Protein AF-A0A9N8HDQ5-F1 (afdb_monomer_lite)

pLDDT: mean 79.87, std 15.85, range [22.69, 98.75]

InterPro domains:
  IPR000668 Peptidase C1A, papain C-terminal [PF00112] (144-290)
  IPR000668 Peptidase C1A, papain C-terminal [SM00645] (55-298)
  IPR002477 Peptidoglycan binding-like [PF01471] (487-541)
  IPR013128 Peptidase C1A [PTHR12411] (39-290)
  IPR029024 TerB-like [G3DSA:1.10.3680.10] (338-472)
  IPR029024 TerB-like [SSF158682] (343-469)
  IPR036365 PGBD-like superfamily [SSF47090] (478-542)
  IPR036366 PGBD superfamily [G3DSA:1.10.101.10] (478-546)
  IPR038765 Papain-like cysteine peptidase superfamily [SSF54001] (49-300)

Organism: NCBI:txid568900

Secondary structure (DSSP, 8-state):
---TT--PPPPP-EEEETTT--EEE---B---S-HHHHHHH-EEP---S--GGGS-SEEE-GGGS-PPPB-TTSS-HHHHHHHHHHHHHHHHTT----B-HHHHHHHHHHHHHHHHHHHHTTT--PPP--TT---S--B-HHHHHHHHHHH---BTTTS---B-TTSSSBTTTTSPPPHHHHHHHHHHHTSGGGPBPPPEEPPSSHHHHHHHHHTT--EEEEEE--GGGGGHHHHSS-BPPPP--SS-SSTTTT-EEEEEEEEEETTTTEEEEE-SB-TTSTBTTEEEEEHHHHT-TTTEEEEEEE--B--SSTTS---TTTTTB-SS-PPPPHHHHS--PPPTTEEEE-HHHHHHHHHHHHHTSS---HHHHHHHHHHHHHTT--TTHHHHHHHHHHTT-HHHHHHHHHHHHHHTT-HHHHHHHHHHHTTTTSEE-HHHHHHHHHHHHHTT--HHHHHHHHHHHHHH-TTT-EE---S-B-TT-BSHHHHHHHHHHHHTT-----SSB--HHHHHHHHHHHHHTT---SS-B-HHHHHHHHTT---

Structure (mmCIF, N/CA/C/O backbone):
data_AF-A0A9N8HDQ5-F1
#
_entry.id   AF-A0A9N8HDQ5-F1
#
loop_
_atom_site.group_PDB
_atom_site.id
_atom_site.type_symbol
_atom_site.label_atom_id
_atom_site.label_alt_id
_atom_site.label_comp_id
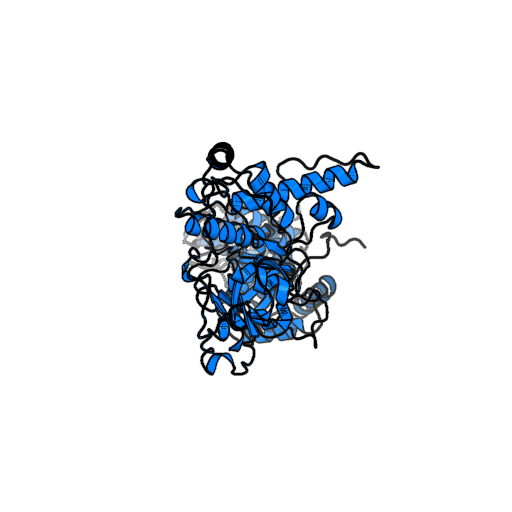_atom_site.label_asym_id
_atom_site.label_entity_id
_atom_site.label_seq_id
_atom_site.pdbx_PDB_ins_code
_atom_site.Cartn_x
_atom_site.Cartn_y
_atom_site.Cartn_z
_atom_site.occupancy
_atom_site.B_iso_or_equiv
_atom_site.auth_seq_id
_atom_site.auth_comp_id
_atom_site.auth_asym_id
_atom_site.auth_atom_id
_atom_site.pdbx_PDB_model_num
ATOM 1 N N . MET A 1 1 ? 31.671 -18.197 -5.363 1.00 22.69 1 MET A N 1
ATOM 2 C CA . MET A 1 1 ? 32.382 -16.901 -5.400 1.00 22.69 1 MET A CA 1
ATOM 3 C C . MET A 1 1 ? 31.360 -15.835 -5.054 1.00 22.69 1 MET A C 1
ATOM 5 O O . MET A 1 1 ? 30.214 -16.040 -5.436 1.00 22.69 1 MET A O 1
ATOM 9 N N . PRO A 1 2 ? 31.702 -14.770 -4.315 1.00 27.22 2 PRO A N 1
ATOM 10 C CA . PRO A 1 2 ? 30.775 -13.657 -4.158 1.00 27.22 2 PRO A CA 1
ATOM 11 C C . PRO A 1 2 ? 30.464 -13.105 -5.558 1.00 27.22 2 PRO A C 1
ATOM 13 O O . PRO A 1 2 ? 31.376 -12.812 -6.328 1.00 27.22 2 PRO A O 1
ATOM 16 N N . ASN A 1 3 ? 29.178 -13.103 -5.903 1.00 40.38 3 ASN A N 1
ATOM 17 C CA . ASN A 1 3 ? 28.618 -12.610 -7.158 1.00 40.38 3 ASN A CA 1
ATOM 18 C C . ASN A 1 3 ? 29.082 -11.158 -7.409 1.00 40.38 3 ASN A C 1
ATOM 20 O O . ASN A 1 3 ? 29.083 -10.350 -6.478 1.00 40.38 3 ASN A O 1
ATOM 24 N N . LYS A 1 4 ? 29.450 -10.826 -8.657 1.00 39.44 4 LYS A N 1
ATOM 25 C CA . LYS A 1 4 ? 29.876 -9.487 -9.118 1.00 39.44 4 LYS A CA 1
ATOM 26 C C . LYS A 1 4 ? 28.857 -8.376 -8.784 1.00 39.44 4 LYS A C 1
ATOM 28 O O . LYS A 1 4 ? 29.228 -7.207 -8.796 1.00 39.44 4 LYS A O 1
ATOM 33 N N . TYR A 1 5 ? 27.614 -8.734 -8.445 1.00 47.44 5 TYR A N 1
ATOM 34 C CA . TYR A 1 5 ? 26.500 -7.818 -8.190 1.00 47.44 5 TYR A CA 1
ATOM 35 C C . TYR A 1 5 ? 25.908 -7.868 -6.767 1.00 47.44 5 TYR A C 1
ATOM 37 O O . TYR A 1 5 ? 24.840 -7.298 -6.571 1.00 47.44 5 TYR A O 1
ATOM 45 N N . GLY A 1 6 ? 26.572 -8.531 -5.800 1.00 38.97 6 GLY A N 1
ATOM 46 C CA . GLY A 1 6 ? 26.314 -8.460 -4.344 1.00 38.97 6 GLY A CA 1
ATOM 47 C C . GLY A 1 6 ? 24.844 -8.518 -3.884 1.00 38.97 6 GLY A C 1
ATOM 48 O O . GLY A 1 6 ? 24.134 -7.521 -3.954 1.00 38.97 6 GLY A O 1
ATOM 49 N N . GLN A 1 7 ? 24.375 -9.643 -3.332 1.00 46.78 7 GLN A N 1
ATOM 50 C CA . GLN A 1 7 ? 22.971 -9.766 -2.903 1.00 46.78 7 GLN A CA 1
ATOM 51 C C . GLN A 1 7 ? 22.771 -9.903 -1.387 1.00 46.78 7 GLN A C 1
ATOM 53 O O . GLN A 1 7 ? 23.343 -10.787 -0.748 1.00 46.78 7 GLN A O 1
ATOM 58 N N . LYS A 1 8 ? 21.862 -9.070 -0.853 1.00 38.03 8 LYS A N 1
ATOM 59 C CA . LYS A 1 8 ? 20.964 -9.402 0.267 1.00 38.03 8 LYS A CA 1
ATOM 60 C C . LYS A 1 8 ? 19.737 -10.130 -0.306 1.00 38.03 8 LYS A C 1
ATOM 62 O O . LYS A 1 8 ? 19.271 -9.792 -1.390 1.00 38.03 8 LYS A O 1
ATOM 67 N N . GLN A 1 9 ? 19.217 -11.113 0.422 1.00 37.16 9 GLN A N 1
ATOM 68 C CA . GLN A 1 9 ? 17.992 -11.849 0.090 1.00 37.16 9 GLN A CA 1
ATOM 69 C C . GLN A 1 9 ? 16.802 -10.864 -0.000 1.00 37.16 9 GLN A C 1
ATOM 71 O O . GLN A 1 9 ? 16.550 -10.143 0.963 1.00 37.16 9 GLN A O 1
ATOM 76 N N . GLN A 1 10 ? 16.120 -10.767 -1.150 1.00 49.94 10 GLN A N 1
ATOM 77 C CA . GLN A 1 10 ? 15.112 -9.718 -1.400 1.00 49.94 10 GLN A CA 1
ATOM 78 C C . GLN A 1 10 ? 13.670 -10.166 -1.120 1.00 49.94 10 GLN A C 1
ATOM 80 O O . GLN A 1 10 ? 13.273 -11.281 -1.455 1.00 49.94 10 GLN A O 1
ATOM 85 N N . LYS A 1 11 ? 12.896 -9.253 -0.515 1.00 52.50 11 LYS A N 1
ATOM 86 C CA . LYS A 1 11 ? 11.462 -9.378 -0.214 1.00 52.50 11 LYS A CA 1
ATOM 87 C C . LYS A 1 11 ? 10.616 -9.156 -1.479 1.00 52.50 11 LYS A C 1
ATOM 89 O O . LYS A 1 11 ? 10.920 -8.282 -2.288 1.00 52.50 11 LYS A O 1
ATOM 94 N N . ILE A 1 12 ? 9.567 -9.963 -1.640 1.00 52.72 12 ILE A N 1
ATOM 95 C CA . ILE A 1 12 ? 8.559 -9.848 -2.706 1.00 52.72 12 ILE A CA 1
ATOM 96 C C . ILE A 1 12 ? 7.609 -8.710 -2.327 1.00 52.72 12 ILE A C 1
ATOM 98 O O . ILE A 1 12 ? 6.963 -8.799 -1.285 1.00 52.72 12 ILE A O 1
ATOM 102 N N . ASN A 1 13 ? 7.528 -7.664 -3.156 1.00 64.69 13 ASN A N 1
ATOM 103 C CA . ASN A 1 13 ? 6.870 -6.414 -2.763 1.00 64.69 13 ASN A CA 1
ATOM 104 C C . ASN A 1 13 ? 5.842 -5.875 -3.770 1.00 64.69 13 ASN A C 1
ATOM 106 O O . ASN A 1 13 ? 5.260 -4.839 -3.476 1.00 64.69 13 ASN A O 1
ATOM 110 N N . TYR A 1 14 ? 5.574 -6.512 -4.923 1.00 73.25 14 TYR A N 1
ATOM 111 C CA . TYR A 1 14 ? 4.639 -5.937 -5.904 1.00 73.25 14 TYR A CA 1
ATOM 112 C C . TYR A 1 14 ? 3.611 -6.917 -6.461 1.00 73.25 14 TYR A C 1
ATOM 114 O O . TYR A 1 14 ? 3.929 -8.041 -6.840 1.00 73.25 14 TYR A O 1
ATOM 122 N N . LEU A 1 15 ? 2.372 -6.443 -6.570 1.00 72.56 15 LEU A N 1
ATOM 123 C CA . LEU A 1 15 ? 1.280 -7.108 -7.281 1.00 72.56 15 LEU A CA 1
ATOM 124 C C . LEU A 1 15 ? 1.064 -6.413 -8.610 1.00 72.56 15 LEU A C 1
ATOM 126 O O . LEU A 1 15 ? 0.881 -5.203 -8.594 1.00 72.56 15 LEU A O 1
ATOM 130 N N . VAL A 1 16 ? 1.031 -7.148 -9.720 1.00 72.50 16 VAL A N 1
ATOM 131 C CA . VAL A 1 16 ? 0.839 -6.598 -11.068 1.00 72.50 16 VAL A CA 1
ATOM 132 C C . VAL A 1 16 ? -0.370 -7.254 -11.728 1.00 72.50 16 VAL A C 1
ATOM 134 O O . VAL A 1 16 ? -0.415 -8.473 -11.899 1.00 72.50 16 VAL A O 1
ATOM 137 N N . ASN A 1 17 ? -1.339 -6.444 -12.155 1.00 71.00 17 ASN A N 1
ATOM 138 C CA . ASN A 1 17 ? -2.330 -6.866 -13.137 1.00 71.00 17 ASN A CA 1
ATOM 139 C C . ASN A 1 17 ? -1.679 -6.808 -14.525 1.00 71.00 17 ASN A C 1
ATOM 141 O O . ASN A 1 17 ? -1.323 -5.742 -15.022 1.00 71.00 17 ASN A O 1
ATOM 145 N N . VAL A 1 18 ? -1.529 -7.964 -15.160 1.00 64.75 18 VAL A N 1
ATOM 146 C CA . VAL A 1 18 ? -0.756 -8.133 -16.398 1.00 64.75 18 VAL A CA 1
ATOM 147 C C . VAL A 1 18 ? -1.501 -7.650 -17.637 1.00 64.75 18 VAL A C 1
ATOM 149 O O . VAL A 1 18 ? -0.902 -7.499 -18.695 1.00 64.75 18 VAL A O 1
ATOM 152 N N . VAL A 1 19 ? -2.807 -7.408 -17.519 1.00 63.78 19 VAL A N 1
ATOM 153 C CA . VAL A 1 19 ? -3.647 -6.872 -18.595 1.00 63.78 19 VAL A CA 1
ATOM 154 C C . VAL A 1 19 ? -3.648 -5.346 -18.557 1.00 63.78 19 VAL A C 1
ATOM 156 O O . VAL A 1 19 ? -3.575 -4.702 -19.601 1.00 63.78 19 VAL A O 1
ATOM 159 N N . THR A 1 20 ? -3.731 -4.750 -17.367 1.00 65.44 20 THR A N 1
ATOM 160 C CA . THR A 1 20 ? -3.832 -3.293 -17.196 1.00 65.44 20 THR A CA 1
ATOM 161 C C . THR A 1 20 ? -2.489 -2.620 -16.929 1.00 65.44 20 THR A C 1
ATOM 163 O O . THR A 1 20 ? -2.387 -1.406 -17.089 1.00 65.44 20 THR A O 1
ATOM 166 N N . GLY A 1 21 ? -1.473 -3.376 -16.504 1.00 65.69 21 GLY A N 1
ATOM 167 C CA . GLY A 1 21 ? -0.177 -2.863 -16.049 1.00 65.69 21 GLY A CA 1
ATOM 168 C C . GLY A 1 21 ? -0.247 -2.180 -14.683 1.00 65.69 21 GLY A C 1
ATOM 169 O O . GLY A 1 21 ? 0.756 -1.658 -14.207 1.00 65.69 21 GLY A O 1
ATOM 170 N N . GLN A 1 22 ? -1.423 -2.161 -14.044 1.00 68.44 22 GLN A N 1
ATOM 171 C CA . GLN A 1 22 ? -1.579 -1.590 -12.713 1.00 68.44 22 GLN A CA 1
ATOM 172 C C . GLN A 1 22 ? -0.835 -2.445 -11.703 1.00 68.44 22 GLN A C 1
ATOM 174 O O . GLN A 1 22 ? -1.001 -3.667 -11.685 1.00 68.44 22 GLN A O 1
ATOM 179 N N . PHE A 1 23 ? -0.076 -1.796 -10.826 1.00 72.56 23 PHE A N 1
ATOM 180 C CA . PHE A 1 23 ? 0.644 -2.491 -9.779 1.00 72.56 23 PHE A CA 1
ATOM 181 C C . PHE A 1 23 ? 0.585 -1.778 -8.431 1.00 72.56 23 PHE A C 1
ATOM 183 O O . PHE A 1 23 ? 0.224 -0.602 -8.349 1.00 72.56 23 PHE A O 1
ATOM 190 N N . ARG A 1 24 ? 0.851 -2.522 -7.356 1.00 74.69 24 ARG A N 1
ATOM 191 C CA . ARG A 1 24 ? 0.705 -2.064 -5.964 1.00 74.69 24 ARG A CA 1
ATOM 192 C C . ARG A 1 24 ? 1.847 -2.592 -5.110 1.00 74.69 24 ARG A C 1
ATOM 194 O O . ARG A 1 24 ? 2.244 -3.738 -5.306 1.00 74.69 24 ARG A O 1
ATOM 201 N N . SER A 1 25 ? 2.319 -1.783 -4.159 1.00 74.44 25 SER A N 1
ATOM 202 C CA . SER A 1 25 ? 3.316 -2.225 -3.179 1.00 74.44 25 SER A CA 1
ATOM 203 C C . SER A 1 25 ? 2.679 -3.012 -2.028 1.00 74.44 25 SER A C 1
ATOM 205 O O . SER A 1 25 ? 1.647 -2.607 -1.481 1.00 74.44 25 SER A O 1
ATOM 207 N N . ILE A 1 26 ? 3.316 -4.114 -1.644 1.00 72.56 26 ILE A N 1
ATOM 208 C CA . ILE A 1 26 ? 3.011 -4.983 -0.500 1.00 72.56 26 ILE A CA 1
ATOM 209 C C . ILE A 1 26 ? 4.270 -5.147 0.365 1.00 72.56 26 ILE A C 1
ATOM 211 O O . ILE A 1 26 ? 5.377 -4.854 -0.077 1.00 72.56 26 ILE A O 1
ATOM 215 N N . GLY A 1 27 ? 4.112 -5.595 1.614 1.00 69.69 27 GLY A N 1
ATOM 216 C CA . GLY A 1 27 ? 5.254 -5.874 2.498 1.00 69.69 27 GLY A CA 1
ATOM 217 C C . GLY A 1 27 ? 5.742 -4.695 3.348 1.00 69.69 27 GLY A C 1
ATOM 218 O O . GLY A 1 27 ? 6.802 -4.787 3.964 1.00 69.69 27 GLY A O 1
ATOM 219 N N . GLY A 1 28 ? 4.984 -3.596 3.408 1.00 72.88 28 GLY A N 1
ATOM 220 C CA . GLY A 1 28 ? 5.377 -2.385 4.134 1.00 72.88 28 GLY A CA 1
ATOM 221 C C . GLY A 1 28 ? 5.178 -2.407 5.655 1.00 72.88 28 GLY A C 1
ATOM 222 O O . GLY A 1 28 ? 5.512 -1.430 6.327 1.00 72.88 28 GLY A O 1
ATOM 223 N N . ALA A 1 29 ? 4.612 -3.477 6.214 1.00 78.81 29 ALA A N 1
ATOM 224 C CA . ALA A 1 29 ? 4.533 -3.656 7.659 1.00 78.81 29 ALA A CA 1
ATOM 225 C C . ALA A 1 29 ? 5.703 -4.524 8.117 1.00 78.81 29 ALA A C 1
ATOM 227 O O . ALA A 1 29 ? 5.931 -5.605 7.579 1.00 78.81 29 ALA A O 1
ATOM 228 N N . ILE A 1 30 ? 6.447 -4.064 9.117 1.00 79.50 30 ILE A N 1
ATOM 229 C CA . ILE A 1 30 ? 7.584 -4.804 9.665 1.00 79.50 30 ILE A CA 1
ATOM 230 C C . ILE A 1 30 ? 7.275 -5.141 11.121 1.00 79.50 30 ILE A C 1
ATOM 232 O O . ILE A 1 30 ? 6.911 -4.261 11.900 1.00 79.50 30 ILE A O 1
ATOM 236 N N . ALA A 1 31 ? 7.432 -6.410 11.502 1.00 70.88 31 ALA A N 1
ATOM 237 C CA . ALA A 1 31 ? 7.341 -6.810 12.904 1.00 70.88 31 ALA A CA 1
ATOM 238 C C . ALA A 1 31 ? 8.427 -6.101 13.723 1.00 70.88 31 ALA A C 1
ATOM 240 O O . ALA A 1 31 ? 9.553 -5.950 13.249 1.00 70.88 31 ALA A O 1
ATOM 241 N N . HIS A 1 32 ? 8.104 -5.653 14.934 1.00 66.00 32 HIS A N 1
ATOM 242 C CA . HIS A 1 32 ? 9.067 -4.958 15.788 1.00 66.00 32 HIS A CA 1
ATOM 243 C C . HIS A 1 32 ? 10.325 -5.803 16.043 1.00 66.00 32 HIS A C 1
ATOM 245 O O . HIS A 1 32 ? 10.196 -6.988 16.367 1.00 66.00 32 HIS A O 1
ATOM 251 N N . PRO A 1 33 ? 11.538 -5.222 15.963 1.00 58.16 33 PRO A N 1
ATOM 252 C CA . PRO A 1 33 ? 12.783 -5.960 16.192 1.00 58.16 33 PRO A CA 1
ATOM 253 C C . PRO A 1 33 ? 12.883 -6.503 17.625 1.00 58.16 33 PRO A C 1
ATOM 255 O O . PRO A 1 33 ? 13.553 -7.504 17.876 1.00 58.16 33 PRO A O 1
ATOM 258 N N . ASN A 1 34 ? 12.184 -5.872 18.573 1.00 64.19 34 ASN A N 1
ATOM 259 C CA . ASN A 1 34 ? 12.097 -6.310 19.964 1.00 64.19 34 ASN A CA 1
ATOM 260 C C . ASN A 1 34 ? 10.647 -6.243 20.492 1.00 64.19 34 ASN A C 1
ATOM 262 O O . ASN A 1 34 ? 10.232 -5.190 20.980 1.00 64.19 34 ASN A O 1
ATOM 266 N N . PRO A 1 35 ? 9.874 -7.341 20.429 1.00 62.72 35 PRO A N 1
ATOM 267 C CA . PRO A 1 35 ? 8.482 -7.372 20.890 1.00 62.72 35 PRO A CA 1
ATOM 268 C C . PRO A 1 35 ? 8.308 -7.088 22.391 1.00 62.72 35 PRO A C 1
ATOM 270 O O . PRO A 1 35 ? 7.232 -6.690 22.828 1.00 62.72 35 PRO A O 1
ATOM 273 N N . GLU A 1 36 ? 9.350 -7.283 23.208 1.00 62.94 36 GLU A N 1
ATOM 274 C CA . GLU A 1 36 ? 9.298 -6.966 24.642 1.00 62.94 36 GLU A CA 1
ATOM 275 C C . GLU A 1 36 ? 9.389 -5.453 24.888 1.00 62.94 36 GLU A C 1
ATOM 277 O O . GLU A 1 36 ? 8.674 -4.948 25.750 1.00 62.94 36 GLU A O 1
ATOM 282 N N . LYS A 1 37 ? 10.168 -4.707 24.086 1.00 63.28 37 LYS A N 1
ATOM 283 C CA . LYS A 1 37 ? 10.188 -3.230 24.139 1.00 63.28 37 LYS A CA 1
ATOM 284 C C . LYS A 1 37 ? 8.837 -2.623 23.768 1.00 63.28 37 LYS A C 1
ATOM 286 O O . LYS A 1 37 ? 8.408 -1.658 24.395 1.00 63.28 37 LYS A O 1
ATOM 291 N N . GLU A 1 38 ? 8.096 -3.231 22.841 1.00 61.59 38 GLU A N 1
ATOM 292 C CA . GLU A 1 38 ? 6.719 -2.794 22.571 1.00 61.59 38 GLU A CA 1
ATOM 293 C C . GLU A 1 38 ? 5.826 -2.903 23.812 1.00 61.59 38 GLU A C 1
ATOM 295 O O . GLU A 1 38 ? 4.870 -2.139 23.955 1.00 61.59 38 GLU A O 1
ATOM 300 N N . LYS A 1 39 ? 6.118 -3.834 24.741 1.00 59.19 39 LYS A N 1
ATOM 301 C CA . LYS A 1 39 ? 5.375 -3.966 26.011 1.00 59.19 39 LYS A CA 1
ATOM 302 C C . LYS A 1 39 ? 5.676 -2.865 27.009 1.00 59.19 39 LYS A C 1
ATOM 304 O O . LYS A 1 39 ? 4.887 -2.682 27.930 1.00 59.19 39 LYS A O 1
ATOM 309 N N . GLU A 1 40 ? 6.756 -2.123 26.815 1.00 62.53 40 GLU A N 1
ATOM 310 C CA . GLU A 1 40 ? 7.060 -0.935 27.609 1.00 62.53 40 GLU A CA 1
ATOM 311 C C . GLU A 1 40 ? 6.292 0.292 27.098 1.00 62.53 40 GLU A C 1
ATOM 313 O O . GLU A 1 40 ? 5.947 1.175 27.884 1.00 62.53 40 GLU A O 1
ATOM 318 N N . PHE A 1 41 ? 5.982 0.326 25.797 1.00 66.62 41 PHE A N 1
ATOM 319 C CA . PHE A 1 41 ? 5.296 1.437 25.136 1.00 66.62 41 PHE A CA 1
ATOM 320 C C . PHE A 1 41 ? 3.773 1.433 25.335 1.00 66.62 41 PHE A C 1
ATOM 322 O O . PHE A 1 41 ? 3.162 2.481 25.561 1.00 66.62 41 PHE A O 1
ATOM 329 N N . GLY A 1 42 ? 3.154 0.255 25.251 1.00 69.00 42 GLY A N 1
ATOM 330 C CA . GLY A 1 42 ? 1.707 0.082 25.316 1.00 69.00 42 GLY A CA 1
ATOM 331 C C . GLY A 1 42 ? 1.277 -0.857 26.427 1.00 69.00 42 GLY A C 1
ATOM 332 O O . GLY A 1 42 ? 1.899 -1.894 26.652 1.00 69.00 42 GLY A O 1
ATOM 333 N N . LYS A 1 43 ? 0.160 -0.537 27.083 1.00 84.88 43 LYS A N 1
ATOM 334 C CA . LYS A 1 43 ? -0.529 -1.506 27.946 1.00 84.88 43 LYS A CA 1
ATOM 335 C C . LYS A 1 43 ? -1.462 -2.386 27.113 1.00 84.88 43 LYS A C 1
ATOM 337 O O . LYS A 1 43 ? -1.953 -1.967 26.063 1.00 84.88 43 LYS A O 1
ATOM 342 N N . ASP A 1 44 ? -1.757 -3.573 27.616 1.00 90.12 44 ASP A N 1
ATOM 343 C CA . ASP A 1 44 ? -2.721 -4.457 26.971 1.00 90.12 44 ASP A CA 1
ATOM 344 C C . ASP A 1 44 ? -4.154 -3.941 27.187 1.00 90.12 44 ASP A C 1
ATOM 346 O O . ASP A 1 44 ? -4.499 -3.378 28.233 1.00 90.12 44 ASP A O 1
ATOM 350 N N . TYR A 1 45 ? -4.977 -4.085 26.153 1.00 92.94 45 TYR A N 1
ATOM 351 C CA . TYR A 1 45 ? -6.398 -3.786 26.186 1.00 92.94 45 TYR A CA 1
ATOM 352 C C . TYR A 1 45 ? -7.145 -4.862 26.969 1.00 92.94 45 TYR A C 1
ATOM 354 O O . TYR A 1 45 ? -7.020 -6.053 26.689 1.00 92.94 45 TYR A O 1
ATOM 362 N N . GLU A 1 46 ? -7.990 -4.423 27.898 1.00 94.56 46 GLU A N 1
ATOM 363 C CA . GLU A 1 46 ? -8.790 -5.304 28.745 1.00 94.56 46 GLU A CA 1
ATOM 364 C C . GLU A 1 46 ? -10.286 -5.172 28.398 1.00 94.56 46 GLU A C 1
ATOM 366 O O . GLU A 1 46 ? -10.891 -4.126 28.684 1.00 94.56 46 GLU A O 1
ATOM 371 N N . PRO A 1 47 ? -10.918 -6.210 27.811 1.00 94.75 47 PRO A N 1
ATOM 372 C CA . PRO A 1 47 ? -12.307 -6.167 27.355 1.00 94.75 47 PRO A CA 1
ATOM 373 C C . PRO A 1 47 ? -13.286 -6.278 28.535 1.00 94.75 47 PRO A C 1
ATOM 375 O O . PRO A 1 47 ? -13.785 -7.353 28.864 1.00 94.75 47 PRO A O 1
ATOM 378 N N . THR A 1 48 ? -13.521 -5.158 29.221 1.00 95.56 48 THR A N 1
ATOM 379 C CA . THR A 1 48 ? -14.260 -5.119 30.500 1.00 95.56 48 THR A CA 1
ATOM 380 C C . THR A 1 48 ? -15.630 -4.444 30.440 1.00 95.56 48 THR A C 1
ATOM 382 O O . THR A 1 48 ? -16.395 -4.561 31.399 1.00 95.56 48 THR A O 1
ATOM 385 N N . ARG A 1 49 ? -15.956 -3.726 29.358 1.00 94.19 49 ARG A N 1
ATOM 386 C CA . ARG A 1 49 ? -17.192 -2.932 29.242 1.00 94.19 49 ARG A CA 1
ATOM 387 C C . ARG A 1 49 ? -18.422 -3.785 28.937 1.00 94.19 49 ARG A C 1
ATOM 389 O O . ARG A 1 49 ? -19.497 -3.439 29.419 1.00 94.19 49 ARG A O 1
ATOM 396 N N . TYR A 1 50 ? -18.259 -4.858 28.168 1.00 95.56 50 TYR A N 1
ATOM 397 C CA . TYR A 1 50 ? -19.341 -5.721 27.702 1.00 95.56 50 TYR A CA 1
ATOM 398 C C . TYR A 1 50 ? -19.041 -7.193 27.985 1.00 95.56 50 TYR A C 1
ATOM 400 O O . TYR A 1 50 ? -17.917 -7.666 27.813 1.00 95.56 50 TYR A O 1
ATOM 408 N N . GLN A 1 51 ? -20.068 -7.938 28.374 1.00 95.19 51 GLN A N 1
ATOM 409 C CA . GLN A 1 51 ? -20.054 -9.396 28.366 1.00 95.19 51 GLN A CA 1
ATOM 410 C C . GLN A 1 51 ? -20.231 -9.936 26.933 1.00 95.19 51 GLN A C 1
ATOM 412 O O . GLN A 1 51 ? -20.731 -9.223 26.061 1.00 95.19 51 GLN A O 1
ATOM 417 N N . PRO A 1 52 ? -19.845 -11.197 26.650 1.00 92.50 52 PRO A N 1
ATOM 418 C CA . PRO A 1 52 ? -19.981 -11.786 25.314 1.00 92.50 52 PRO A CA 1
ATOM 419 C C . PRO A 1 52 ? -21.388 -11.719 24.706 1.00 92.50 52 PRO A C 1
ATOM 421 O O . PRO A 1 52 ? -21.511 -11.555 23.497 1.00 92.50 52 PRO A O 1
ATOM 424 N N . ASP A 1 53 ? -22.434 -11.838 25.522 1.00 93.75 53 ASP A N 1
ATOM 425 C CA . ASP A 1 53 ? -23.842 -11.765 25.116 1.00 93.75 53 ASP A CA 1
ATOM 426 C C . ASP A 1 53 ? -24.384 -10.330 24.987 1.00 93.75 53 ASP A C 1
ATOM 428 O O . ASP A 1 53 ? -25.497 -10.142 24.501 1.00 93.75 53 ASP A O 1
ATOM 432 N N . GLU A 1 54 ? -23.599 -9.325 25.384 1.00 96.12 54 GLU A N 1
ATOM 433 C CA . GLU A 1 54 ? -23.928 -7.899 25.250 1.00 96.12 54 GLU A CA 1
ATOM 434 C C . GLU A 1 54 ? -23.347 -7.269 23.975 1.00 96.12 54 GLU A C 1
ATOM 436 O O . GLU A 1 54 ? -23.670 -6.124 23.655 1.00 96.12 54 GLU A O 1
ATOM 441 N N . LEU A 1 55 ? -22.485 -7.986 23.245 1.00 97.50 55 LEU A N 1
ATOM 442 C CA . LEU A 1 55 ? -21.933 -7.495 21.985 1.00 97.50 55 LEU A CA 1
ATOM 443 C C . LEU A 1 55 ? -23.022 -7.467 20.896 1.00 97.50 55 LEU A C 1
ATOM 445 O O . LEU A 1 55 ? -23.757 -8.448 20.755 1.00 97.50 55 LEU A O 1
ATOM 449 N N . PRO A 1 56 ? -23.120 -6.385 20.098 1.00 97.81 56 PRO A N 1
ATOM 450 C CA . PRO A 1 56 ? -24.046 -6.345 18.971 1.00 97.81 56 PRO A CA 1
ATOM 451 C C . PRO A 1 56 ? -23.653 -7.397 17.917 1.00 97.81 56 PRO A C 1
ATOM 453 O O . PRO A 1 56 ? -22.482 -7.772 17.825 1.00 97.81 56 PRO A O 1
ATOM 456 N N . PRO A 1 57 ? -24.595 -7.865 17.084 1.00 97.75 57 PRO A N 1
ATOM 457 C CA . PRO A 1 57 ? -24.288 -8.828 16.024 1.00 97.75 57 PRO A CA 1
ATOM 458 C C . PRO A 1 57 ? -23.445 -8.214 14.891 1.00 97.75 57 PRO A C 1
ATOM 460 O O . PRO A 1 57 ? -22.712 -8.924 14.200 1.00 97.75 57 PRO A O 1
ATOM 463 N N . ALA A 1 58 ? -23.490 -6.890 14.716 1.00 98.50 58 ALA A N 1
ATOM 464 C CA . ALA A 1 58 ? -22.638 -6.180 13.773 1.00 98.50 58 ALA A CA 1
ATOM 465 C C . ALA A 1 58 ? -22.226 -4.788 14.272 1.00 98.50 58 ALA A C 1
ATOM 467 O O . ALA A 1 58 ? -22.947 -4.108 15.008 1.00 98.50 58 ALA A O 1
ATOM 468 N N . VAL A 1 59 ? -21.047 -4.362 13.822 1.00 98.69 59 VAL A N 1
ATOM 469 C CA . VAL A 1 59 ? -20.499 -3.016 14.005 1.00 98.69 59 VAL A CA 1
ATOM 470 C C . VAL A 1 59 ? -20.020 -2.494 12.657 1.00 98.69 59 VAL A C 1
ATOM 472 O O . VAL A 1 59 ? -19.251 -3.174 11.982 1.00 98.69 59 VAL A O 1
ATOM 475 N N . ASP A 1 60 ? -20.401 -1.269 12.299 1.00 98.38 60 ASP A N 1
ATOM 476 C CA . ASP A 1 60 ? -19.961 -0.588 11.082 1.00 98.38 60 ASP A CA 1
ATOM 477 C C . ASP A 1 60 ? -19.529 0.858 11.373 1.00 98.38 60 ASP A C 1
ATOM 479 O O . ASP A 1 60 ? -20.346 1.751 11.610 1.00 98.38 60 ASP A O 1
ATOM 483 N N . MET A 1 61 ? -18.217 1.108 11.343 1.00 98.06 61 MET A N 1
ATOM 484 C CA . MET A 1 61 ? -17.655 2.448 11.538 1.00 98.06 61 MET A CA 1
ATOM 485 C C . MET A 1 61 ? -17.483 3.234 10.230 1.00 98.06 61 MET A C 1
ATOM 487 O O . MET A 1 61 ? -17.135 4.418 10.286 1.00 98.06 61 MET A O 1
ATOM 491 N N . ARG A 1 62 ? -17.729 2.632 9.055 1.00 97.38 62 ARG A N 1
ATOM 492 C CA . ARG A 1 62 ? -17.498 3.264 7.739 1.00 97.38 62 ARG A CA 1
ATOM 493 C C . ARG A 1 62 ? -18.183 4.623 7.567 1.00 97.38 62 ARG A C 1
ATOM 495 O O . ARG A 1 62 ? -17.519 5.519 7.047 1.00 97.38 62 ARG A O 1
ATOM 502 N N . PRO A 1 63 ? -19.421 4.868 8.054 1.00 96.19 63 PRO A N 1
ATOM 503 C CA . PRO A 1 63 ? -20.056 6.188 7.941 1.00 96.19 63 PRO A CA 1
ATOM 504 C C . PRO A 1 63 ? -19.243 7.340 8.558 1.00 96.19 63 PRO A C 1
ATOM 506 O O . PRO A 1 63 ? -19.408 8.505 8.188 1.00 96.19 63 PRO A O 1
ATOM 509 N N . PHE A 1 64 ? -18.351 7.027 9.499 1.00 95.44 64 PHE A N 1
ATOM 510 C CA . PHE A 1 64 ? -17.523 7.997 10.208 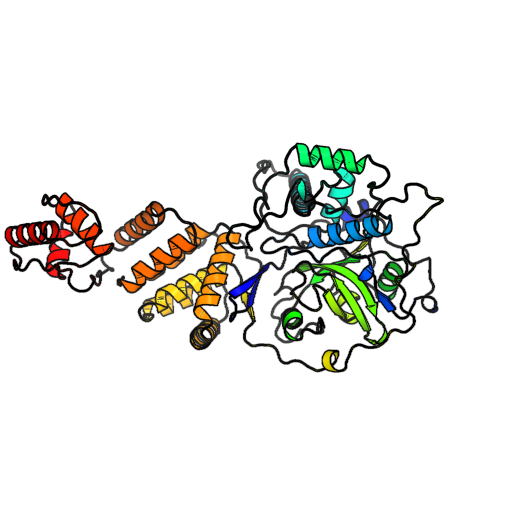1.00 95.44 64 PHE A CA 1
ATOM 511 C C . PHE A 1 64 ? -16.061 8.003 9.754 1.00 95.44 64 PHE A C 1
ATOM 513 O O . PHE A 1 64 ? -15.302 8.844 10.225 1.00 95.44 64 PHE A O 1
ATOM 520 N N . MET A 1 65 ? -15.662 7.125 8.836 1.00 96.44 65 MET A N 1
ATOM 521 C CA . MET A 1 65 ? -14.305 7.096 8.284 1.00 96.44 65 MET A CA 1
ATOM 522 C C . MET A 1 65 ? -14.077 8.256 7.303 1.00 96.44 65 MET A C 1
ATOM 524 O O . MET A 1 65 ? -15.031 8.839 6.774 1.00 96.44 65 MET A O 1
ATOM 528 N N . THR A 1 66 ? -12.820 8.649 7.098 1.00 95.06 66 THR A N 1
ATOM 529 C CA . THR A 1 66 ? -12.408 9.556 6.011 1.00 95.06 66 THR A CA 1
ATOM 530 C C . THR A 1 66 ? -12.384 8.812 4.673 1.00 95.06 66 THR A C 1
ATOM 532 O O . THR A 1 66 ? -12.634 7.607 4.629 1.00 95.06 66 THR A O 1
ATOM 535 N N . THR A 1 67 ? -12.125 9.507 3.567 1.00 94.19 67 THR A N 1
ATOM 536 C CA . THR A 1 67 ? -11.897 8.881 2.250 1.00 94.19 67 THR A CA 1
ATOM 537 C C . THR A 1 67 ? -10.790 7.833 2.346 1.00 94.19 67 THR A C 1
ATOM 539 O O . THR A 1 67 ? -9.865 8.011 3.133 1.00 94.19 67 THR A O 1
ATOM 542 N N . VAL A 1 68 ? -10.891 6.717 1.616 1.00 96.25 68 VAL A N 1
ATOM 543 C CA . VAL A 1 68 ? -9.836 5.690 1.632 1.00 96.25 68 VAL A CA 1
ATOM 544 C C . VAL A 1 68 ? -8.601 6.192 0.891 1.00 96.25 68 VAL A C 1
ATOM 546 O O . VAL A 1 68 ? -8.648 6.480 -0.304 1.00 96.25 68 VAL A O 1
ATOM 549 N N . GLU A 1 69 ? -7.492 6.252 1.619 1.00 93.94 69 GLU A N 1
ATOM 550 C CA . GLU A 1 69 ? -6.200 6.696 1.111 1.00 93.94 69 GLU A CA 1
ATOM 551 C C . GLU A 1 69 ? -5.581 5.713 0.111 1.00 93.94 69 GLU A C 1
ATOM 553 O O . GLU A 1 69 ? -5.880 4.516 0.116 1.00 93.94 69 GLU A O 1
ATOM 558 N N . ASN A 1 70 ? -4.680 6.218 -0.733 1.00 91.62 70 ASN A N 1
ATOM 559 C CA . ASN A 1 70 ? -3.872 5.408 -1.641 1.00 91.62 70 ASN A CA 1
ATOM 560 C C . ASN A 1 70 ? -2.385 5.569 -1.303 1.00 91.62 70 ASN A C 1
ATOM 562 O O . ASN A 1 70 ? -1.859 6.679 -1.358 1.00 91.62 70 ASN A O 1
ATOM 566 N N . GLN A 1 71 ? -1.719 4.468 -0.946 1.00 89.88 71 GLN A N 1
ATOM 567 C CA . GLN A 1 71 ? -0.280 4.434 -0.675 1.00 89.88 71 GLN A CA 1
ATOM 568 C C . GLN A 1 71 ? 0.576 4.344 -1.950 1.00 89.88 71 GLN A C 1
ATOM 570 O O . GLN A 1 71 ? 1.798 4.440 -1.884 1.00 89.88 71 GLN A O 1
ATOM 575 N N . ALA A 1 72 ? -0.055 4.111 -3.105 1.00 85.94 72 ALA A N 1
ATOM 576 C CA . ALA A 1 72 ? 0.612 3.965 -4.392 1.00 85.94 72 ALA A CA 1
ATOM 577 C C . ALA A 1 72 ? 1.837 3.029 -4.300 1.00 85.94 72 ALA A C 1
ATOM 579 O O . ALA A 1 72 ? 1.693 1.865 -3.910 1.00 85.94 72 ALA A O 1
ATOM 580 N N . GLY A 1 73 ? 3.024 3.530 -4.642 1.00 77.75 73 GLY A N 1
ATOM 581 C CA . GLY A 1 73 ? 4.261 2.764 -4.611 1.00 77.75 73 GLY A CA 1
ATOM 582 C C . GLY A 1 73 ? 5.031 2.720 -3.308 1.00 77.75 73 GLY A C 1
ATOM 583 O O . GLY A 1 73 ? 6.025 2.005 -3.268 1.00 77.75 73 GLY A O 1
ATOM 584 N N . ALA A 1 74 ? 4.613 3.443 -2.266 1.00 84.38 74 ALA A N 1
ATOM 585 C CA . ALA A 1 74 ? 5.356 3.417 -1.015 1.00 84.38 74 ALA A CA 1
ATOM 586 C C . ALA A 1 74 ? 4.993 2.208 -0.151 1.00 84.38 74 ALA A C 1
ATOM 588 O O . ALA A 1 74 ? 3.835 1.777 -0.082 1.00 84.38 74 ALA A O 1
ATOM 589 N N . ASN A 1 75 ? 5.956 1.756 0.647 1.00 86.50 75 ASN A N 1
ATOM 590 C CA . ASN A 1 75 ? 5.765 0.723 1.665 1.00 86.50 75 ASN A CA 1
ATOM 591 C C . ASN A 1 75 ? 5.116 1.267 2.956 1.00 86.50 75 ASN A C 1
ATOM 593 O O . ASN A 1 75 ? 5.333 0.773 4.057 1.00 86.50 75 ASN A O 1
ATOM 597 N N . SER A 1 76 ? 4.250 2.277 2.846 1.00 92.50 76 SER A N 1
ATOM 598 C CA . SER A 1 76 ? 3.766 3.068 3.983 1.00 92.50 76 SER A CA 1
ATOM 599 C C . SER A 1 76 ? 2.444 2.577 4.600 1.00 92.50 76 SER A C 1
ATOM 601 O O . SER A 1 76 ? 1.713 3.373 5.197 1.00 92.50 76 SER A O 1
ATOM 603 N N . CYS A 1 77 ? 2.077 1.301 4.442 1.00 93.69 77 CYS A N 1
ATOM 604 C CA . CYS A 1 77 ? 0.775 0.767 4.882 1.00 93.69 77 CYS A CA 1
ATOM 605 C C . CYS A 1 77 ? 0.485 0.997 6.379 1.00 93.69 77 CYS A C 1
ATOM 607 O O . CYS A 1 77 ? -0.608 1.444 6.727 1.00 93.69 77 CYS A O 1
ATOM 609 N N . ALA A 1 78 ? 1.479 0.812 7.257 1.00 94.94 78 ALA A N 1
ATOM 610 C CA . ALA A 1 78 ? 1.322 1.034 8.697 1.00 94.94 78 ALA A CA 1
ATOM 611 C C . ALA A 1 78 ? 0.948 2.489 9.010 1.00 94.94 78 ALA A C 1
ATOM 613 O O . ALA A 1 78 ? -0.014 2.740 9.735 1.00 94.94 78 ALA A O 1
ATOM 614 N N . ALA A 1 79 ? 1.635 3.456 8.393 1.00 96.50 79 ALA A N 1
ATOM 615 C CA . ALA A 1 79 ? 1.315 4.871 8.553 1.00 96.50 79 ALA A CA 1
ATOM 616 C C . ALA A 1 79 ? -0.091 5.216 8.031 1.00 96.50 79 ALA A C 1
ATOM 618 O O . ALA A 1 79 ? -0.800 5.980 8.680 1.00 96.50 79 ALA A O 1
ATOM 619 N N . ASN A 1 80 ? -0.530 4.624 6.911 1.00 97.44 80 ASN A N 1
ATOM 620 C CA . ASN A 1 80 ? -1.890 4.827 6.394 1.00 97.44 80 ASN A CA 1
ATOM 621 C C . ASN A 1 80 ? -2.956 4.297 7.369 1.00 97.44 80 ASN A C 1
ATOM 623 O O . ASN A 1 80 ? -3.942 4.986 7.628 1.00 97.44 80 ASN A O 1
ATOM 627 N N . ALA A 1 81 ? -2.764 3.097 7.926 1.00 97.06 81 ALA A N 1
ATOM 628 C CA . ALA A 1 81 ? -3.701 2.509 8.882 1.00 97.06 81 ALA A CA 1
ATOM 629 C C . ALA A 1 81 ? -3.769 3.326 10.185 1.00 97.06 81 ALA A C 1
ATOM 631 O O . ALA A 1 81 ? -4.860 3.638 10.665 1.00 97.06 81 ALA A O 1
ATOM 632 N N . ILE A 1 82 ? -2.612 3.738 10.714 1.00 96.44 82 ILE A N 1
ATOM 633 C CA . ILE A 1 82 ? -2.505 4.579 11.912 1.00 96.44 82 ILE A CA 1
ATOM 634 C C . ILE A 1 82 ? -3.200 5.930 11.702 1.00 96.44 82 ILE A C 1
ATOM 636 O O . ILE A 1 82 ? -4.048 6.317 12.509 1.00 96.44 82 ILE A O 1
ATOM 640 N N . VAL A 1 83 ? -2.869 6.636 10.615 1.00 96.75 83 VAL A N 1
ATOM 641 C CA . VAL A 1 83 ? -3.457 7.946 10.301 1.00 96.75 83 VAL A CA 1
ATOM 642 C C . VAL A 1 83 ? -4.961 7.822 10.076 1.00 96.75 83 VAL A C 1
ATOM 644 O O . VAL A 1 83 ? -5.714 8.557 10.707 1.00 96.75 83 VAL A O 1
ATOM 647 N N . GLY A 1 84 ? -5.421 6.844 9.291 1.00 96.88 84 GLY A N 1
ATOM 648 C CA . GLY A 1 84 ? -6.852 6.628 9.061 1.00 96.88 84 GLY A CA 1
ATOM 649 C C . GLY A 1 84 ? -7.629 6.331 10.349 1.00 96.88 84 GLY A C 1
ATOM 650 O O . GLY A 1 84 ? -8.735 6.840 10.544 1.00 96.88 84 GLY A O 1
ATOM 651 N N . GLY A 1 85 ? -7.038 5.564 11.272 1.00 95.81 85 GLY A N 1
ATOM 652 C CA . GLY A 1 85 ? -7.611 5.341 12.600 1.00 95.81 85 GLY A CA 1
ATOM 653 C C . GLY A 1 85 ? -7.687 6.626 13.426 1.00 95.81 85 GLY A C 1
ATOM 654 O O . GLY A 1 85 ? -8.692 6.876 14.094 1.00 95.81 85 GLY A O 1
ATOM 655 N N . TYR A 1 86 ? -6.662 7.476 13.354 1.00 94.50 86 TYR A N 1
ATOM 656 C CA . TYR A 1 86 ? -6.627 8.722 14.115 1.00 94.50 86 TYR A CA 1
ATOM 657 C C . TYR A 1 86 ? -7.589 9.776 13.563 1.00 94.50 86 TYR A C 1
ATOM 659 O O . TYR A 1 86 ? -8.305 10.427 14.326 1.00 94.50 86 TYR A O 1
ATOM 667 N N . GLU A 1 87 ? -7.677 9.901 12.243 1.00 95.56 87 GLU A N 1
ATOM 668 C CA . GLU A 1 87 ? -8.651 10.755 11.567 1.00 95.56 87 GLU A CA 1
ATOM 669 C C . GLU A 1 87 ? -10.085 10.361 11.897 1.00 95.56 87 GLU A C 1
ATOM 671 O O . GLU A 1 87 ? -10.919 11.235 12.141 1.00 95.56 87 GLU A O 1
ATOM 676 N N . TYR A 1 88 ? -10.372 9.058 11.977 1.00 95.31 88 TYR A N 1
ATOM 677 C CA . TYR A 1 88 ? -11.658 8.583 12.472 1.00 95.31 88 TYR A CA 1
ATOM 678 C C . TYR A 1 88 ? -11.933 9.106 13.886 1.00 95.31 88 TYR A C 1
ATOM 680 O O . TYR A 1 88 ? -12.995 9.684 14.117 1.00 95.31 88 TYR A O 1
ATOM 688 N N . ILE A 1 89 ? -10.984 8.986 14.822 1.00 92.50 89 ILE A N 1
ATOM 689 C CA . ILE A 1 89 ? -11.173 9.495 16.190 1.00 92.50 89 ILE A CA 1
ATOM 690 C C . ILE A 1 89 ? -11.396 11.014 16.195 1.00 92.50 89 ILE A C 1
ATOM 692 O O . ILE A 1 89 ? -12.307 11.504 16.867 1.00 92.50 89 ILE A O 1
ATOM 696 N N . MET A 1 90 ? -10.631 11.771 15.407 1.00 91.25 90 MET A N 1
ATOM 697 C CA . MET A 1 90 ? -10.828 13.216 15.263 1.00 91.25 90 MET A CA 1
ATOM 698 C C . MET A 1 90 ? -12.215 13.550 14.713 1.00 91.25 90 MET A C 1
ATOM 700 O O . MET A 1 90 ? -12.918 14.390 15.280 1.00 91.25 90 MET A O 1
ATOM 704 N N . LYS A 1 91 ? -12.664 12.839 13.675 1.00 92.12 91 LYS A N 1
ATOM 705 C CA . LYS A 1 91 ? -13.988 13.025 13.076 1.00 92.12 91 LYS A CA 1
ATOM 706 C C . LYS A 1 91 ? -15.102 12.679 14.061 1.00 92.12 91 LYS A C 1
ATOM 708 O O . LYS A 1 91 ? -16.083 13.420 14.144 1.00 92.12 91 LYS A O 1
ATOM 713 N N . ARG A 1 92 ? -14.930 11.634 14.878 1.00 91.19 92 ARG A N 1
ATOM 714 C CA . ARG A 1 92 ? -15.842 11.305 15.989 1.00 91.19 92 ARG A CA 1
ATOM 715 C C . ARG A 1 92 ? -15.886 12.392 17.065 1.00 91.19 92 ARG A C 1
ATOM 717 O O . ARG A 1 92 ? -16.936 12.589 17.667 1.00 91.19 92 ARG A O 1
ATOM 724 N N . ASN A 1 93 ? -14.801 13.140 17.240 1.00 88.19 93 ASN A N 1
ATOM 725 C CA . ASN A 1 93 ? -14.723 14.318 18.107 1.00 88.19 93 ASN A CA 1
ATOM 726 C C . ASN A 1 93 ? -15.147 15.629 17.415 1.00 88.19 93 ASN A C 1
ATOM 728 O O . ASN A 1 93 ? -14.933 16.716 17.955 1.00 88.19 93 ASN A O 1
ATOM 732 N N . GLY A 1 94 ? -15.759 15.552 16.229 1.00 88.69 94 GLY A N 1
ATOM 733 C CA . GLY A 1 94 ? -16.265 16.712 15.494 1.00 88.69 94 GLY A CA 1
ATOM 734 C C . GLY A 1 94 ? -15.199 17.492 14.720 1.00 88.69 94 GLY A C 1
ATOM 735 O O . GLY A 1 94 ? -15.456 18.623 14.308 1.00 88.69 94 GLY A O 1
ATOM 736 N N . VAL A 1 95 ? -14.015 16.910 14.509 1.00 89.12 95 VAL A N 1
ATOM 737 C CA . VAL A 1 95 ? -12.899 17.525 13.782 1.00 89.12 95 VAL A CA 1
ATOM 738 C C . VAL A 1 95 ? -12.631 16.772 12.495 1.00 89.12 95 VAL A C 1
ATOM 740 O O . VAL A 1 95 ? -12.160 15.642 12.511 1.00 89.12 95 VAL A O 1
ATOM 743 N N . SER A 1 96 ? -12.871 17.424 11.362 1.00 91.31 96 SER A N 1
ATOM 744 C CA . SER A 1 96 ? -12.406 16.918 10.072 1.00 91.31 96 SER A CA 1
ATOM 745 C C . SER A 1 96 ? -11.023 17.489 9.789 1.00 91.31 96 SER A C 1
ATOM 747 O O . SER A 1 96 ? -10.866 18.704 9.656 1.00 91.31 96 SER A O 1
ATOM 749 N N . ILE A 1 97 ? -10.028 16.619 9.706 1.00 93.12 97 ILE A N 1
ATOM 750 C CA . ILE A 1 97 ? -8.639 16.967 9.424 1.00 93.12 97 ILE A CA 1
ATOM 751 C C . ILE A 1 97 ? -7.997 15.812 8.657 1.00 93.12 97 ILE A C 1
ATOM 753 O O . ILE A 1 97 ? -8.403 14.669 8.834 1.00 93.12 97 ILE A O 1
ATOM 757 N N . ASP A 1 98 ? -7.045 16.164 7.806 1.00 96.50 98 ASP A N 1
ATOM 758 C CA . ASP A 1 98 ? -6.280 15.263 6.950 1.00 96.50 98 ASP A CA 1
ATOM 759 C C . ASP A 1 98 ? -4.806 15.367 7.371 1.00 96.50 98 ASP A C 1
ATOM 761 O O . ASP A 1 98 ? -4.229 16.471 7.370 1.00 96.50 98 ASP A O 1
ATOM 765 N N . PHE A 1 99 ? -4.241 14.263 7.859 1.00 97.25 99 PHE A N 1
ATOM 766 C CA . PHE A 1 99 ? -2.923 14.223 8.497 1.00 97.25 99 PHE A CA 1
ATOM 767 C C . PHE A 1 99 ? -1.861 13.607 7.596 1.00 97.25 99 PHE A C 1
ATOM 769 O O . PHE A 1 99 ? -2.112 12.646 6.887 1.00 97.25 99 PHE A O 1
ATOM 776 N N . SER A 1 100 ? -0.630 14.115 7.692 1.00 97.94 100 SER A N 1
ATOM 777 C CA . SER A 1 100 ? 0.465 13.642 6.849 1.00 97.94 100 SER A CA 1
ATOM 778 C C . SER A 1 100 ? 0.868 12.209 7.180 1.00 97.94 100 SER A C 1
ATOM 780 O O . SER A 1 100 ? 1.497 11.936 8.211 1.00 97.94 100 SER A O 1
ATOM 782 N N . ARG A 1 101 ? 0.595 11.299 6.246 1.00 97.19 101 ARG A N 1
ATOM 783 C CA . ARG A 1 101 ? 1.062 9.908 6.319 1.00 97.19 101 ARG A CA 1
ATOM 784 C C . ARG A 1 101 ? 2.573 9.803 6.183 1.00 97.19 101 ARG A C 1
ATOM 786 O O . ARG A 1 101 ? 3.192 9.015 6.896 1.00 97.19 101 ARG A O 1
ATOM 793 N N . LEU A 1 102 ? 3.181 10.614 5.313 1.00 96.12 102 LEU A N 1
ATOM 794 C CA . LEU A 1 102 ? 4.636 10.624 5.132 1.00 96.12 102 LEU A CA 1
ATOM 795 C C . LEU A 1 102 ? 5.370 11.114 6.382 1.00 96.12 102 LEU A C 1
ATOM 797 O O . LEU A 1 102 ? 6.448 10.605 6.677 1.00 96.12 102 LEU A O 1
ATOM 801 N N . PHE A 1 103 ? 4.785 12.037 7.152 1.00 97.75 103 PHE A N 1
ATOM 802 C CA . PHE A 1 103 ? 5.367 12.470 8.421 1.00 97.75 103 PHE A CA 1
ATOM 803 C C . PHE A 1 103 ? 5.442 11.310 9.423 1.00 97.75 103 PHE A C 1
ATOM 805 O O . PHE A 1 103 ? 6.501 11.064 9.999 1.00 97.75 103 PHE A O 1
ATOM 812 N N . VAL A 1 104 ? 4.347 10.562 9.601 1.00 97.19 104 VAL A N 1
ATOM 813 C CA . VAL A 1 104 ? 4.323 9.382 10.486 1.00 97.19 104 VAL A CA 1
ATOM 814 C C . VAL A 1 104 ? 5.278 8.305 9.968 1.00 97.19 104 VAL A C 1
ATOM 816 O O . VAL A 1 104 ? 6.075 7.766 10.730 1.00 97.19 104 VAL A O 1
ATOM 819 N N . TYR A 1 105 ? 5.256 8.036 8.661 1.00 96.25 105 TYR A N 1
ATOM 820 C CA . TYR A 1 105 ? 6.084 7.005 8.037 1.00 96.25 105 TYR A CA 1
ATOM 821 C C . TYR A 1 105 ? 7.590 7.287 8.130 1.00 96.25 105 TYR A C 1
ATOM 823 O O . TYR A 1 105 ? 8.379 6.388 8.420 1.00 96.25 105 TYR A O 1
ATOM 831 N N . TYR A 1 106 ? 8.012 8.531 7.889 1.00 95.31 106 TYR A N 1
ATOM 832 C CA . TYR A 1 106 ? 9.411 8.940 8.020 1.00 95.31 106 TYR A CA 1
ATOM 833 C C . TYR A 1 106 ? 9.892 8.800 9.467 1.00 95.31 106 TYR A C 1
ATOM 835 O O . TYR A 1 106 ? 10.888 8.131 9.729 1.00 95.31 106 TYR A O 1
ATOM 843 N N . ASN A 1 107 ? 9.155 9.370 10.424 1.00 96.00 107 ASN A N 1
ATOM 844 C CA . ASN A 1 107 ? 9.584 9.370 11.823 1.00 96.00 107 ASN A CA 1
ATOM 845 C C . ASN A 1 107 ? 9.531 7.972 12.465 1.00 96.00 107 ASN A C 1
ATOM 847 O O . ASN A 1 107 ? 10.327 7.694 13.358 1.00 96.00 107 ASN A O 1
ATOM 851 N N . ALA A 1 108 ? 8.653 7.076 12.003 1.00 93.75 108 ALA A N 1
ATOM 852 C CA . ALA A 1 108 ? 8.667 5.673 12.421 1.00 93.75 108 ALA A CA 1
ATOM 853 C C . ALA A 1 108 ? 9.976 4.963 12.026 1.00 93.75 108 ALA A C 1
ATOM 855 O O . ALA A 1 108 ? 10.533 4.221 12.830 1.00 93.75 108 ALA A O 1
ATOM 856 N N . ARG A 1 109 ? 10.490 5.220 10.814 1.00 92.25 109 ARG A N 1
ATOM 857 C CA . ARG A 1 109 ? 11.757 4.644 10.326 1.00 92.25 109 ARG A CA 1
ATOM 858 C C . ARG A 1 109 ? 12.985 5.259 10.993 1.00 92.25 109 ARG A C 1
ATOM 860 O O . ARG A 1 109 ? 13.903 4.525 11.331 1.00 92.25 109 ARG A O 1
ATOM 867 N N . VAL A 1 110 ? 12.973 6.568 11.273 1.00 92.06 110 VAL A N 1
ATOM 868 C CA . VAL A 1 110 ? 14.019 7.202 12.105 1.00 92.06 110 VAL A CA 1
ATOM 869 C C . VAL A 1 110 ? 14.113 6.505 13.462 1.00 92.06 110 VAL A C 1
ATOM 871 O O . VAL A 1 110 ? 15.198 6.130 13.885 1.00 92.06 110 VAL A O 1
ATOM 874 N N . LYS A 1 111 ? 12.973 6.273 14.124 1.00 89.50 111 LYS A N 1
ATOM 875 C CA . LYS A 1 111 ? 12.944 5.577 15.418 1.00 89.50 111 LYS A CA 1
ATOM 876 C C . LYS A 1 111 ? 13.487 4.154 15.340 1.00 89.50 111 LYS A C 1
ATOM 878 O O . LYS A 1 111 ? 14.202 3.747 16.246 1.00 89.50 111 LYS A O 1
ATOM 883 N N . ALA A 1 112 ? 13.157 3.418 14.278 1.00 87.25 112 ALA A N 1
ATOM 884 C CA . ALA A 1 112 ? 13.682 2.072 14.069 1.00 87.25 112 ALA A CA 1
ATOM 885 C C . ALA A 1 112 ? 15.214 2.095 13.949 1.00 87.25 112 ALA A C 1
ATOM 887 O O . ALA A 1 112 ? 15.892 1.366 14.666 1.00 87.25 112 ALA A O 1
ATOM 888 N N . MET A 1 113 ? 15.749 3.011 13.137 1.00 85.50 113 MET A N 1
ATOM 889 C CA . MET A 1 113 ? 17.191 3.214 12.973 1.00 85.50 113 MET A CA 1
ATOM 890 C C . MET A 1 113 ? 17.880 3.572 14.302 1.00 85.50 113 MET A C 1
ATOM 892 O O . MET A 1 113 ? 18.875 2.953 14.660 1.00 85.50 113 MET A O 1
ATOM 896 N N . GLU A 1 114 ? 17.316 4.504 15.079 1.00 84.62 114 GLU A N 1
ATOM 897 C CA . GLU A 1 114 ? 17.846 4.878 16.401 1.00 84.62 114 GLU A CA 1
ATOM 898 C C . GLU A 1 114 ? 17.811 3.722 17.420 1.00 84.62 114 GLU A C 1
ATOM 900 O O . GLU A 1 114 ? 18.598 3.705 18.369 1.00 84.62 114 GLU A O 1
ATOM 905 N N . GLU A 1 115 ? 16.855 2.793 17.307 1.00 81.19 115 GLU A N 1
ATOM 906 C CA . GLU A 1 115 ? 16.793 1.601 18.159 1.00 81.19 115 GLU A CA 1
ATOM 907 C C . GLU A 1 115 ? 17.805 0.529 17.754 1.00 81.19 115 GLU A C 1
ATOM 909 O O . GLU A 1 115 ? 18.324 -0.150 18.643 1.00 81.19 115 GLU A O 1
ATOM 914 N N . GLU A 1 116 ? 18.081 0.391 16.454 1.00 76.12 116 GLU A N 1
ATOM 915 C CA . GLU A 1 116 ? 19.123 -0.489 15.916 1.00 76.12 116 GLU A CA 1
ATOM 916 C C . GLU A 1 116 ? 20.520 -0.012 16.326 1.00 76.12 116 GLU A C 1
ATOM 918 O O . GLU A 1 116 ? 21.283 -0.800 16.876 1.00 76.12 116 GLU A O 1
ATOM 923 N N . GLU A 1 117 ? 20.825 1.282 16.170 1.00 72.88 117 GLU A N 1
ATOM 924 C CA . GLU A 1 117 ? 22.120 1.859 16.573 1.00 72.88 117 GLU A CA 1
ATOM 925 C C . GLU A 1 117 ? 22.397 1.639 18.069 1.00 72.88 117 GLU A C 1
ATOM 927 O O . GLU A 1 117 ? 23.451 1.139 18.456 1.00 72.88 117 GLU A O 1
ATOM 932 N N . LYS A 1 118 ? 21.398 1.889 18.928 1.00 66.38 118 LYS A N 1
ATOM 933 C CA . LYS A 1 118 ? 21.511 1.644 20.378 1.00 66.38 118 LYS A CA 1
ATOM 934 C C . LYS A 1 118 ? 21.686 0.169 20.747 1.00 66.38 118 LYS A C 1
ATOM 936 O O . LYS A 1 118 ? 22.037 -0.112 21.890 1.00 66.38 118 LYS A O 1
ATOM 941 N N . ALA A 1 119 ? 21.346 -0.762 19.857 1.00 62.97 119 ALA A N 1
ATOM 942 C CA . ALA A 1 119 ? 21.532 -2.193 20.079 1.00 62.97 119 ALA A CA 1
ATOM 943 C C . ALA A 1 119 ? 22.921 -2.684 19.629 1.00 62.97 119 ALA A C 1
ATOM 945 O O . ALA A 1 119 ? 23.368 -3.721 20.116 1.00 62.97 119 ALA A O 1
ATOM 946 N N . GLU A 1 120 ? 23.593 -1.959 18.728 1.00 57.72 120 GLU A N 1
ATOM 947 C CA . GLU A 1 120 ? 24.941 -2.277 18.227 1.00 57.72 120 GLU A CA 1
ATOM 948 C C . GLU A 1 120 ? 26.063 -1.704 19.122 1.00 57.72 120 GLU A C 1
ATOM 950 O O . GLU A 1 120 ? 27.144 -2.289 19.199 1.00 57.72 120 GLU A O 1
ATOM 955 N N . ASP A 1 121 ? 25.777 -0.649 19.896 1.00 51.84 121 ASP A N 1
ATOM 956 C CA . ASP A 1 121 ? 26.700 0.017 20.839 1.00 51.84 121 ASP A CA 1
ATOM 957 C C . ASP A 1 121 ? 27.176 -0.839 22.041 1.00 51.84 121 ASP A C 1
ATOM 959 O O . ASP A 1 121 ? 27.960 -0.363 22.869 1.00 51.84 121 ASP A O 1
ATOM 963 N N . ASP A 1 122 ? 26.734 -2.097 22.167 1.00 52.38 122 ASP A N 1
ATOM 964 C CA . ASP A 1 122 ? 27.165 -2.987 23.254 1.00 52.38 122 ASP A CA 1
ATOM 965 C C . ASP A 1 122 ? 28.474 -3.755 22.960 1.00 52.38 122 ASP A C 1
ATOM 967 O O . ASP A 1 122 ? 29.023 -4.306 23.912 1.00 52.38 122 ASP A O 1
ATOM 971 N N . ASP A 1 123 ? 29.029 -3.780 21.729 1.00 49.62 123 ASP A N 1
ATOM 972 C CA . ASP A 1 123 ? 30.315 -4.481 21.474 1.00 49.62 123 ASP A CA 1
ATOM 973 C C . ASP A 1 123 ? 31.157 -4.083 20.223 1.00 49.62 123 ASP A C 1
ATOM 975 O O . ASP A 1 123 ? 32.221 -4.681 20.037 1.00 49.62 123 ASP A O 1
ATOM 979 N N . ASP A 1 124 ? 30.803 -3.103 19.375 1.00 50.78 124 ASP A N 1
ATOM 980 C CA . ASP A 1 124 ? 31.691 -2.715 18.250 1.00 50.78 124 ASP A CA 1
ATOM 981 C C . ASP A 1 124 ? 31.584 -1.228 17.860 1.00 50.78 124 ASP A C 1
ATOM 983 O O . ASP A 1 124 ? 30.508 -0.641 17.905 1.00 50.78 124 ASP A O 1
ATOM 987 N N . GLU A 1 125 ? 32.710 -0.610 17.476 1.00 46.25 125 GLU A N 1
ATOM 988 C CA . GLU A 1 125 ? 32.790 0.784 16.994 1.00 46.25 125 GLU A CA 1
ATOM 989 C C . GLU A 1 125 ? 32.155 0.900 15.588 1.00 46.25 125 GLU A C 1
ATOM 991 O O . GLU A 1 125 ? 32.853 1.037 14.581 1.00 46.25 125 GLU A O 1
ATOM 996 N N . GLY A 1 126 ? 30.825 0.785 15.508 1.00 44.81 126 GLY A N 1
ATOM 997 C CA . GLY A 1 126 ? 30.046 0.904 14.274 1.00 44.81 126 GLY A CA 1
ATOM 998 C C . GLY A 1 126 ? 30.018 2.334 13.719 1.00 44.81 126 GLY A C 1
ATOM 999 O O . GLY A 1 126 ? 29.975 3.314 14.460 1.00 44.81 126 GLY A O 1
ATOM 1000 N N . GLU A 1 127 ? 30.063 2.468 12.391 1.00 45.16 127 GLU A N 1
ATOM 1001 C CA . GLU A 1 127 ? 29.936 3.754 11.692 1.00 45.16 127 GLU A CA 1
ATOM 1002 C C . GLU A 1 127 ? 28.509 4.327 11.855 1.00 45.16 127 GLU A C 1
ATOM 1004 O O . GLU A 1 127 ? 27.541 3.661 11.493 1.00 45.16 127 GLU A O 1
ATOM 1009 N N . GLU A 1 128 ? 28.374 5.568 12.352 1.00 44.97 128 GLU A N 1
ATOM 1010 C CA . GLU A 1 128 ? 27.091 6.299 12.457 1.00 44.97 128 GLU A CA 1
ATOM 1011 C C . GLU A 1 128 ? 26.333 6.296 11.108 1.00 44.97 128 GLU A C 1
ATOM 1013 O O . GLU A 1 128 ? 26.815 6.865 10.117 1.00 44.97 128 GLU A O 1
ATOM 1018 N N . LYS A 1 129 ? 25.113 5.732 11.053 1.00 46.47 129 LYS A N 1
ATOM 1019 C CA . LYS A 1 129 ? 24.231 5.888 9.886 1.00 46.47 129 LYS A CA 1
ATOM 1020 C C . LYS A 1 129 ? 23.623 7.294 9.936 1.00 46.47 129 LYS A C 1
ATOM 1022 O O . LYS A 1 129 ? 22.655 7.564 10.636 1.00 46.47 129 LYS A O 1
ATOM 1027 N N . GLN A 1 130 ? 24.202 8.236 9.191 1.00 47.28 130 GLN A N 1
ATOM 1028 C CA . GLN A 1 130 ? 23.718 9.625 9.170 1.00 47.28 130 GLN A CA 1
ATOM 1029 C C . GLN A 1 130 ? 22.236 9.753 8.759 1.00 47.28 130 GLN A C 1
ATOM 1031 O O . GLN A 1 130 ? 21.779 9.079 7.831 1.00 47.28 130 GLN A O 1
ATOM 1036 N N . GLU A 1 131 ? 21.529 10.718 9.379 1.00 46.50 131 GLU A N 1
ATOM 1037 C CA . GLU A 1 131 ? 20.236 11.265 8.926 1.00 46.50 131 GLU A CA 1
ATOM 1038 C C . GLU A 1 131 ? 20.300 11.579 7.414 1.00 46.50 131 GLU A C 1
ATOM 1040 O O . GLU A 1 131 ? 20.800 12.626 7.000 1.00 46.50 131 GLU A O 1
ATOM 1045 N N . GLY A 1 132 ? 19.832 10.654 6.572 1.00 46.50 132 GLY A N 1
ATOM 1046 C CA . GLY A 1 132 ? 19.954 10.758 5.112 1.00 46.50 132 GLY A CA 1
ATOM 1047 C C . GLY A 1 132 ? 19.991 9.432 4.344 1.00 46.50 132 GLY A C 1
ATOM 1048 O O . GLY A 1 132 ? 19.957 9.461 3.116 1.00 46.50 132 GLY A O 1
ATOM 1049 N N . GLN A 1 133 ? 20.034 8.284 5.032 1.00 61.94 133 GLN A N 1
ATOM 1050 C CA . GLN A 1 133 ? 20.066 6.946 4.417 1.00 61.94 133 GLN A CA 1
ATOM 1051 C C . GLN A 1 133 ? 18.763 6.140 4.566 1.00 61.94 133 GLN A C 1
ATOM 1053 O O . GLN A 1 133 ? 18.769 4.934 4.346 1.00 61.94 133 GLN A O 1
ATOM 1058 N N . LEU A 1 134 ? 17.639 6.766 4.940 1.00 78.00 134 LEU A N 1
ATOM 1059 C CA . LEU A 1 134 ? 16.380 6.025 5.056 1.00 78.00 134 LEU A CA 1
ATOM 1060 C C . LEU A 1 134 ? 15.910 5.519 3.687 1.00 78.00 134 LEU A C 1
ATOM 1062 O O . LEU A 1 134 ? 15.795 6.280 2.719 1.00 78.00 134 LEU A O 1
ATOM 1066 N N . GLU A 1 135 ? 15.597 4.230 3.631 1.00 81.06 135 GLU A N 1
ATOM 1067 C CA . GLU A 1 135 ? 15.042 3.566 2.458 1.00 81.06 135 GLU A CA 1
ATOM 1068 C C . GLU A 1 135 ? 13.543 3.296 2.646 1.00 81.06 135 GLU A C 1
ATOM 1070 O O . GLU A 1 135 ? 12.996 3.340 3.753 1.00 81.06 135 GLU A O 1
ATOM 1075 N N . ASP A 1 136 ? 12.839 3.086 1.536 1.00 81.31 136 ASP A N 1
ATOM 1076 C CA . ASP A 1 136 ? 11.408 2.782 1.553 1.00 81.31 136 ASP A CA 1
ATOM 1077 C C . ASP A 1 136 ? 11.197 1.279 1.775 1.00 81.31 136 ASP A C 1
ATOM 1079 O O . ASP A 1 136 ? 10.874 0.530 0.858 1.00 81.31 136 ASP A O 1
ATOM 1083 N N . GLU A 1 137 ? 11.442 0.819 2.999 1.00 78.69 137 GLU A N 1
ATOM 1084 C CA . GLU A 1 137 ? 11.468 -0.612 3.342 1.00 78.69 137 GLU A CA 1
ATOM 1085 C C . GLU A 1 137 ? 10.279 -1.087 4.188 1.00 78.69 137 GLU A C 1
ATOM 1087 O O . GLU A 1 137 ? 10.181 -2.270 4.518 1.00 78.69 137 GLU A O 1
ATOM 1092 N N . GLY A 1 138 ? 9.362 -0.176 4.516 1.00 87.38 138 GLY A N 1
ATOM 1093 C CA . GLY A 1 138 ? 8.275 -0.401 5.457 1.00 87.38 138 GLY A CA 1
ATOM 1094 C C . GLY A 1 138 ? 8.529 0.233 6.821 1.00 87.38 138 GLY A C 1
ATOM 1095 O O . GLY A 1 138 ? 9.516 0.928 7.047 1.00 87.38 138 GLY A O 1
ATOM 1096 N N . SER A 1 139 ? 7.586 0.047 7.741 1.00 90.00 139 SER A N 1
ATOM 1097 C CA . SER A 1 139 ? 7.699 0.556 9.112 1.00 90.00 139 SER A CA 1
ATOM 1098 C C . SER A 1 139 ? 6.933 -0.311 10.110 1.00 90.00 139 SER A C 1
ATOM 1100 O O . SER A 1 139 ? 6.078 -1.112 9.728 1.00 90.00 139 SER A O 1
ATOM 1102 N N . HIS A 1 140 ? 7.215 -0.105 11.393 1.00 89.94 140 HIS A N 1
ATOM 1103 C CA . HIS A 1 140 ? 6.568 -0.791 12.510 1.00 89.94 140 HIS A CA 1
ATOM 1104 C C . HIS A 1 140 ? 5.322 -0.032 12.983 1.00 89.94 140 HIS A C 1
ATOM 1106 O O . HIS A 1 140 ? 5.355 1.198 13.103 1.00 89.94 140 HIS A O 1
ATOM 1112 N N . ILE A 1 141 ? 4.239 -0.750 13.302 1.00 92.56 141 ILE A N 1
ATOM 1113 C CA . ILE A 1 141 ? 2.990 -0.130 13.775 1.00 92.56 141 ILE A CA 1
ATOM 1114 C C . ILE A 1 141 ? 3.229 0.572 15.119 1.00 92.56 141 ILE A C 1
ATOM 1116 O O . ILE A 1 141 ? 2.908 1.757 15.260 1.00 92.56 141 ILE A O 1
ATOM 1120 N N . GLY A 1 142 ? 3.864 -0.120 16.074 1.00 89.94 142 GLY A N 1
ATOM 1121 C CA . GLY A 1 142 ? 4.207 0.428 17.388 1.00 89.94 142 GLY A CA 1
ATOM 1122 C C . GLY A 1 142 ? 5.039 1.714 17.310 1.00 89.94 142 GLY A C 1
ATOM 1123 O O . GLY A 1 142 ? 4.677 2.722 17.919 1.00 89.94 142 GLY A O 1
ATOM 1124 N N . LEU A 1 143 ? 6.099 1.740 16.491 1.00 90.62 143 LEU A N 1
ATOM 1125 C CA . LEU A 1 143 ? 6.946 2.933 16.334 1.00 90.62 143 LEU A CA 1
ATOM 1126 C C . LEU A 1 143 ? 6.233 4.085 15.618 1.00 90.62 143 LEU A C 1
ATOM 1128 O O . LEU A 1 143 ? 6.466 5.251 15.949 1.00 90.62 143 LEU A O 1
ATOM 1132 N N . GLY A 1 144 ? 5.325 3.785 14.685 1.00 93.44 144 GLY A N 1
ATOM 1133 C CA . GLY A 1 144 ? 4.444 4.787 14.089 1.00 93.44 144 GLY A CA 1
ATOM 1134 C C . GLY A 1 144 ? 3.557 5.462 15.136 1.00 93.44 144 GLY A C 1
ATOM 1135 O O . GLY A 1 144 ? 3.502 6.691 15.198 1.00 93.44 144 GLY A O 1
ATOM 1136 N N . LEU A 1 145 ? 2.939 4.683 16.025 1.00 92.38 145 LEU A N 1
ATOM 1137 C CA . LEU A 1 145 ? 2.145 5.206 17.140 1.00 92.38 145 LEU A CA 1
ATOM 1138 C C . LEU A 1 145 ? 3.005 5.983 18.151 1.00 92.38 145 LEU A C 1
ATOM 1140 O O . LEU A 1 145 ? 2.596 7.045 18.623 1.00 92.38 145 LEU A O 1
ATOM 1144 N N . GLN A 1 146 ? 4.215 5.508 18.452 1.00 89.38 146 GLN A N 1
ATOM 1145 C CA . GLN A 1 146 ? 5.162 6.211 19.325 1.00 89.38 146 GLN A CA 1
ATOM 1146 C C . GLN A 1 146 ? 5.588 7.554 18.723 1.00 89.38 146 GLN A C 1
ATOM 1148 O O . GLN A 1 146 ? 5.708 8.544 19.448 1.00 89.38 146 GLN A O 1
ATOM 1153 N N . SER A 1 147 ? 5.767 7.628 17.399 1.00 91.44 147 SER A N 1
ATOM 1154 C CA . SER A 1 147 ? 6.084 8.885 16.713 1.00 91.44 147 SER A CA 1
ATOM 1155 C C . SER A 1 147 ? 4.984 9.935 16.900 1.00 91.44 147 SER A C 1
ATOM 1157 O O . SER A 1 147 ? 5.293 11.094 17.172 1.00 91.44 147 SER A O 1
ATOM 1159 N N . LEU A 1 148 ? 3.710 9.526 16.876 1.00 90.25 148 LEU A N 1
ATOM 1160 C CA . LEU A 1 148 ? 2.575 10.417 17.128 1.00 90.25 148 LEU A CA 1
ATOM 1161 C C . LEU A 1 148 ? 2.575 10.961 18.557 1.00 90.25 148 LEU A C 1
ATOM 1163 O O . LEU A 1 148 ? 2.317 12.147 18.768 1.00 90.25 148 LEU A O 1
ATOM 1167 N N . ILE A 1 149 ? 2.903 10.119 19.540 1.00 89.38 149 ILE A N 1
ATOM 1168 C CA . ILE A 1 149 ? 3.011 10.546 20.939 1.00 89.38 149 ILE A CA 1
ATOM 1169 C C . ILE A 1 149 ? 4.163 11.533 21.115 1.00 89.38 149 ILE A C 1
ATOM 1171 O O . ILE A 1 149 ? 3.994 12.560 21.776 1.00 89.38 149 ILE A O 1
ATOM 1175 N N . ASP A 1 150 ? 5.324 11.262 20.525 1.00 91.06 150 ASP A N 1
ATOM 1176 C CA . ASP A 1 150 ? 6.537 12.047 20.762 1.00 91.06 150 ASP A CA 1
ATOM 1177 C C . ASP A 1 150 ? 6.555 13.359 19.984 1.00 91.06 150 ASP A C 1
ATOM 1179 O O . ASP A 1 150 ? 6.944 14.395 20.529 1.00 91.06 150 ASP A O 1
ATOM 1183 N N . LEU A 1 151 ? 6.070 13.345 18.747 1.00 94.00 151 LEU A N 1
ATOM 1184 C CA . LEU A 1 151 ? 6.237 14.447 17.800 1.00 94.00 151 LEU A CA 1
ATOM 1185 C C . LEU A 1 151 ? 4.910 15.112 17.422 1.00 94.00 151 LEU A C 1
ATOM 1187 O O . LEU A 1 151 ? 4.905 16.262 16.989 1.00 94.00 151 LEU A O 1
ATOM 1191 N N . GLY A 1 152 ? 3.783 14.426 17.612 1.00 94.12 152 GLY A N 1
ATOM 1192 C CA . GLY A 1 152 ? 2.518 14.809 16.995 1.00 94.12 152 GLY A CA 1
ATOM 1193 C C . GLY A 1 152 ? 2.488 14.442 15.514 1.00 94.12 152 GLY A C 1
ATOM 1194 O O . GLY A 1 152 ? 3.229 13.578 15.051 1.00 94.12 152 GLY A O 1
ATOM 1195 N N . VAL A 1 153 ? 1.623 15.113 14.758 1.00 96.44 153 VAL A N 1
ATOM 1196 C CA . VAL A 1 153 ? 1.523 14.947 13.304 1.00 96.44 153 VAL A CA 1
ATOM 1197 C C . VAL A 1 153 ? 1.070 16.250 12.660 1.00 96.44 153 VAL A C 1
ATOM 1199 O O . VAL A 1 153 ? 0.192 16.937 13.188 1.00 96.44 153 VAL A O 1
ATOM 1202 N N . CYS A 1 154 ? 1.694 16.620 11.544 1.00 97.81 154 CYS A N 1
ATOM 1203 C CA . CYS A 1 154 ? 1.289 17.776 10.750 1.00 97.81 154 CYS A CA 1
ATOM 1204 C C . CYS A 1 154 ? 0.152 17.411 9.787 1.00 97.81 154 CYS A C 1
ATOM 1206 O O . CYS A 1 154 ? -0.212 16.247 9.619 1.00 97.81 154 CYS A O 1
ATOM 1208 N N . ARG A 1 155 ? -0.436 18.411 9.135 1.00 98.00 155 ARG A N 1
ATOM 1209 C CA . ARG A 1 155 ? -1.467 18.154 8.122 1.00 98.00 155 ARG A CA 1
ATOM 1210 C C . ARG A 1 155 ? -0.841 17.623 6.836 1.00 98.00 155 ARG A C 1
ATOM 1212 O O . ARG A 1 155 ? 0.254 18.051 6.474 1.00 98.00 155 ARG A O 1
ATOM 1219 N N . GLU A 1 156 ? -1.576 16.796 6.097 1.00 97.25 156 GLU A N 1
ATOM 1220 C CA . GLU A 1 156 ? -1.145 16.277 4.786 1.00 97.25 156 GLU A CA 1
ATOM 1221 C C . GLU A 1 156 ? -0.821 17.445 3.833 1.00 97.25 156 GLU A C 1
ATOM 1223 O O . GLU A 1 156 ? 0.210 17.462 3.181 1.00 97.25 156 GLU A O 1
ATOM 1228 N N . LYS A 1 157 ? -1.577 18.551 3.876 1.00 96.50 157 LYS A N 1
ATOM 1229 C CA . LYS A 1 157 ? -1.254 19.768 3.095 1.00 96.50 157 LYS A CA 1
ATOM 1230 C C . LYS A 1 157 ? 0.119 20.404 3.397 1.00 96.50 157 LYS A C 1
ATOM 1232 O O . LYS A 1 157 ? 0.594 21.212 2.604 1.00 96.50 157 LYS A O 1
ATOM 1237 N N . THR A 1 158 ? 0.679 20.162 4.582 1.00 97.50 158 THR A N 1
ATOM 1238 C CA . THR A 1 158 ? 1.954 20.744 5.037 1.00 97.50 158 THR A CA 1
ATOM 1239 C C . THR A 1 158 ? 3.118 19.845 4.638 1.00 97.50 158 THR A C 1
ATOM 1241 O O . THR A 1 158 ? 4.164 20.344 4.224 1.00 97.50 158 THR A O 1
ATOM 1244 N N . TRP A 1 159 ? 2.912 18.528 4.709 1.00 97.19 159 TRP A N 1
ATOM 1245 C CA . TRP A 1 159 ? 3.839 17.522 4.207 1.00 97.19 159 TRP A CA 1
ATOM 1246 C C . TRP A 1 159 ? 3.073 16.469 3.408 1.00 97.19 159 TRP A C 1
ATOM 1248 O O . TRP A 1 159 ? 2.589 15.491 3.970 1.00 97.19 159 TRP A O 1
ATOM 1258 N N . GLY A 1 160 ? 2.914 16.726 2.110 1.00 94.38 160 GLY A N 1
ATOM 1259 C CA . GLY A 1 160 ? 1.964 15.999 1.273 1.00 94.38 160 GLY A CA 1
ATOM 1260 C C . GLY A 1 160 ? 2.499 14.708 0.686 1.00 94.38 160 GLY A C 1
ATOM 1261 O O . GLY A 1 160 ? 3.669 14.633 0.289 1.00 94.38 160 GLY A O 1
ATOM 1262 N N . TYR A 1 161 ? 1.587 13.746 0.577 1.00 93.50 161 TYR A N 1
ATOM 1263 C CA . TYR A 1 161 ? 1.668 12.527 -0.218 1.00 93.50 161 TYR A CA 1
ATOM 1264 C C . TYR A 1 161 ? 1.630 12.826 -1.725 1.00 93.50 161 TYR A C 1
ATOM 1266 O O . TYR A 1 161 ? 0.691 12.481 -2.442 1.00 93.50 161 TYR A O 1
ATOM 1274 N N . ASP A 1 162 ? 2.646 13.537 -2.203 1.00 88.56 162 ASP A N 1
ATOM 1275 C CA . ASP A 1 162 ? 2.732 13.938 -3.602 1.00 88.56 162 ASP A CA 1
ATOM 1276 C C . ASP A 1 162 ? 3.136 12.737 -4.465 1.00 88.56 162 ASP A C 1
ATOM 1278 O O . ASP A 1 162 ? 4.094 12.029 -4.153 1.00 88.56 162 ASP A O 1
ATOM 1282 N N . LEU A 1 163 ? 2.421 12.523 -5.570 1.00 85.50 163 LEU A N 1
ATOM 1283 C CA . LEU A 1 163 ? 2.769 11.520 -6.574 1.00 85.50 163 LEU A CA 1
ATOM 1284 C C . LEU A 1 163 ? 3.612 12.152 -7.688 1.00 85.50 163 LEU A C 1
ATOM 1286 O O . LEU A 1 163 ? 3.456 13.328 -8.025 1.00 85.50 163 LEU A O 1
ATOM 1290 N N . GLY A 1 164 ? 4.533 11.368 -8.246 1.00 77.44 164 GLY A N 1
ATOM 1291 C CA . GLY A 1 164 ? 5.299 11.734 -9.432 1.00 77.44 164 GLY A CA 1
ATOM 1292 C C . GLY A 1 164 ? 4.432 11.749 -10.693 1.00 77.44 164 GLY A C 1
ATOM 1293 O O . GLY A 1 164 ? 3.264 11.381 -10.668 1.00 77.44 164 GLY A O 1
ATOM 1294 N N . GLU A 1 165 ? 5.022 12.124 -11.833 1.00 73.44 165 GLU A N 1
ATOM 1295 C CA . GLU A 1 165 ? 4.324 12.155 -13.138 1.00 73.44 165 GLU A CA 1
ATOM 1296 C C . GLU A 1 165 ? 3.747 10.796 -13.580 1.00 73.44 165 GLU A C 1
ATOM 1298 O O . GLU A 1 165 ? 2.929 10.742 -14.491 1.00 73.44 165 GLU A O 1
ATOM 1303 N N . ASP A 1 166 ? 4.202 9.703 -12.965 1.00 64.06 166 ASP A N 1
ATOM 1304 C CA . ASP A 1 166 ? 3.739 8.337 -13.214 1.00 64.06 166 ASP A CA 1
ATOM 1305 C C . ASP A 1 166 ? 2.555 7.911 -12.322 1.00 64.06 166 ASP A C 1
ATOM 1307 O O . ASP A 1 166 ? 2.155 6.750 -12.386 1.00 64.06 166 ASP A O 1
ATOM 1311 N N . ASP A 1 167 ? 1.998 8.824 -11.510 1.00 68.50 167 ASP A N 1
ATOM 1312 C CA . ASP A 1 167 ? 0.869 8.599 -10.586 1.00 68.50 167 ASP A CA 1
ATOM 1313 C C . ASP A 1 167 ? 1.079 7.417 -9.611 1.00 68.50 167 ASP A C 1
ATOM 1315 O O . ASP A 1 167 ? 0.134 6.907 -9.003 1.00 68.50 167 ASP A O 1
ATOM 1319 N N . PHE A 1 168 ? 2.331 6.983 -9.439 1.00 71.56 168 PHE A N 1
ATOM 1320 C CA . PHE A 1 168 ? 2.700 5.822 -8.634 1.00 71.56 168 PHE A CA 1
ATOM 1321 C C . PHE A 1 168 ? 3.823 6.135 -7.645 1.00 71.56 168 PHE A C 1
ATOM 1323 O O . PHE A 1 168 ? 3.741 5.799 -6.462 1.00 71.56 168 PHE A O 1
ATOM 1330 N N . THR A 1 169 ? 4.884 6.780 -8.124 1.00 74.19 169 THR A N 1
ATOM 1331 C CA . THR A 1 169 ? 6.058 7.102 -7.320 1.00 74.19 169 THR A CA 1
ATOM 1332 C C . THR A 1 169 ? 5.678 8.128 -6.270 1.00 74.19 169 THR A C 1
ATOM 1334 O O . THR A 1 169 ? 5.279 9.241 -6.605 1.00 74.19 169 THR A O 1
ATOM 1337 N N . VAL A 1 170 ? 5.845 7.784 -4.997 1.00 83.25 170 VAL A N 1
ATOM 1338 C CA . VAL A 1 170 ? 5.599 8.721 -3.901 1.00 83.25 170 VAL A CA 1
ATOM 1339 C C . VAL A 1 170 ? 6.820 9.619 -3.738 1.00 83.25 170 VAL A C 1
ATOM 1341 O O . VAL A 1 170 ? 7.913 9.177 -3.375 1.00 83.25 170 VAL A O 1
ATOM 1344 N N . VAL A 1 171 ? 6.646 10.900 -4.043 1.00 81.56 171 VAL A N 1
ATOM 1345 C CA . VAL A 1 171 ? 7.708 11.900 -3.957 1.00 81.56 171 VAL A CA 1
ATOM 1346 C C . VAL A 1 171 ? 8.028 12.147 -2.486 1.00 81.56 171 VAL A C 1
ATOM 1348 O O . VAL A 1 171 ? 7.142 12.177 -1.634 1.00 81.56 171 VAL A O 1
ATOM 1351 N N . ARG A 1 172 ? 9.314 12.356 -2.184 1.00 85.06 172 ARG A N 1
ATOM 1352 C CA . ARG A 1 172 ? 9.809 12.657 -0.832 1.00 85.06 172 ARG A CA 1
ATOM 1353 C C . ARG A 1 172 ? 9.558 11.554 0.197 1.00 85.06 172 ARG A C 1
ATOM 1355 O O . ARG A 1 172 ? 9.667 11.817 1.391 1.00 85.06 172 ARG A O 1
ATOM 1362 N N . VAL A 1 173 ? 9.263 10.323 -0.239 1.00 87.38 173 VAL A N 1
ATOM 1363 C CA . VAL A 1 173 ? 9.042 9.182 0.665 1.00 87.38 173 VAL A CA 1
ATOM 1364 C C . VAL A 1 173 ? 10.190 9.009 1.663 1.00 87.38 173 VAL A C 1
ATOM 1366 O O . VAL A 1 173 ? 9.938 8.686 2.816 1.00 87.38 173 VAL A O 1
ATOM 1369 N N . ASN A 1 174 ? 11.430 9.307 1.266 1.00 85.81 174 ASN A N 1
ATOM 1370 C CA . ASN A 1 174 ? 12.620 9.196 2.116 1.00 85.81 174 ASN A CA 1
ATOM 1371 C C . ASN A 1 174 ? 13.161 10.545 2.604 1.00 85.81 174 ASN A C 1
ATOM 1373 O O . ASN A 1 174 ? 14.177 10.574 3.295 1.00 85.81 174 ASN A O 1
ATOM 1377 N N . ASP A 1 175 ? 12.519 11.659 2.254 1.00 90.62 175 ASP A N 1
ATOM 1378 C CA . ASP A 1 175 ? 13.028 12.976 2.617 1.00 90.62 175 ASP A CA 1
ATOM 1379 C C . ASP A 1 175 ? 12.549 13.357 4.017 1.00 90.62 175 ASP A C 1
ATOM 1381 O O . ASP A 1 175 ? 11.391 13.137 4.386 1.00 90.62 175 ASP A O 1
ATOM 1385 N N . LYS A 1 176 ? 13.433 14.008 4.776 1.00 94.44 176 LYS A N 1
ATOM 1386 C CA . LYS A 1 176 ? 13.097 14.571 6.084 1.00 94.44 176 LYS A CA 1
ATOM 1387 C C . LYS A 1 176 ? 11.974 15.607 5.946 1.00 94.44 176 LYS A C 1
ATOM 1389 O O . LYS A 1 176 ? 12.129 16.543 5.152 1.00 94.44 176 LYS A O 1
ATOM 1394 N N . PRO A 1 177 ? 10.881 15.497 6.731 1.00 96.62 177 PRO A N 1
ATOM 1395 C CA . PRO A 1 177 ? 9.856 16.525 6.781 1.00 96.62 177 PRO A CA 1
ATOM 1396 C C . PRO A 1 177 ? 10.436 17.904 7.074 1.00 96.62 177 PRO A C 1
ATOM 1398 O O . PRO A 1 177 ? 11.411 18.053 7.809 1.00 96.62 177 PRO A O 1
ATOM 1401 N N . SER A 1 178 ? 9.825 18.935 6.495 1.00 96.81 178 SER A N 1
ATOM 1402 C CA . SER A 1 178 ? 10.295 20.307 6.682 1.00 96.81 178 SER A CA 1
ATOM 1403 C C . SER A 1 178 ? 10.204 20.749 8.146 1.00 96.81 178 SER A C 1
ATOM 1405 O O . SER A 1 178 ? 9.337 20.304 8.898 1.00 96.81 178 SER A O 1
ATOM 1407 N N . GLU A 1 179 ? 11.031 21.721 8.534 1.00 97.38 179 GLU A N 1
ATOM 1408 C CA . GLU A 1 179 ? 10.957 22.364 9.856 1.00 97.38 179 GLU A CA 1
ATOM 1409 C C . GLU A 1 179 ? 9.548 22.876 10.192 1.00 97.38 179 GLU A C 1
ATOM 1411 O O . GLU A 1 179 ? 9.102 22.816 11.336 1.00 97.38 179 GLU A O 1
ATOM 1416 N N . ASP A 1 180 ? 8.814 23.367 9.194 1.00 98.06 180 ASP A N 1
ATOM 1417 C CA . ASP A 1 180 ? 7.444 23.841 9.389 1.00 98.06 180 ASP A CA 1
ATOM 1418 C C . ASP A 1 180 ? 6.459 22.690 9.643 1.00 98.06 180 ASP A C 1
ATOM 1420 O O . ASP A 1 180 ? 5.493 22.872 10.384 1.00 98.06 180 ASP A O 1
ATOM 1424 N N . SER A 1 181 ? 6.740 21.495 9.116 1.00 98.25 181 SER A N 1
ATOM 1425 C CA . SER A 1 181 ? 5.989 20.275 9.431 1.00 98.25 181 SER A CA 1
ATOM 1426 C C . SER A 1 181 ? 6.162 19.898 10.899 1.00 98.25 181 SER A C 1
ATOM 1428 O O . SER A 1 181 ? 5.173 19.692 11.595 1.00 98.25 181 SER A O 1
ATOM 1430 N N . TYR A 1 182 ? 7.399 19.893 11.405 1.00 98.44 182 TYR A N 1
ATOM 1431 C CA . TYR A 1 182 ? 7.666 19.608 12.818 1.00 98.44 182 TYR A CA 1
ATOM 1432 C C . TYR A 1 182 ? 7.049 20.657 13.753 1.00 98.44 182 TYR A C 1
ATOM 1434 O O . TYR A 1 182 ? 6.424 20.294 14.748 1.00 98.44 182 TYR A O 1
ATOM 1442 N N . LYS A 1 183 ? 7.123 21.950 13.408 1.00 98.25 183 LYS A N 1
ATOM 1443 C CA . LYS A 1 183 ? 6.455 23.013 14.183 1.00 98.25 183 LYS A CA 1
ATOM 1444 C C . LYS A 1 183 ? 4.935 22.864 14.191 1.00 98.25 183 LYS A C 1
ATOM 1446 O O . LYS A 1 183 ? 4.310 23.110 15.221 1.00 98.25 183 LYS A O 1
ATOM 1451 N N . GLU A 1 184 ? 4.318 22.506 13.060 1.00 98.31 184 GLU A N 1
ATOM 1452 C CA . GLU A 1 184 ? 2.869 22.275 13.017 1.00 98.31 184 GLU A CA 1
ATOM 1453 C C . GLU A 1 184 ? 2.484 21.040 13.840 1.00 98.31 184 GLU A C 1
ATOM 1455 O O . GLU A 1 184 ? 1.520 21.108 14.602 1.00 98.31 184 GLU A O 1
ATOM 1460 N N . ALA A 1 185 ? 3.251 19.951 13.741 1.00 97.44 185 ALA A N 1
ATOM 1461 C CA . ALA A 1 185 ? 3.042 18.737 14.525 1.00 97.44 185 ALA A CA 1
ATOM 1462 C C . ALA A 1 185 ? 3.121 19.014 16.037 1.00 97.44 185 ALA A C 1
ATOM 1464 O O . ALA A 1 185 ? 2.196 18.669 16.777 1.00 97.44 185 ALA A O 1
ATOM 1465 N N . GLU A 1 186 ? 4.155 19.736 16.482 1.00 96.56 186 GLU A N 1
ATOM 1466 C CA . GLU A 1 186 ? 4.319 20.155 17.877 1.00 96.56 186 GLU A CA 1
ATOM 1467 C C . GLU A 1 186 ? 3.185 21.088 18.326 1.00 96.56 186 GLU A C 1
ATOM 1469 O O . GLU A 1 186 ? 2.646 20.950 19.429 1.00 96.56 186 GLU A O 1
ATOM 1474 N N . HIS A 1 187 ? 2.780 22.034 17.474 1.00 95.81 187 HIS A N 1
ATOM 1475 C CA . HIS A 1 187 ? 1.662 22.920 17.774 1.00 95.81 187 HIS A C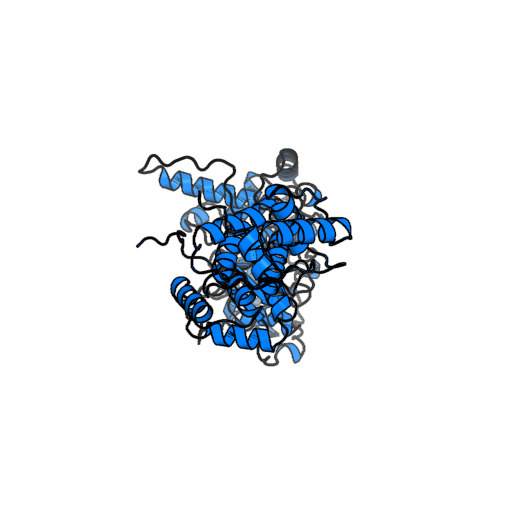A 1
ATOM 1476 C C . HIS A 1 187 ? 0.363 22.135 17.979 1.00 95.81 187 HIS A C 1
ATOM 1478 O O . HIS A 1 187 ? -0.303 22.329 18.996 1.00 95.81 187 HIS A O 1
ATOM 1484 N N . LEU A 1 188 ? 0.018 21.237 17.049 1.00 93.44 188 LEU A N 1
ATOM 1485 C CA . LEU A 1 188 ? -1.194 20.423 17.129 1.00 93.44 188 LEU A CA 1
ATOM 1486 C C . LEU A 1 188 ? -1.160 19.512 18.355 1.00 93.44 188 LEU A C 1
ATOM 1488 O O . LEU A 1 188 ? -2.114 19.525 19.124 1.00 93.44 188 LEU A O 1
ATOM 1492 N N . LYS A 1 189 ? -0.043 18.830 18.625 1.00 91.25 189 LYS A N 1
ATOM 1493 C CA . LYS A 1 189 ? 0.133 17.996 19.826 1.00 91.25 189 LYS A CA 1
ATOM 1494 C C . LYS A 1 189 ? -0.172 18.744 21.135 1.00 91.25 189 LYS A C 1
ATOM 1496 O O . LYS A 1 189 ? -0.675 18.148 22.086 1.00 91.25 189 LYS A O 1
ATOM 1501 N N . ASN A 1 190 ? 0.102 20.049 21.193 1.00 90.06 190 ASN A N 1
ATOM 1502 C CA . ASN A 1 190 ? -0.152 20.888 22.369 1.00 90.06 190 ASN A CA 1
ATOM 1503 C C . ASN A 1 190 ? -1.577 21.472 22.439 1.00 90.06 190 ASN A C 1
ATOM 1505 O O . ASN A 1 190 ? -1.954 22.067 23.452 1.00 90.06 190 ASN A O 1
ATOM 1509 N N . VAL A 1 191 ? -2.391 21.304 21.398 1.00 88.50 191 VAL A N 1
ATOM 1510 C CA . VAL A 1 191 ? -3.807 21.678 21.406 1.00 88.50 191 VAL A CA 1
ATOM 1511 C C . VAL A 1 191 ? -4.613 20.525 22.001 1.00 88.50 191 VAL A C 1
ATOM 1513 O O . VAL A 1 191 ? -4.555 19.402 21.512 1.00 88.50 191 VAL A O 1
ATOM 1516 N N . SER A 1 192 ? -5.410 20.806 23.038 1.00 83.69 192 SER A N 1
ATOM 1517 C CA . SER A 1 192 ? -6.166 19.787 23.789 1.00 83.69 192 SER A CA 1
ATOM 1518 C C . SER A 1 192 ? -6.985 18.850 22.898 1.00 83.69 192 SER A C 1
ATOM 1520 O O . SER A 1 192 ? -7.071 17.661 23.170 1.00 83.69 192 SER A O 1
ATOM 1522 N N . GLN A 1 193 ? -7.544 19.355 21.803 1.00 83.12 193 GLN A N 1
ATOM 1523 C CA . GLN A 1 193 ? -8.349 18.571 20.870 1.00 83.12 193 GLN A CA 1
ATOM 1524 C C . GLN A 1 193 ? -7.564 17.497 20.090 1.00 83.12 193 GLN A C 1
ATOM 1526 O O . GLN A 1 193 ? -8.166 16.514 19.672 1.00 83.12 193 GLN A O 1
ATOM 1531 N N . PHE A 1 194 ? -6.250 17.665 19.916 1.00 86.12 194 PHE A N 1
ATOM 1532 C CA . PHE A 1 194 ? -5.379 16.784 19.122 1.00 86.12 194 PHE A CA 1
ATOM 1533 C C . PHE A 1 194 ? -4.351 16.033 19.978 1.00 86.12 194 PHE A C 1
ATOM 1535 O O . PHE A 1 194 ? -3.372 15.499 19.455 1.00 86.12 194 PHE A O 1
ATOM 1542 N N . GLN A 1 195 ? -4.519 16.027 21.301 1.00 79.25 195 GLN A N 1
ATOM 1543 C CA . GLN A 1 195 ? -3.660 15.212 22.152 1.00 79.25 195 GLN A CA 1
ATOM 1544 C C . GLN A 1 195 ? -3.918 13.724 21.864 1.00 79.25 195 GLN A C 1
ATOM 1546 O O . GLN A 1 195 ? -5.036 13.301 21.559 1.00 79.25 195 GLN A O 1
ATOM 1551 N N . PHE A 1 196 ? -2.868 12.924 21.970 1.00 78.00 196 PHE A N 1
ATOM 1552 C CA . PHE A 1 196 ? -2.958 11.477 21.855 1.00 78.00 196 PHE A CA 1
ATOM 1553 C C . PHE A 1 196 ? -3.056 10.844 23.236 1.00 78.00 196 PHE A C 1
ATOM 1555 O O . PHE A 1 196 ? -2.412 11.295 24.187 1.00 78.00 196 PHE A O 1
ATOM 1562 N N . GLU A 1 197 ? -3.855 9.787 23.340 1.00 81.69 197 GLU A N 1
ATOM 1563 C CA . GLU A 1 197 ? -3.798 8.893 24.492 1.00 81.69 197 GLU A CA 1
ATOM 1564 C C . GLU A 1 197 ? -2.800 7.774 24.214 1.00 81.69 197 GLU A C 1
ATOM 1566 O O . GLU A 1 197 ? -2.476 7.492 23.059 1.00 81.69 197 GLU A O 1
ATOM 1571 N N . GLN A 1 198 ? -2.315 7.125 25.274 1.00 84.44 198 GLN A N 1
ATOM 1572 C CA . GLN A 1 198 ? -1.478 5.950 25.077 1.00 84.44 198 GLN A CA 1
ATOM 1573 C C . GLN A 1 198 ? -2.255 4.872 24.310 1.00 84.44 198 GLN A C 1
ATOM 1575 O O . GLN A 1 198 ? -3.383 4.545 24.706 1.00 84.44 198 GLN A O 1
ATOM 1580 N N . PRO A 1 199 ? -1.674 4.327 23.228 1.00 87.81 199 PRO A N 1
ATOM 1581 C CA . PRO A 1 199 ? -2.279 3.236 22.495 1.00 87.81 199 PRO A CA 1
ATOM 1582 C C . PRO A 1 199 ? -2.279 1.976 23.364 1.00 87.81 199 PRO A C 1
ATOM 1584 O O . PRO A 1 199 ? -1.485 1.820 24.296 1.00 87.81 199 PRO A O 1
ATOM 1587 N N . GLU A 1 200 ? -3.208 1.079 23.066 1.00 91.50 200 GLU A N 1
ATOM 1588 C CA . GLU A 1 200 ? -3.364 -0.179 23.792 1.00 91.50 200 GLU A CA 1
ATOM 1589 C C . GLU A 1 200 ? -3.274 -1.337 22.811 1.00 91.50 200 GLU A C 1
ATOM 1591 O O . GLU A 1 200 ? -3.773 -1.230 21.689 1.00 91.50 200 GLU A O 1
ATOM 1596 N N . ARG A 1 201 ? -2.653 -2.439 23.225 1.00 91.50 201 ARG A N 1
ATOM 1597 C CA . ARG A 1 201 ? -2.553 -3.631 22.382 1.00 91.50 201 ARG A CA 1
ATOM 1598 C C . ARG A 1 201 ? -3.781 -4.498 22.488 1.00 91.50 201 ARG A C 1
ATOM 1600 O O . ARG A 1 201 ? -4.236 -4.807 23.585 1.00 91.50 201 ARG A O 1
ATOM 1607 N N . VAL A 1 202 ? -4.277 -4.948 21.350 1.00 93.50 202 VAL A N 1
ATOM 1608 C CA . VAL A 1 202 ? -5.428 -5.836 21.272 1.00 93.50 202 VAL A CA 1
ATOM 1609 C C . VAL A 1 202 ? -4.933 -7.258 21.108 1.00 93.50 202 VAL A C 1
ATOM 1611 O O . VAL A 1 202 ? -4.251 -7.586 20.141 1.00 93.50 202 VAL A O 1
ATOM 1614 N N . LYS A 1 203 ? -5.318 -8.129 22.036 1.00 93.56 203 LYS A N 1
ATOM 1615 C CA . LYS A 1 203 ? -5.071 -9.557 21.887 1.00 93.56 203 LYS A CA 1
ATOM 1616 C C . LYS A 1 203 ? -5.778 -10.091 20.636 1.00 93.56 203 LYS A C 1
ATOM 1618 O O . LYS A 1 203 ? -6.958 -9.811 20.415 1.00 93.56 203 LYS A O 1
ATOM 1623 N N . VAL A 1 204 ? -5.062 -10.907 19.862 1.00 92.81 204 VAL A N 1
ATOM 1624 C CA . VAL A 1 204 ? -5.566 -11.565 18.647 1.00 92.81 204 VAL A CA 1
ATOM 1625 C C . VAL A 1 204 ? -6.502 -12.715 19.022 1.00 92.81 204 VAL A C 1
ATOM 1627 O O . VAL A 1 204 ? -6.147 -13.893 18.997 1.00 92.81 204 VAL A O 1
ATOM 1630 N N . ASP A 1 205 ? -7.719 -12.365 19.423 1.00 94.56 205 ASP A N 1
ATOM 1631 C CA . ASP A 1 205 ? -8.823 -13.294 19.611 1.00 94.56 205 ASP A CA 1
ATOM 1632 C C . ASP A 1 205 ? -10.163 -12.622 19.298 1.00 94.56 205 ASP A C 1
ATOM 1634 O O . ASP A 1 205 ? -10.330 -11.406 19.413 1.00 94.56 205 ASP A O 1
ATOM 1638 N N . LEU A 1 206 ? -11.135 -13.435 18.884 1.00 96.75 206 LEU A N 1
ATOM 1639 C CA . LEU A 1 206 ? -12.384 -12.932 18.324 1.00 96.75 206 LEU A CA 1
ATOM 1640 C C . LEU A 1 206 ? -13.169 -12.074 19.322 1.00 96.75 206 LEU A C 1
ATOM 1642 O O . LEU A 1 206 ? -13.743 -11.058 18.934 1.00 96.75 206 LEU A O 1
ATOM 1646 N N . PHE A 1 207 ? -13.200 -12.472 20.595 1.00 97.50 207 PHE A N 1
ATOM 1647 C CA . PHE A 1 207 ? -13.965 -11.752 21.607 1.00 97.50 207 PHE A CA 1
ATOM 1648 C C . PHE A 1 207 ? -13.335 -10.391 21.894 1.00 97.50 207 PHE A C 1
ATOM 1650 O O . PHE A 1 207 ? -14.025 -9.377 21.805 1.00 97.50 207 PHE A O 1
ATOM 1657 N N . THR A 1 208 ? -12.030 -10.354 22.169 1.00 97.31 208 THR A N 1
ATOM 1658 C CA . THR A 1 208 ? -11.316 -9.115 22.499 1.00 97.31 208 THR A CA 1
ATOM 1659 C C . THR A 1 208 ? -11.397 -8.098 21.356 1.00 97.31 208 THR A C 1
ATOM 1661 O O . THR A 1 208 ? -11.695 -6.924 21.589 1.00 97.31 208 THR A O 1
ATOM 1664 N N . MET A 1 209 ? -11.222 -8.545 20.108 1.00 97.75 209 MET A N 1
ATOM 1665 C CA . MET A 1 209 ? -11.309 -7.670 18.934 1.00 97.75 209 MET A CA 1
ATOM 1666 C C . MET A 1 209 ? -12.734 -7.154 18.692 1.00 97.75 209 MET A C 1
ATOM 1668 O O . MET A 1 209 ? -12.922 -5.952 18.498 1.00 97.75 209 MET A O 1
ATOM 1672 N N . LYS A 1 210 ? -13.760 -8.019 18.759 1.00 98.56 210 LYS A N 1
ATOM 1673 C CA . LYS A 1 210 ? -15.165 -7.581 18.649 1.00 98.56 210 LYS A CA 1
ATOM 1674 C C . LYS A 1 210 ? -15.547 -6.614 19.765 1.00 98.56 210 LYS A C 1
ATOM 1676 O O . LYS A 1 210 ? -16.252 -5.642 19.509 1.00 98.56 210 LYS A O 1
ATOM 1681 N N . HIS A 1 211 ? -15.070 -6.857 20.983 1.00 98.25 211 HIS A N 1
ATOM 1682 C CA . HIS A 1 211 ? -15.307 -5.978 22.119 1.00 98.25 211 HIS A CA 1
ATOM 1683 C C . HIS A 1 211 ? -14.720 -4.582 21.863 1.00 98.25 211 HIS A C 1
ATOM 1685 O O . HIS A 1 211 ? -15.445 -3.595 21.967 1.00 98.25 211 HIS A O 1
ATOM 1691 N N . CYS A 1 212 ? -13.455 -4.488 21.438 1.00 96.38 212 CYS A N 1
ATOM 1692 C CA . CYS A 1 212 ? -12.822 -3.218 21.060 1.00 96.38 212 CYS A CA 1
ATOM 1693 C C . CYS A 1 212 ? -13.628 -2.454 19.994 1.00 96.38 212 CYS A C 1
ATOM 1695 O O . CYS A 1 212 ? -13.909 -1.261 20.141 1.00 96.38 212 CYS A O 1
ATOM 1697 N N . LEU A 1 213 ? -14.068 -3.152 18.946 1.00 98.12 213 LEU A N 1
ATOM 1698 C CA . LEU A 1 213 ? -14.865 -2.552 17.877 1.00 98.12 213 LEU A CA 1
ATOM 1699 C C . LEU A 1 213 ? -16.245 -2.096 18.380 1.00 98.12 213 LEU A C 1
ATOM 1701 O O . LEU A 1 213 ? -16.698 -1.013 18.021 1.00 98.12 213 LEU A O 1
ATOM 1705 N N . ALA A 1 214 ? -16.894 -2.856 19.266 1.00 98.06 214 ALA A N 1
ATOM 1706 C CA . ALA A 1 214 ? -18.172 -2.475 19.874 1.00 98.06 214 ALA A CA 1
ATOM 1707 C C . ALA A 1 214 ? -18.065 -1.229 20.771 1.00 98.06 214 ALA A C 1
ATOM 1709 O O . ALA A 1 214 ? -19.038 -0.485 20.907 1.00 98.06 214 ALA A O 1
ATOM 1710 N N 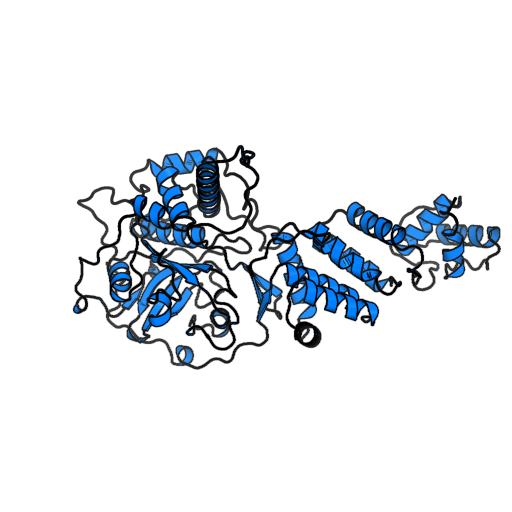. GLU A 1 215 ? -16.892 -0.953 21.349 1.00 95.75 215 GLU A N 1
ATOM 1711 C CA . GLU A 1 215 ? -16.615 0.314 22.040 1.00 95.75 215 GLU A CA 1
ATOM 1712 C C . GLU A 1 215 ? -16.447 1.505 21.089 1.00 95.75 215 GLU A C 1
ATOM 1714 O O . GLU A 1 215 ? -16.500 2.653 21.534 1.00 95.75 215 GLU A O 1
ATOM 1719 N N . GLY A 1 216 ? -16.283 1.244 19.791 1.00 95.62 216 GLY A N 1
ATOM 1720 C CA . GLY A 1 216 ? -16.095 2.253 18.758 1.00 95.62 216 GLY A CA 1
ATOM 1721 C C . GLY A 1 216 ? -14.648 2.579 18.438 1.00 95.62 216 GLY A C 1
ATOM 1722 O O . GLY A 1 216 ? -14.405 3.610 17.811 1.00 95.62 216 GLY A O 1
ATOM 1723 N N . TYR A 1 217 ? -13.711 1.726 18.848 1.00 95.50 217 TYR A N 1
ATOM 1724 C CA . TYR A 1 217 ? -12.289 1.894 18.591 1.00 95.50 217 TYR A CA 1
ATOM 1725 C C . TYR A 1 217 ? -11.823 1.029 17.409 1.00 95.50 217 TYR A C 1
ATOM 1727 O O . TYR A 1 217 ? -11.988 -0.193 17.465 1.00 95.50 217 TYR A O 1
ATOM 1735 N N . PRO A 1 218 ? -11.235 1.623 16.353 1.00 96.81 218 PRO A N 1
ATOM 1736 C CA . PRO A 1 218 ? -10.674 0.860 15.249 1.00 96.81 218 PRO A CA 1
ATOM 1737 C C . PRO A 1 218 ? -9.338 0.226 15.661 1.00 96.81 218 PRO A C 1
ATOM 1739 O O . PRO A 1 218 ? -8.639 0.738 16.542 1.00 96.81 218 PRO A O 1
ATOM 1742 N N . ILE A 1 219 ? -8.982 -0.880 15.007 1.00 97.75 219 ILE A N 1
ATOM 1743 C CA . ILE A 1 219 ? -7.789 -1.671 15.337 1.00 97.75 219 ILE A CA 1
ATOM 1744 C C . ILE A 1 219 ? -6.841 -1.653 14.142 1.00 97.75 219 ILE A C 1
ATOM 1746 O O . ILE A 1 219 ? -7.206 -2.123 13.066 1.00 97.75 219 ILE A O 1
ATOM 1750 N N . VAL A 1 220 ? -5.631 -1.130 14.317 1.00 97.38 220 VAL A N 1
ATOM 1751 C CA . VAL A 1 220 ? -4.548 -1.318 13.343 1.00 97.38 220 VAL A CA 1
ATOM 1752 C C . VAL A 1 220 ? -3.987 -2.715 13.556 1.00 97.38 220 VAL A C 1
ATOM 1754 O O . VAL A 1 220 ? -3.632 -3.054 14.681 1.00 97.38 220 VAL A O 1
ATOM 1757 N N . ILE A 1 221 ? -3.929 -3.524 12.503 1.00 95.00 221 ILE A N 1
ATOM 1758 C CA . ILE A 1 221 ? -3.436 -4.903 12.565 1.00 95.00 221 ILE A CA 1
ATOM 1759 C C . ILE A 1 221 ? -2.247 -5.081 11.631 1.00 95.00 221 ILE A C 1
ATOM 1761 O O . ILE A 1 221 ? -2.267 -4.552 10.520 1.00 95.00 221 ILE A O 1
ATOM 1765 N N . GLY A 1 222 ? -1.252 -5.858 12.051 1.00 90.44 222 GLY A N 1
ATOM 1766 C CA . GLY A 1 222 ? -0.296 -6.490 11.147 1.00 90.44 222 GLY A CA 1
ATOM 1767 C C . GLY A 1 222 ? -0.822 -7.856 10.707 1.00 90.44 222 GLY A C 1
ATOM 1768 O O . GLY A 1 222 ? -1.177 -8.694 11.533 1.00 90.44 222 GLY A O 1
ATOM 1769 N N . VAL A 1 223 ? -0.899 -8.111 9.404 1.00 87.25 223 VAL A N 1
ATOM 1770 C CA . VAL A 1 223 ? -1.428 -9.371 8.870 1.00 87.25 223 VAL A CA 1
ATOM 1771 C C . VAL A 1 223 ? -0.562 -9.889 7.732 1.00 87.25 223 VAL A C 1
ATOM 1773 O O . VAL A 1 223 ? -0.035 -9.128 6.922 1.00 87.25 223 VAL A O 1
ATOM 1776 N N . SER A 1 224 ? -0.400 -11.206 7.676 1.00 83.50 224 SER A N 1
ATOM 1777 C CA . SER A 1 224 ? 0.253 -11.883 6.556 1.00 83.50 224 SER A CA 1
ATOM 1778 C C . SER A 1 224 ? -0.757 -12.034 5.429 1.00 83.50 224 SER A C 1
ATOM 1780 O O . SER A 1 224 ? -1.848 -12.565 5.657 1.00 83.50 224 SER A O 1
ATOM 1782 N N . LEU A 1 225 ? -0.414 -11.561 4.235 1.00 80.56 225 LEU A N 1
ATOM 1783 C CA . LEU A 1 225 ? -1.241 -11.739 3.043 1.00 80.56 225 LEU A CA 1
ATOM 1784 C C . LEU A 1 225 ? -0.852 -13.027 2.295 1.00 80.56 225 LEU A C 1
ATOM 1786 O O . LEU A 1 225 ? 0.210 -13.604 2.529 1.00 80.56 225 LEU A O 1
ATOM 1790 N N . TYR A 1 226 ? -1.735 -13.490 1.410 1.00 77.38 226 TYR A N 1
ATOM 1791 C CA . TYR A 1 226 ? -1.557 -14.692 0.586 1.00 77.38 226 TYR A CA 1
ATOM 1792 C C . TYR A 1 226 ? -2.108 -14.446 -0.820 1.00 77.38 226 TYR A C 1
ATOM 1794 O O . TYR A 1 226 ? -2.874 -13.509 -1.013 1.00 77.38 226 TYR A O 1
ATOM 1802 N N . GLU A 1 227 ? -1.791 -15.334 -1.770 1.00 73.06 227 GLU A N 1
ATOM 1803 C CA . GLU A 1 227 ? -2.106 -15.185 -3.212 1.00 73.06 227 GLU A CA 1
ATOM 1804 C C . GLU A 1 227 ? -3.572 -14.923 -3.498 1.00 73.06 227 GLU A C 1
ATOM 1806 O O . GLU A 1 227 ? -3.942 -14.174 -4.396 1.00 73.06 227 GLU A O 1
ATOM 1811 N N . ASN A 1 228 ? -4.436 -15.498 -2.681 1.00 75.06 228 ASN A N 1
ATOM 1812 C CA . ASN A 1 228 ? -5.861 -15.335 -2.839 1.00 75.06 228 ASN A CA 1
ATOM 1813 C C . ASN A 1 228 ? -6.432 -14.048 -2.224 1.00 75.06 228 ASN A C 1
ATOM 1815 O O . ASN A 1 228 ? -7.609 -13.757 -2.432 1.00 75.06 228 ASN A O 1
ATOM 1819 N N . PHE A 1 229 ? -5.626 -13.244 -1.523 1.00 81.38 229 PHE A N 1
ATOM 1820 C CA . PHE A 1 229 ? -6.002 -11.884 -1.126 1.00 81.38 229 PHE A CA 1
ATOM 1821 C C . PHE A 1 229 ? -6.214 -10.981 -2.348 1.00 81.38 229 PHE A C 1
ATOM 1823 O O . PHE A 1 229 ? -7.068 -10.095 -2.330 1.00 81.38 229 PHE A O 1
ATOM 1830 N N . ASP A 1 230 ? -5.515 -11.246 -3.447 1.00 73.69 230 ASP A N 1
ATOM 1831 C CA . ASP A 1 230 ? -5.600 -10.429 -4.659 1.00 73.69 230 ASP A CA 1
ATOM 1832 C C . ASP A 1 230 ? -6.959 -10.546 -5.361 1.00 73.69 230 ASP A C 1
ATOM 1834 O O . ASP A 1 230 ? -7.355 -9.674 -6.137 1.00 73.69 230 ASP A O 1
ATOM 1838 N N . TYR A 1 231 ? -7.735 -11.589 -5.048 1.00 75.00 231 TYR A N 1
ATOM 1839 C CA . TYR A 1 231 ? -9.042 -11.848 -5.664 1.00 75.00 231 TYR A CA 1
ATOM 1840 C C . TYR A 1 231 ? -10.116 -10.847 -5.223 1.00 75.00 231 TYR A C 1
ATOM 1842 O O . TYR A 1 231 ? -11.185 -10.753 -5.835 1.00 75.00 231 TYR A O 1
ATOM 1850 N N . VAL A 1 232 ? -9.826 -10.060 -4.185 1.00 81.00 232 VAL A N 1
ATOM 1851 C CA . VAL A 1 232 ? -10.729 -9.048 -3.634 1.00 81.00 232 VAL A CA 1
ATOM 1852 C C . VAL A 1 232 ? -11.152 -8.035 -4.694 1.00 81.00 232 VAL A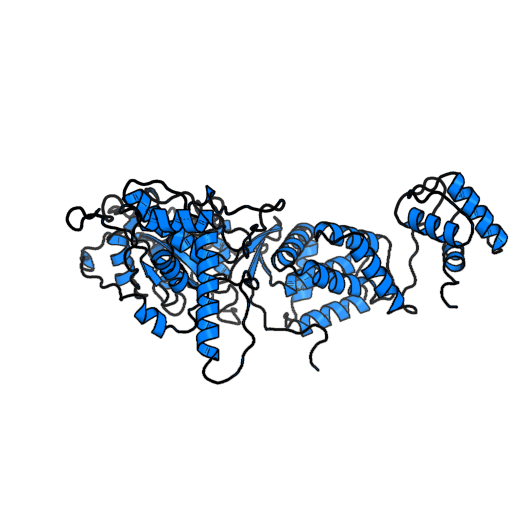 C 1
ATOM 1854 O O . VAL A 1 232 ? -12.339 -7.726 -4.802 1.00 81.00 232 VAL A O 1
ATOM 1857 N N . ASP A 1 233 ? -10.209 -7.559 -5.512 1.00 72.94 233 ASP A N 1
ATOM 1858 C CA . ASP A 1 233 ? -10.490 -6.529 -6.519 1.00 72.94 233 ASP A CA 1
ATOM 1859 C C . ASP A 1 233 ? -11.292 -7.071 -7.717 1.00 72.94 233 ASP A C 1
ATOM 1861 O O . ASP A 1 233 ? -11.979 -6.317 -8.406 1.00 72.94 233 ASP A O 1
ATOM 1865 N N . TYR A 1 234 ? -11.255 -8.386 -7.946 1.00 68.94 234 TYR A N 1
ATOM 1866 C CA . TYR A 1 234 ? -11.945 -9.040 -9.063 1.00 68.94 234 TYR A CA 1
ATOM 1867 C C . TYR A 1 234 ? -13.373 -9.408 -8.744 1.00 68.94 234 TYR A C 1
ATOM 1869 O O . TYR A 1 234 ? -14.261 -9.188 -9.563 1.00 68.94 234 TYR A O 1
ATOM 1877 N N . SER A 1 235 ? -13.599 -9.931 -7.539 1.00 67.94 235 SER A N 1
ATOM 1878 C CA . SER A 1 235 ? -14.953 -10.262 -7.112 1.00 67.94 235 SER A CA 1
ATOM 1879 C C . SER A 1 235 ? -15.843 -9.015 -7.066 1.00 67.94 235 SER A C 1
ATOM 1881 O O . SER A 1 235 ? -17.058 -9.138 -7.166 1.00 67.94 235 SER A O 1
ATOM 1883 N N . LYS A 1 236 ? -15.256 -7.816 -6.883 1.00 70.62 236 LYS A N 1
ATOM 1884 C CA . LYS A 1 236 ? -15.960 -6.544 -6.616 1.00 70.62 236 LYS A CA 1
ATOM 1885 C C . LYS A 1 236 ? -16.925 -6.607 -5.422 1.00 70.62 236 LYS A C 1
ATOM 1887 O O . LYS A 1 236 ? -17.673 -5.667 -5.187 1.00 70.62 236 LYS A O 1
ATOM 1892 N N . THR A 1 237 ? -16.869 -7.688 -4.643 1.00 84.94 237 THR A N 1
ATOM 1893 C CA . THR A 1 237 ? -17.639 -7.883 -3.408 1.00 84.94 237 THR A CA 1
ATOM 1894 C C . THR A 1 237 ? -16.844 -7.479 -2.171 1.00 84.94 237 THR A C 1
ATOM 1896 O O . THR A 1 237 ? -17.386 -7.451 -1.072 1.00 84.94 237 THR A O 1
ATOM 1899 N N . GLY A 1 238 ? -15.537 -7.235 -2.319 1.00 90.25 238 GLY A N 1
ATOM 1900 C CA . GLY A 1 238 ? -14.635 -6.993 -1.199 1.00 90.25 238 GLY A CA 1
ATOM 1901 C C . GLY A 1 238 ? -14.296 -8.253 -0.388 1.00 90.25 238 GLY A C 1
ATOM 1902 O O . GLY A 1 238 ? -13.535 -8.154 0.572 1.00 90.25 238 GLY A O 1
ATOM 1903 N N . ARG A 1 239 ? -14.845 -9.433 -0.711 1.00 91.94 239 ARG A N 1
ATOM 1904 C CA . ARG A 1 239 ? -14.624 -10.655 0.075 1.00 91.94 239 ARG A CA 1
ATOM 1905 C C . ARG A 1 239 ? -13.182 -11.137 -0.025 1.00 91.94 239 ARG A C 1
ATOM 1907 O O . ARG A 1 239 ? -12.677 -11.384 -1.117 1.00 91.94 239 ARG A O 1
ATOM 1914 N N . VAL A 1 240 ? -12.564 -11.360 1.132 1.00 90.38 240 VAL A N 1
ATOM 1915 C CA . VAL A 1 240 ? -11.260 -12.014 1.243 1.00 90.38 240 VAL A CA 1
ATOM 1916 C C . VAL A 1 240 ? -11.465 -13.509 1.523 1.00 90.38 240 VAL A C 1
ATOM 1918 O O . VAL A 1 240 ? -12.125 -13.861 2.504 1.00 90.38 240 VAL A O 1
ATOM 1921 N N . PRO A 1 241 ? -10.922 -14.420 0.700 1.00 85.88 241 PRO A N 1
ATOM 1922 C CA . PRO A 1 241 ? -10.950 -15.850 0.996 1.00 85.88 241 PRO A CA 1
ATOM 1923 C C . PRO A 1 241 ? -9.999 -16.218 2.150 1.00 85.88 241 PRO A C 1
ATOM 1925 O O . PRO A 1 241 ? -9.066 -15.489 2.483 1.00 85.88 241 PRO A O 1
ATOM 1928 N N . MET A 1 242 ? -10.216 -17.384 2.767 1.00 86.69 242 MET A N 1
ATOM 1929 C CA . MET A 1 242 ? -9.244 -17.944 3.718 1.00 86.69 242 MET A CA 1
ATOM 1930 C C . MET A 1 242 ? -7.931 -18.281 3.001 1.00 86.69 242 MET A C 1
ATOM 1932 O O . MET A 1 242 ? -8.010 -18.808 1.894 1.00 86.69 242 MET A O 1
ATOM 1936 N N . PRO A 1 243 ? -6.752 -18.077 3.618 1.00 79.69 243 PRO A N 1
ATOM 1937 C CA . PRO A 1 243 ? -5.462 -18.402 3.015 1.00 79.69 243 PRO A CA 1
ATOM 1938 C C . PRO A 1 243 ? -5.401 -19.822 2.451 1.00 79.69 243 PRO A C 1
ATOM 1940 O O . PRO A 1 243 ? -5.727 -20.783 3.155 1.00 79.69 243 PRO A O 1
ATOM 1943 N N . ASN A 1 244 ? -4.953 -19.962 1.201 1.00 72.56 244 ASN A N 1
ATOM 1944 C CA . ASN A 1 244 ? -4.621 -21.271 0.649 1.00 72.56 244 ASN A CA 1
ATOM 1945 C C . ASN A 1 244 ? -3.203 -21.667 1.085 1.00 72.56 244 ASN A C 1
ATOM 1947 O O . ASN A 1 244 ? -2.224 -21.028 0.706 1.00 72.56 244 ASN A O 1
ATOM 1951 N N . LEU A 1 245 ? -3.100 -22.722 1.894 1.00 69.69 245 LEU A N 1
ATOM 1952 C CA . LEU A 1 245 ? -1.823 -23.227 2.408 1.00 69.69 245 LEU A CA 1
ATOM 1953 C C . LEU A 1 245 ? -1.223 -24.333 1.525 1.00 69.69 245 LEU A C 1
ATOM 1955 O O . LEU A 1 245 ? -0.065 -24.702 1.713 1.00 69.69 245 LEU A O 1
ATOM 1959 N N . GLU A 1 246 ? -1.986 -24.868 0.568 1.00 56.81 246 GLU A N 1
ATOM 1960 C CA . GLU A 1 246 ? -1.499 -25.854 -0.395 1.00 56.81 246 GLU A CA 1
ATOM 1961 C C . GLU A 1 246 ? -0.798 -25.128 -1.552 1.00 56.81 246 GLU A C 1
ATOM 1963 O O . GLU A 1 246 ? -1.431 -24.444 -2.348 1.00 56.81 246 GLU A O 1
ATOM 1968 N N . GLY A 1 247 ? 0.531 -25.255 -1.635 1.00 49.81 247 GLY A N 1
ATOM 1969 C CA . GLY A 1 247 ? 1.346 -24.632 -2.689 1.00 49.81 247 GLY A CA 1
ATOM 1970 C C . GLY A 1 247 ? 2.078 -23.350 -2.278 1.00 49.81 247 GLY A C 1
ATOM 1971 O O . GLY A 1 247 ? 3.046 -22.980 -2.941 1.00 49.81 247 GLY A O 1
ATOM 1972 N N . ALA A 1 248 ? 1.723 -22.737 -1.143 1.00 48.16 248 ALA A N 1
ATOM 1973 C CA . ALA A 1 248 ? 2.499 -21.658 -0.530 1.00 48.16 248 ALA A CA 1
ATOM 1974 C C . ALA A 1 248 ? 3.835 -22.219 -0.002 1.00 48.16 248 ALA A C 1
ATOM 1976 O O . ALA A 1 248 ? 3.947 -22.638 1.151 1.00 48.16 248 ALA A O 1
ATOM 1977 N N . LYS A 1 249 ? 4.858 -22.296 -0.866 1.00 40.16 249 LYS A N 1
ATOM 1978 C CA . LYS A 1 249 ? 6.179 -22.855 -0.520 1.00 40.16 249 LYS A CA 1
ATOM 1979 C C . LYS A 1 249 ? 6.903 -22.088 0.598 1.00 40.16 249 LYS A C 1
ATOM 1981 O O . LYS A 1 249 ? 7.863 -22.626 1.140 1.00 40.16 249 LYS A O 1
ATOM 1986 N N . THR A 1 250 ? 6.430 -20.916 1.017 1.00 42.78 250 THR A N 1
ATOM 1987 C CA . THR A 1 250 ? 6.896 -20.207 2.218 1.00 42.78 250 THR A CA 1
ATOM 1988 C C . THR A 1 250 ? 5.761 -19.371 2.820 1.00 42.78 250 THR A C 1
ATOM 1990 O O . THR A 1 250 ? 4.874 -18.907 2.107 1.00 42.78 250 THR A O 1
ATOM 1993 N N . ARG A 1 251 ? 5.780 -19.176 4.147 1.00 41.91 251 ARG A N 1
ATOM 1994 C CA . ARG A 1 251 ? 4.776 -18.435 4.943 1.00 41.91 251 ARG A CA 1
ATOM 1995 C C . ARG A 1 251 ? 4.661 -16.929 4.625 1.00 41.91 251 ARG A C 1
ATOM 1997 O O . ARG A 1 251 ? 3.878 -16.271 5.292 1.00 41.91 251 ARG A O 1
ATOM 2004 N N . ASP A 1 252 ? 5.351 -16.418 3.604 1.00 49.09 252 ASP A N 1
ATOM 2005 C CA . ASP A 1 252 ? 5.637 -14.985 3.426 1.00 49.09 252 ASP A CA 1
ATOM 2006 C C . ASP A 1 252 ? 5.543 -14.497 1.966 1.00 49.09 252 ASP A C 1
ATOM 2008 O O . ASP A 1 252 ? 6.099 -13.451 1.637 1.00 49.09 252 ASP A O 1
ATOM 2012 N N . SER A 1 253 ? 4.885 -15.224 1.051 1.00 49.28 253 SER A N 1
ATOM 2013 C CA . SER A 1 253 ? 4.939 -14.872 -0.384 1.00 49.28 253 SER A CA 1
ATOM 2014 C C . SER A 1 253 ? 4.381 -13.479 -0.732 1.00 49.28 253 SER A C 1
ATOM 2016 O O . SER A 1 253 ? 4.733 -12.957 -1.782 1.00 49.28 253 SER A O 1
ATOM 2018 N N . HIS A 1 254 ? 3.572 -12.861 0.143 1.00 51.00 254 HIS A N 1
ATOM 2019 C CA . HIS A 1 254 ? 3.002 -11.509 -0.035 1.00 51.00 254 HIS A CA 1
ATOM 2020 C C . HIS A 1 254 ? 3.498 -10.474 0.986 1.00 51.00 254 HIS A C 1
ATOM 2022 O O . HIS A 1 254 ? 2.966 -9.364 1.066 1.00 51.00 254 HIS A O 1
ATOM 2028 N N . GLY A 1 255 ? 4.476 -10.841 1.815 1.00 62.81 255 GLY A N 1
ATOM 2029 C CA . GLY A 1 255 ? 4.927 -10.002 2.918 1.00 62.81 255 GLY A CA 1
ATOM 2030 C C . GLY A 1 255 ? 3.846 -9.711 3.971 1.00 62.81 255 GLY A C 1
ATOM 2031 O O . GLY A 1 255 ? 2.711 -10.200 3.933 1.00 62.81 255 GLY A O 1
ATOM 2032 N N . HIS A 1 256 ? 4.227 -8.905 4.958 1.00 78.06 256 HIS A N 1
ATOM 2033 C CA . HIS A 1 256 ? 3.322 -8.407 5.987 1.00 78.06 256 HIS A CA 1
ATOM 2034 C C . HIS A 1 256 ? 2.717 -7.070 5.553 1.00 78.06 256 HIS A C 1
ATOM 2036 O O . HIS A 1 256 ? 3.406 -6.184 5.042 1.00 78.06 256 HIS A O 1
ATOM 2042 N N . HIS A 1 257 ? 1.419 -6.910 5.787 1.00 88.19 257 HIS A N 1
ATOM 2043 C CA . HIS A 1 257 ? 0.676 -5.693 5.481 1.00 88.19 257 HIS A CA 1
ATOM 2044 C C . HIS A 1 257 ? -0.013 -5.168 6.733 1.00 88.19 257 HIS A C 1
ATOM 2046 O O . HIS A 1 257 ? -0.380 -5.946 7.616 1.00 88.19 257 HIS A O 1
ATOM 2052 N N . ALA A 1 258 ? -0.199 -3.854 6.807 1.00 92.88 258 ALA A N 1
ATOM 2053 C CA . ALA A 1 258 ? -0.947 -3.228 7.885 1.00 92.88 258 ALA A CA 1
ATOM 2054 C C . ALA A 1 258 ? -2.300 -2.736 7.375 1.00 92.88 258 ALA A C 1
ATOM 2056 O O . ALA A 1 258 ? -2.380 -2.036 6.365 1.00 92.88 258 ALA A O 1
ATOM 2057 N N . LEU A 1 259 ? -3.362 -3.099 8.089 1.00 95.69 259 LEU A N 1
ATOM 2058 C CA . LEU A 1 259 ? -4.746 -2.774 7.746 1.00 95.69 259 LEU A CA 1
ATOM 2059 C C . LEU A 1 259 ? -5.466 -2.170 8.954 1.00 95.69 259 LEU A C 1
ATOM 2061 O O . LEU A 1 259 ? -5.031 -2.339 10.094 1.00 95.69 259 LEU A O 1
ATOM 2065 N N . LEU A 1 260 ? -6.587 -1.486 8.717 1.00 98.25 260 LEU A N 1
ATOM 2066 C CA . LEU A 1 260 ? -7.420 -0.935 9.786 1.00 98.25 260 LEU A CA 1
ATOM 2067 C C . LEU A 1 260 ? -8.748 -1.695 9.862 1.00 98.25 260 LEU A C 1
ATOM 2069 O O . LEU A 1 260 ? -9.570 -1.617 8.952 1.00 98.25 260 LEU A O 1
ATOM 2073 N N . VAL A 1 261 ? -8.985 -2.412 10.955 1.00 98.69 261 VAL A N 1
ATOM 2074 C CA . VAL A 1 261 ? -10.263 -3.076 11.231 1.00 98.69 261 VAL A CA 1
ATOM 2075 C C . VAL A 1 261 ? -11.244 -2.051 11.788 1.00 98.69 261 VAL A C 1
ATOM 2077 O O . VAL A 1 261 ? -10.961 -1.365 12.771 1.00 98.69 261 VAL A O 1
ATOM 2080 N N . VAL A 1 262 ? -12.402 -1.945 11.142 1.00 98.56 262 VAL A N 1
ATOM 2081 C CA . VAL A 1 262 ? -13.380 -0.864 11.345 1.00 98.56 262 VAL A CA 1
ATOM 2082 C C . VAL A 1 262 ? -14.793 -1.376 11.611 1.00 98.56 262 VAL A C 1
ATOM 2084 O O . VAL A 1 262 ? -15.762 -0.620 11.572 1.00 98.56 262 VAL A O 1
ATOM 2087 N N . GLY A 1 263 ? -14.941 -2.673 11.840 1.00 98.56 263 GLY A N 1
ATOM 2088 C CA . GLY A 1 263 ? -16.240 -3.270 12.076 1.00 98.56 263 GLY A CA 1
ATOM 2089 C C . GLY A 1 263 ? -16.218 -4.778 11.955 1.00 98.56 263 GLY A C 1
ATOM 2090 O O . GLY A 1 263 ? -15.180 -5.386 11.689 1.00 98.56 263 GLY A O 1
ATOM 2091 N N . TYR A 1 264 ? -17.379 -5.379 12.153 1.00 98.75 264 TYR A N 1
ATOM 2092 C CA . TYR A 1 264 ? -17.591 -6.807 11.995 1.00 98.75 264 TYR A CA 1
ATOM 2093 C C . TYR A 1 264 ? -19.054 -7.111 11.720 1.00 98.75 264 TYR A C 1
ATOM 2095 O O . TYR A 1 264 ? -19.931 -6.271 11.931 1.00 98.75 264 TYR A O 1
ATOM 2103 N N . LYS A 1 265 ? -19.296 -8.331 11.255 1.00 98.25 265 LYS A N 1
ATOM 2104 C CA . LYS A 1 265 ? -20.601 -8.792 10.822 1.00 98.25 265 LYS A CA 1
ATOM 2105 C C . LYS A 1 265 ? -20.756 -10.289 11.106 1.00 98.25 265 LYS A C 1
ATOM 2107 O O . LYS A 1 265 ? -20.141 -11.112 10.422 1.00 98.25 265 LYS A O 1
ATOM 2112 N N . ASP A 1 266 ? -21.564 -10.652 12.103 1.00 98.06 266 ASP A N 1
ATOM 2113 C CA . ASP A 1 266 ? -21.694 -12.043 12.564 1.00 98.06 266 ASP A CA 1
ATOM 2114 C C . ASP A 1 266 ? -22.405 -12.946 11.558 1.00 98.06 266 ASP A C 1
ATOM 2116 O O . ASP A 1 266 ? -21.968 -14.073 11.342 1.00 98.06 266 ASP A O 1
ATOM 2120 N N . SER A 1 267 ? -23.432 -12.449 10.873 1.00 97.00 267 SER A N 1
ATOM 2121 C CA . SER A 1 267 ? -24.144 -13.172 9.809 1.00 97.00 267 SER A CA 1
ATOM 2122 C C . SER A 1 267 ? -23.242 -13.589 8.646 1.00 97.00 267 SER A C 1
ATOM 2124 O O . SER A 1 267 ? -23.556 -14.538 7.928 1.00 97.00 267 SER A O 1
ATOM 2126 N N . ALA A 1 268 ? -22.122 -12.889 8.453 1.00 95.81 268 ALA A N 1
ATOM 2127 C CA . ALA A 1 268 ? -21.098 -13.261 7.492 1.00 95.81 268 ALA A CA 1
ATOM 2128 C C . ALA A 1 268 ? -19.921 -14.003 8.142 1.00 95.81 268 ALA A C 1
ATOM 2130 O O . ALA A 1 268 ? -19.198 -14.682 7.425 1.00 95.81 268 ALA A O 1
ATOM 2131 N N . GLU A 1 269 ? -19.698 -13.881 9.451 1.00 97.62 269 GLU A N 1
ATOM 2132 C CA . GLU A 1 269 ? -18.453 -14.248 10.145 1.00 97.62 269 GLU A CA 1
ATOM 2133 C C . GLU A 1 269 ? -17.208 -13.508 9.603 1.00 97.62 269 GLU A C 1
ATOM 2135 O O . GLU A 1 269 ? -16.135 -14.100 9.444 1.00 97.62 269 GLU A O 1
ATOM 2140 N N . HIS A 1 270 ? -17.347 -12.213 9.284 1.00 98.00 270 HIS A N 1
ATOM 2141 C CA . HIS A 1 270 ? -16.263 -11.387 8.732 1.00 98.00 270 HIS A CA 1
ATOM 2142 C C . HIS A 1 270 ? -16.075 -10.073 9.496 1.00 98.00 270 HIS A C 1
ATOM 2144 O O . HIS A 1 270 ? -17.029 -9.439 9.944 1.00 98.00 270 HIS A O 1
ATOM 2150 N N . PHE A 1 271 ? -14.825 -9.631 9.593 1.00 98.69 271 PHE A N 1
ATOM 2151 C CA . PHE A 1 271 ? -14.466 -8.261 9.936 1.00 98.69 271 PHE A CA 1
ATOM 2152 C C . PHE A 1 271 ? -14.584 -7.354 8.709 1.00 98.69 271 PHE A C 1
ATOM 2154 O O . PHE A 1 271 ? -14.317 -7.783 7.587 1.00 98.69 271 PHE A O 1
ATOM 2161 N N . ILE A 1 272 ? -14.929 -6.089 8.938 1.00 98.56 272 ILE A N 1
ATOM 2162 C CA . ILE A 1 272 ? -14.881 -5.018 7.939 1.00 98.56 272 ILE A CA 1
ATOM 2163 C C . ILE A 1 272 ? -13.523 -4.337 8.071 1.00 98.56 272 ILE A C 1
ATOM 2165 O O . ILE A 1 272 ? -13.161 -3.870 9.155 1.00 98.56 272 ILE A O 1
ATOM 2169 N N . VAL A 1 273 ? -12.771 -4.280 6.980 1.00 98.44 273 VAL A N 1
ATOM 2170 C CA . VAL A 1 273 ? -11.376 -3.845 6.987 1.00 98.44 273 VAL A CA 1
ATOM 2171 C C . VAL A 1 273 ? -11.172 -2.757 5.942 1.00 98.44 273 VAL A C 1
ATOM 2173 O O . VAL A 1 273 ? -11.562 -2.900 4.788 1.00 98.44 273 VAL A O 1
ATOM 2176 N N . ARG A 1 274 ? -10.574 -1.645 6.358 1.00 98.12 274 ARG A N 1
ATOM 2177 C CA . ARG A 1 274 ? -10.144 -0.547 5.495 1.00 98.12 274 ARG A CA 1
ATOM 2178 C C . ARG A 1 274 ? -8.714 -0.816 5.033 1.00 98.12 274 ARG A C 1
ATOM 2180 O O . ARG A 1 274 ? -7.827 -1.005 5.867 1.00 98.12 274 ARG A O 1
ATOM 2187 N N . ASN A 1 275 ? -8.504 -0.797 3.720 1.00 95.25 275 ASN A N 1
ATOM 2188 C CA . ASN A 1 275 ? -7.179 -0.873 3.108 1.00 95.25 275 ASN A CA 1
ATOM 2189 C C . ASN A 1 275 ? -6.644 0.542 2.792 1.00 95.25 275 ASN A C 1
ATOM 2191 O O . ASN A 1 275 ? -7.287 1.541 3.112 1.00 95.25 275 ASN A O 1
ATOM 2195 N N . SER A 1 276 ? -5.468 0.638 2.174 1.00 94.56 276 SER A N 1
ATOM 2196 C CA . SER A 1 276 ? -4.807 1.893 1.779 1.00 94.56 276 SER A CA 1
ATOM 2197 C C . SER A 1 276 ? -4.477 1.931 0.287 1.00 94.56 276 SER A C 1
ATOM 2199 O O . SER A 1 276 ? -3.415 2.393 -0.124 1.00 94.56 276 SER A O 1
ATOM 2201 N N . TRP A 1 277 ? -5.384 1.404 -0.536 1.00 90.81 277 TRP A N 1
ATOM 2202 C CA . TRP A 1 277 ? -5.206 1.190 -1.978 1.00 90.81 277 TRP A CA 1
ATOM 2203 C C . TRP A 1 277 ? -6.192 1.997 -2.843 1.00 90.81 277 TRP A C 1
ATOM 2205 O O . TRP A 1 277 ? -6.366 1.700 -4.030 1.00 90.81 277 TRP A O 1
ATOM 2215 N N . GLY A 1 278 ? -6.800 3.033 -2.255 1.00 91.25 278 GLY A N 1
ATOM 2216 C CA . GLY A 1 278 ? -7.798 3.903 -2.877 1.00 91.25 278 GLY A CA 1
ATOM 2217 C C . GLY A 1 278 ? -9.201 3.291 -2.971 1.00 91.25 278 GLY A C 1
ATOM 2218 O O . GLY A 1 278 ? -9.390 2.082 -2.851 1.00 91.25 278 GLY A O 1
ATOM 2219 N N . GLU A 1 279 ? -10.200 4.139 -3.225 1.00 92.44 279 GLU A N 1
ATOM 2220 C CA . GLU A 1 279 ? -11.623 3.748 -3.280 1.00 92.44 279 GLU A CA 1
ATOM 2221 C C . GLU A 1 279 ? -11.984 2.850 -4.476 1.00 92.44 279 GLU A C 1
ATOM 2223 O O . GLU A 1 279 ? -13.041 2.226 -4.490 1.00 92.44 279 GLU A O 1
ATOM 2228 N N . SER A 1 280 ? -11.124 2.776 -5.495 1.00 86.88 280 SER A N 1
ATOM 2229 C CA . SER A 1 280 ? -11.351 1.927 -6.670 1.00 86.88 280 SER A CA 1
ATOM 2230 C C . SER A 1 280 ? -11.078 0.442 -6.418 1.00 86.88 280 SER A C 1
ATOM 2232 O O . SER A 1 280 ? -11.478 -0.386 -7.239 1.00 86.88 280 SER A O 1
ATOM 2234 N N . TRP A 1 281 ? -10.398 0.114 -5.317 1.00 87.31 281 TRP A N 1
ATOM 2235 C CA . TRP A 1 281 ? -10.038 -1.251 -4.950 1.00 87.31 281 TRP A CA 1
ATOM 2236 C C . TRP A 1 281 ? -11.087 -1.889 -4.035 1.00 87.31 281 TRP A C 1
ATOM 2238 O O . TRP A 1 281 ? -11.576 -1.249 -3.106 1.00 87.31 281 TRP A O 1
ATOM 2248 N N . GLY A 1 282 ? -11.386 -3.173 -4.246 1.00 89.81 282 GLY A N 1
ATOM 2249 C CA . GLY A 1 282 ? -12.305 -3.924 -3.385 1.00 89.81 282 GLY A CA 1
ATOM 2250 C C . GLY A 1 282 ? -13.720 -3.336 -3.388 1.00 89.81 282 GLY A C 1
ATOM 2251 O O . GLY A 1 282 ? -14.251 -3.000 -4.446 1.00 89.81 282 GLY A O 1
ATOM 2252 N N . ASP A 1 283 ? -14.330 -3.218 -2.208 1.00 92.31 283 ASP A N 1
ATOM 2253 C CA . ASP A 1 283 ? -15.622 -2.551 -2.014 1.00 92.31 283 ASP A CA 1
ATOM 2254 C C . ASP A 1 283 ? -15.398 -1.120 -1.499 1.00 92.31 283 ASP A C 1
ATOM 2256 O O . ASP A 1 283 ? -15.352 -0.867 -0.294 1.00 92.31 283 ASP A O 1
ATOM 2260 N N . GLY A 1 284 ? -15.156 -0.178 -2.415 1.00 92.75 284 GLY A N 1
ATOM 2261 C CA . GLY A 1 284 ? -14.951 1.232 -2.060 1.00 92.75 284 GLY A CA 1
ATOM 2262 C C . GLY A 1 284 ? -13.680 1.494 -1.240 1.00 92.75 284 GLY A C 1
ATOM 2263 O O . GLY A 1 284 ? -13.660 2.402 -0.412 1.00 92.75 284 GLY A O 1
ATOM 2264 N N . GLY A 1 285 ? -12.638 0.677 -1.410 1.00 94.06 285 GLY A N 1
ATOM 2265 C CA . GLY A 1 285 ? -11.408 0.696 -0.611 1.00 94.06 285 GLY A CA 1
ATOM 2266 C C . GLY A 1 285 ? -11.452 -0.188 0.644 1.00 94.06 285 GLY A C 1
ATOM 2267 O O . GLY A 1 285 ? -10.481 -0.235 1.407 1.00 94.06 285 GLY A O 1
ATOM 2268 N N . TYR A 1 286 ? -12.558 -0.906 0.856 1.00 96.75 286 TYR A N 1
ATOM 2269 C CA . TYR A 1 286 ? -12.738 -1.854 1.951 1.00 96.75 286 TYR A CA 1
ATOM 2270 C C . TYR A 1 286 ? -12.702 -3.301 1.462 1.00 96.75 286 TYR A C 1
ATOM 2272 O O . TYR A 1 286 ? -12.971 -3.613 0.300 1.00 96.75 286 TYR A O 1
ATOM 2280 N N . CYS A 1 287 ? -12.394 -4.202 2.387 1.00 96.06 287 CYS A N 1
ATOM 2281 C CA . CYS A 1 287 ? -12.550 -5.633 2.209 1.00 96.06 287 CYS A CA 1
ATOM 2282 C C . CYS A 1 287 ? -13.166 -6.279 3.455 1.00 96.06 287 CYS A C 1
ATOM 2284 O O . CYS A 1 287 ? -13.259 -5.677 4.529 1.00 96.06 287 CYS A O 1
ATOM 2286 N N . TYR A 1 288 ? -13.605 -7.521 3.294 1.00 97.00 288 TYR A N 1
ATOM 2287 C CA . TYR A 1 288 ? -14.276 -8.299 4.321 1.00 97.00 288 TYR A CA 1
ATOM 2288 C C . TYR A 1 288 ? -13.458 -9.551 4.592 1.00 97.00 288 TYR A C 1
ATOM 2290 O O . TYR A 1 288 ? -13.361 -10.429 3.733 1.00 97.00 288 TYR A O 1
ATOM 2298 N N . MET A 1 289 ? -12.852 -9.625 5.776 1.00 96.38 289 MET A N 1
ATOM 2299 C CA . MET A 1 289 ? -11.906 -10.683 6.139 1.00 96.38 289 MET A CA 1
ATOM 2300 C C . MET A 1 289 ? -12.519 -11.667 7.137 1.00 96.38 289 MET A C 1
ATOM 2302 O O . MET A 1 289 ? -13.064 -11.220 8.147 1.00 96.38 289 MET A O 1
ATOM 2306 N N . PRO A 1 290 ? -12.416 -12.991 6.921 1.00 96.44 290 PRO A N 1
ATOM 2307 C CA . PRO A 1 290 ? -13.013 -13.975 7.816 1.00 96.44 290 PRO A CA 1
ATOM 2308 C C . PRO A 1 290 ? -12.503 -13.843 9.253 1.00 96.44 290 PRO A C 1
ATOM 2310 O O . PRO A 1 290 ? -11.310 -13.630 9.486 1.00 96.44 290 PRO A O 1
ATOM 2313 N N . TYR A 1 291 ? -13.371 -14.092 10.235 1.00 97.75 291 TYR A N 1
ATOM 2314 C CA . TYR A 1 291 ? -12.983 -14.141 11.650 1.00 97.75 291 TYR A CA 1
ATOM 2315 C C . TYR A 1 291 ? -11.816 -15.094 11.899 1.00 97.75 291 TYR A C 1
ATOM 2317 O O . TYR A 1 291 ? -10.869 -14.753 12.599 1.00 97.75 291 TYR A O 1
ATOM 2325 N N . LYS A 1 292 ? -11.842 -16.270 11.265 1.00 94.19 292 LYS A N 1
ATOM 2326 C CA . LYS A 1 292 ? -10.795 -17.300 11.384 1.00 94.19 292 LYS A CA 1
ATOM 2327 C C . LYS A 1 292 ? -9.444 -16.886 10.793 1.00 94.19 292 LYS A C 1
ATOM 2329 O O . LYS A 1 292 ? -8.454 -17.568 11.053 1.00 94.19 292 LYS A O 1
ATOM 2334 N N . TYR A 1 293 ? -9.417 -15.823 9.994 1.00 92.38 293 TYR A N 1
ATOM 2335 C CA . TYR A 1 293 ? -8.194 -15.235 9.470 1.00 92.38 293 TYR A CA 1
ATOM 2336 C C . TYR A 1 293 ? -7.639 -14.236 10.489 1.00 92.38 293 TYR A C 1
ATOM 2338 O O . TYR A 1 293 ? -6.571 -14.466 11.047 1.00 92.38 293 TYR A O 1
ATOM 2346 N N . ILE A 1 294 ? -8.374 -13.158 10.775 1.00 94.12 294 ILE A N 1
ATOM 2347 C CA . ILE A 1 294 ? -7.866 -12.058 11.609 1.00 94.12 294 ILE A CA 1
ATOM 2348 C C . ILE A 1 294 ? -7.718 -12.463 13.076 1.00 94.12 294 ILE A C 1
ATOM 2350 O O . ILE A 1 294 ? -6.727 -12.118 13.703 1.00 94.12 294 ILE A O 1
ATOM 2354 N N . ALA A 1 295 ? -8.651 -13.236 13.633 1.00 93.31 295 ALA A N 1
ATOM 2355 C CA . ALA A 1 295 ? -8.586 -13.681 15.026 1.00 93.31 295 ALA A CA 1
ATOM 2356 C C . ALA A 1 295 ? -7.715 -14.941 15.210 1.00 93.31 295 ALA A C 1
ATOM 2358 O O . ALA A 1 295 ? -7.973 -15.754 16.100 1.00 93.31 295 ALA A O 1
ATOM 2359 N N . ASN A 1 296 ? -6.722 -15.141 14.339 1.00 87.62 296 ASN A N 1
ATOM 2360 C CA . ASN A 1 296 ? -5.810 -16.274 14.381 1.00 87.62 296 ASN A CA 1
ATOM 2361 C C . ASN A 1 296 ? -4.350 -15.787 14.374 1.00 87.62 296 ASN A C 1
ATOM 2363 O O . ASN A 1 296 ? -3.902 -15.248 13.358 1.00 87.62 296 ASN A O 1
ATOM 2367 N N . PRO A 1 297 ? -3.580 -16.046 15.448 1.00 83.31 297 PRO A N 1
ATOM 2368 C CA . PRO A 1 297 ? -2.207 -15.561 15.589 1.00 83.31 297 PRO A CA 1
ATOM 2369 C C . PRO A 1 297 ? -1.216 -16.183 14.588 1.00 83.31 297 PRO A C 1
ATOM 2371 O O . PRO A 1 297 ? -0.071 -15.755 14.492 1.00 83.31 297 PRO A O 1
ATOM 2374 N N . ILE A 1 298 ? -1.621 -17.217 13.837 1.00 82.06 298 ILE A N 1
ATOM 2375 C CA . ILE A 1 298 ? -0.808 -17.760 12.737 1.00 82.06 298 ILE A CA 1
ATOM 2376 C C . ILE A 1 298 ? -0.757 -16.780 11.561 1.00 82.06 298 ILE A C 1
ATOM 2378 O O . ILE A 1 298 ? 0.263 -16.726 10.873 1.00 82.06 298 ILE A O 1
ATOM 2382 N N . PHE A 1 299 ? -1.851 -16.049 11.328 1.00 83.06 299 PHE A N 1
ATOM 2383 C CA . PHE A 1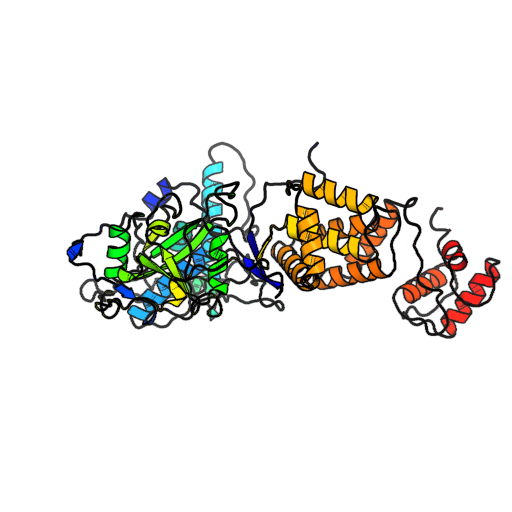 299 ? -2.050 -15.208 10.150 1.00 83.06 299 PHE A CA 1
ATOM 2384 C C . PHE A 1 299 ? -1.992 -13.712 10.470 1.00 83.06 299 PHE A C 1
ATOM 2386 O O . PHE A 1 299 ? -1.462 -12.938 9.676 1.00 83.06 299 PHE A O 1
ATOM 2393 N N . CYS A 1 300 ? -2.524 -13.314 11.623 1.00 86.62 300 CYS A N 1
ATOM 2394 C CA . CYS A 1 300 ? -2.509 -11.949 12.136 1.00 86.62 300 CYS A CA 1
ATOM 2395 C C . CYS A 1 300 ? -1.470 -11.858 13.255 1.00 86.62 300 CYS A C 1
ATOM 2397 O O . CYS A 1 300 ? -1.505 -12.667 14.183 1.00 86.62 300 CYS A O 1
ATOM 2399 N N . SER A 1 301 ? -0.521 -10.930 13.156 1.00 80.62 301 SER A N 1
ATOM 2400 C CA . SER A 1 301 ? 0.505 -10.765 14.183 1.00 80.62 301 SER A CA 1
ATOM 2401 C C . SER A 1 301 ? -0.108 -10.222 15.474 1.00 80.62 301 SER A C 1
ATOM 2403 O O . SER A 1 301 ? -1.151 -9.571 15.472 1.00 80.62 301 SER A O 1
ATOM 2405 N N . GLU A 1 302 ? 0.568 -10.443 16.601 1.00 77.81 302 GLU A N 1
ATOM 2406 C CA . GLU A 1 302 ? 0.174 -9.833 17.880 1.00 77.81 302 GLU A CA 1
ATOM 2407 C C . GLU A 1 302 ? 0.432 -8.311 17.928 1.00 77.81 302 GLU A C 1
ATOM 2409 O O . GLU A 1 302 ? 0.063 -7.654 18.900 1.00 77.81 302 GLU A O 1
ATOM 2414 N N . ASP A 1 303 ? 0.996 -7.740 16.857 1.00 82.62 303 ASP A N 1
ATOM 2415 C CA . ASP A 1 303 ? 1.182 -6.302 16.629 1.00 82.62 303 ASP A CA 1
ATOM 2416 C C . ASP A 1 303 ? -0.154 -5.652 16.200 1.00 82.62 303 ASP A C 1
ATOM 2418 O O . ASP A 1 303 ? -0.334 -5.165 15.082 1.00 82.62 303 ASP A O 1
ATOM 2422 N N . CYS A 1 304 ? -1.147 -5.740 17.090 1.00 91.94 304 CYS A N 1
ATOM 2423 C CA . CYS A 1 304 ? -2.498 -5.215 16.916 1.00 91.94 304 CYS A CA 1
ATOM 2424 C C . CYS A 1 304 ? -2.761 -4.099 17.929 1.00 91.94 304 CYS A C 1
ATOM 2426 O O . CYS A 1 304 ? -2.663 -4.316 19.137 1.00 91.94 304 CYS A O 1
ATOM 2428 N N . TRP A 1 305 ? -3.154 -2.915 17.462 1.00 93.75 305 TRP A N 1
ATOM 2429 C CA . TRP A 1 305 ? -3.199 -1.709 18.287 1.00 93.75 305 TRP A CA 1
ATOM 2430 C C . TRP A 1 305 ? -4.489 -0.921 18.148 1.00 93.75 305 TRP A C 1
ATOM 2432 O O . TRP A 1 305 ? -5.020 -0.727 17.055 1.00 93.75 305 TRP A O 1
ATOM 2442 N N . ILE A 1 306 ? -4.948 -0.382 19.273 1.00 92.44 306 ILE A N 1
ATOM 2443 C CA . ILE A 1 306 ? -6.025 0.595 19.312 1.00 92.44 306 ILE A CA 1
ATOM 2444 C C . ILE A 1 306 ? -5.467 1.984 19.031 1.00 92.44 306 ILE A C 1
ATOM 2446 O O . ILE A 1 306 ? -4.589 2.465 19.753 1.00 92.44 306 ILE A O 1
ATOM 2450 N N . VAL A 1 307 ? -6.063 2.682 18.064 1.00 84.50 307 VAL A N 1
ATOM 2451 C CA . VAL A 1 307 ? -5.821 4.116 17.888 1.00 84.50 307 VAL A CA 1
ATOM 2452 C C . VAL A 1 307 ? -6.747 4.900 18.816 1.00 84.50 307 VAL A C 1
ATOM 2454 O O . VAL A 1 307 ? -7.970 4.887 18.653 1.00 84.50 307 VAL A O 1
ATOM 2457 N N . LYS A 1 308 ? -6.165 5.585 19.809 1.00 80.12 308 LYS A N 1
ATOM 2458 C CA . LYS A 1 308 ? -6.889 6.431 20.769 1.00 80.12 308 LYS A CA 1
ATOM 2459 C C . LYS A 1 308 ? -6.504 7.900 20.605 1.00 80.12 308 LYS A C 1
ATOM 2461 O O . LYS A 1 308 ? -5.340 8.235 20.423 1.00 80.12 308 LYS A O 1
ATOM 2466 N N . GLY A 1 309 ? -7.491 8.783 20.704 1.00 70.31 309 GLY A N 1
ATOM 2467 C CA . GLY A 1 309 ? -7.312 10.239 20.727 1.00 70.31 309 GLY A CA 1
ATOM 2468 C C . GLY A 1 309 ? -7.891 10.836 22.007 1.00 70.31 309 GLY A C 1
ATOM 2469 O O . GLY A 1 309 ? -8.631 10.155 22.716 1.00 70.31 309 GLY A O 1
ATOM 2470 N N . ASN A 1 310 ? -7.553 12.095 22.302 1.00 66.44 310 ASN A N 1
ATOM 2471 C CA . ASN A 1 310 ? -7.858 12.708 23.594 1.00 66.44 310 ASN A CA 1
ATOM 2472 C C . ASN A 1 310 ? -9.346 12.772 23.929 1.00 66.44 310 ASN A C 1
ATOM 2474 O O . ASN A 1 310 ? -10.182 13.212 23.134 1.00 66.44 310 ASN A O 1
ATOM 2478 N N . HIS A 1 311 ? -9.619 12.517 25.201 1.00 58.41 311 HIS A N 1
ATOM 2479 C CA . HIS A 1 311 ? -10.751 13.058 25.925 1.00 58.41 311 HIS A CA 1
ATOM 2480 C C . HIS A 1 311 ? -10.305 14.306 26.701 1.00 58.41 311 HIS A C 1
ATOM 2482 O O . HIS A 1 311 ? -9.904 14.220 27.861 1.00 58.41 311 HIS A O 1
ATOM 2488 N N . ALA A 1 312 ? -10.401 15.486 26.069 1.00 45.88 312 ALA A N 1
ATOM 2489 C CA . ALA A 1 312 ? -9.992 16.768 26.665 1.00 45.88 312 ALA A CA 1
ATOM 2490 C C . ALA A 1 312 ? -10.619 17.041 28.052 1.00 45.88 312 ALA A C 1
ATOM 2492 O O . ALA A 1 312 ? -10.090 17.837 28.828 1.00 45.88 312 ALA A O 1
ATOM 2493 N N . ASN A 1 313 ? -11.716 16.352 28.382 1.00 50.19 313 ASN A N 1
ATOM 2494 C CA . ASN A 1 313 ? -12.279 16.264 29.718 1.00 50.19 313 ASN A CA 1
ATOM 2495 C C . ASN A 1 313 ? -12.748 14.820 29.994 1.00 50.19 313 ASN A C 1
ATOM 2497 O O . ASN A 1 313 ? -13.600 14.301 29.273 1.00 50.19 313 ASN A O 1
ATOM 2501 N N . LYS A 1 314 ? -12.225 14.160 31.041 1.00 51.75 314 LYS A N 1
ATOM 2502 C CA . LYS A 1 314 ? -12.598 12.770 31.398 1.00 51.75 314 LYS A CA 1
ATOM 2503 C C . LYS A 1 314 ? -14.093 12.605 31.715 1.00 51.75 314 LYS A C 1
ATOM 2505 O O . LYS A 1 314 ? -14.600 11.489 31.654 1.00 51.75 314 LYS A O 1
ATOM 2510 N N . GLU A 1 315 ? -14.781 13.696 32.049 1.00 53.91 315 GLU A N 1
ATOM 2511 C CA . GLU A 1 315 ? -16.218 13.723 32.354 1.00 53.91 315 GLU A CA 1
ATOM 2512 C C . GLU A 1 315 ? -17.113 13.874 31.104 1.00 53.91 315 GLU A C 1
ATOM 2514 O O . GLU A 1 315 ? -18.298 13.563 31.171 1.00 53.91 315 GLU A O 1
ATOM 2519 N N . GLU A 1 316 ? -16.558 14.275 29.952 1.00 58.53 316 GLU A N 1
ATOM 2520 C CA . GLU A 1 316 ? -17.266 14.454 28.667 1.00 58.53 316 GLU A CA 1
ATOM 2521 C C . GLU A 1 316 ? -16.729 13.482 27.604 1.00 58.53 316 GLU A C 1
ATOM 2523 O O . GLU A 1 316 ? -16.466 13.842 26.456 1.00 58.53 316 GLU A O 1
ATOM 2528 N N . ARG A 1 317 ? -16.501 12.225 27.998 1.00 66.25 317 ARG A N 1
ATOM 2529 C CA . ARG A 1 317 ? -15.974 11.198 27.096 1.00 66.25 317 ARG A CA 1
ATOM 2530 C C . ARG A 1 317 ? -16.965 10.947 25.955 1.00 66.25 317 ARG A C 1
ATOM 2532 O O . ARG A 1 317 ? -18.063 10.452 26.204 1.00 66.25 317 ARG A O 1
ATOM 2539 N N . THR A 1 318 ? -16.570 11.243 24.714 1.00 75.00 318 THR A N 1
ATOM 2540 C CA . THR A 1 318 ? -17.327 10.825 23.526 1.00 75.00 318 THR A CA 1
ATOM 2541 C C . THR A 1 318 ? -17.500 9.309 23.567 1.00 75.00 318 THR A C 1
ATOM 2543 O O . THR A 1 318 ? -16.520 8.564 23.558 1.00 75.00 318 THR A O 1
ATOM 2546 N N . ASP A 1 319 ? -18.746 8.847 23.630 1.00 86.88 319 ASP A N 1
ATOM 2547 C CA . ASP A 1 319 ? -19.058 7.427 23.524 1.00 86.88 319 ASP A CA 1
ATOM 2548 C C . ASP A 1 319 ? -19.000 7.009 22.054 1.00 86.88 319 ASP A C 1
ATOM 2550 O O . ASP A 1 319 ? -19.945 7.211 21.286 1.00 86.88 319 ASP A O 1
ATOM 2554 N N . TYR A 1 320 ? -17.866 6.437 21.648 1.00 90.94 320 TYR A N 1
ATOM 2555 C CA . TYR A 1 320 ? -17.652 6.029 20.264 1.00 90.94 320 TYR A CA 1
ATOM 2556 C C . TYR A 1 320 ? -18.532 4.837 19.835 1.00 90.94 320 TYR A C 1
ATOM 2558 O O . TYR A 1 320 ? -18.657 4.584 18.637 1.00 90.94 320 TYR A O 1
ATOM 2566 N N . SER A 1 321 ? -19.227 4.163 20.760 1.00 92.81 321 SER A N 1
ATOM 2567 C CA . SER A 1 321 ? -20.192 3.104 20.420 1.00 92.81 321 SER A CA 1
ATOM 2568 C C . SER A 1 321 ? -21.486 3.629 19.783 1.00 92.81 321 SER A C 1
ATOM 2570 O O . SER A 1 321 ? -22.190 2.903 19.082 1.00 92.81 321 SER A O 1
ATOM 2572 N N . GLN A 1 322 ? -21.796 4.917 19.965 1.00 92.25 322 GLN A N 1
ATOM 2573 C CA . GLN A 1 322 ? -23.028 5.505 19.445 1.00 92.25 322 GLN A CA 1
ATOM 2574 C C . GLN A 1 322 ? -23.042 5.518 17.912 1.00 92.25 322 GLN A C 1
ATOM 2576 O O . GLN A 1 322 ? -22.124 6.046 17.282 1.00 92.25 322 GLN A O 1
ATOM 2581 N N . GLY A 1 323 ? -24.119 4.986 17.327 1.00 94.75 323 GLY A N 1
ATOM 2582 C CA . GLY A 1 323 ? -24.399 5.060 15.890 1.00 94.75 323 GLY A CA 1
ATOM 2583 C C . GLY A 1 323 ? -23.592 4.113 14.999 1.00 94.75 323 GLY A C 1
ATOM 2584 O O . GLY A 1 323 ? -23.677 4.254 13.784 1.00 94.75 323 GLY A O 1
ATOM 2585 N N . ILE A 1 324 ? -22.825 3.183 15.577 1.00 97.12 324 ILE A N 1
ATOM 2586 C CA . ILE A 1 324 ? -22.035 2.191 14.824 1.00 97.12 324 ILE A CA 1
ATOM 2587 C C . ILE A 1 324 ? -22.550 0.755 14.969 1.00 97.12 324 ILE A C 1
ATOM 2589 O O . ILE A 1 324 ? -22.095 -0.117 14.241 1.00 97.12 324 ILE A O 1
ATOM 2593 N N . TRP A 1 325 ? -23.455 0.481 15.910 1.00 97.75 325 TRP A N 1
ATOM 2594 C CA . TRP A 1 325 ? -24.053 -0.846 16.065 1.00 97.75 325 TRP A CA 1
ATOM 2595 C C . TRP A 1 325 ? -25.150 -1.055 15.022 1.00 97.75 325 TRP A C 1
ATOM 2597 O O . TRP A 1 325 ? -25.989 -0.174 14.816 1.00 97.75 325 TRP A O 1
ATOM 2607 N N . ASP A 1 326 ? -25.155 -2.229 14.398 1.00 95.94 326 ASP A N 1
ATOM 2608 C CA . ASP A 1 326 ? -26.223 -2.679 13.510 1.00 95.94 326 ASP A CA 1
ATOM 2609 C C . ASP A 1 326 ? -26.854 -3.959 14.067 1.00 95.94 326 ASP A C 1
ATOM 2611 O O . ASP A 1 326 ? -26.359 -5.065 13.867 1.00 95.94 326 ASP A O 1
ATOM 2615 N N . ASP A 1 327 ? -27.976 -3.799 14.771 1.00 93.62 327 ASP A N 1
ATOM 2616 C CA . ASP A 1 327 ? -28.712 -4.915 15.375 1.00 93.62 327 ASP A CA 1
ATOM 2617 C C . ASP A 1 327 ? -29.394 -5.823 14.340 1.00 93.62 327 ASP A C 1
ATOM 2619 O O . ASP A 1 327 ? -29.836 -6.920 14.685 1.00 93.62 327 ASP A O 1
ATOM 2623 N N . LYS A 1 328 ? -29.548 -5.368 13.087 1.00 93.75 328 LYS A N 1
ATOM 2624 C CA . LYS A 1 328 ? -30.199 -6.174 12.045 1.00 93.75 328 LYS A CA 1
ATOM 2625 C C . LYS A 1 328 ? -29.250 -7.197 11.451 1.00 93.75 328 LYS A C 1
ATOM 2627 O O . LYS A 1 328 ? -29.698 -8.292 11.126 1.00 93.75 328 LYS A O 1
ATOM 2632 N N . ASP A 1 329 ? -27.982 -6.815 11.289 1.00 95.44 329 ASP A N 1
ATOM 2633 C CA . ASP A 1 329 ? -26.929 -7.664 10.738 1.00 95.44 329 ASP A CA 1
ATOM 2634 C C . ASP A 1 329 ? -27.348 -8.331 9.405 1.00 95.44 329 ASP A C 1
ATOM 2636 O O . ASP A 1 329 ? -27.144 -9.520 9.169 1.00 95.44 329 ASP A O 1
ATOM 2640 N N . GLU A 1 330 ? -27.929 -7.550 8.487 1.00 94.62 330 GLU A N 1
ATOM 2641 C CA . GLU A 1 330 ? -28.461 -8.043 7.200 1.00 94.62 330 GLU A CA 1
ATOM 2642 C C . GLU A 1 330 ? -27.351 -8.662 6.336 1.00 94.62 330 GLU A C 1
ATOM 2644 O O . GLU A 1 330 ? -26.407 -7.937 6.004 1.00 94.62 330 GLU A O 1
ATOM 2649 N N . PRO A 1 331 ? -27.404 -9.961 5.978 1.00 91.94 331 PRO A N 1
ATOM 2650 C CA . PRO A 1 331 ? -26.311 -10.650 5.291 1.00 91.94 331 PRO A CA 1
ATOM 2651 C C . PRO A 1 331 ? -25.956 -9.976 3.961 1.00 91.94 331 PRO A C 1
ATOM 2653 O O . PRO A 1 331 ? -26.767 -9.263 3.367 1.00 91.94 331 PRO A O 1
ATOM 2656 N N . PHE A 1 332 ? -24.742 -10.230 3.470 1.00 93.50 332 PHE A N 1
ATOM 2657 C CA . PHE A 1 332 ? -24.370 -9.782 2.129 1.00 93.50 332 PHE A CA 1
ATOM 2658 C C . PHE A 1 332 ? -25.248 -10.453 1.060 1.00 93.50 332 PHE A C 1
ATOM 2660 O O . PHE A 1 332 ? -25.900 -11.473 1.311 1.00 93.50 332 PHE A O 1
ATOM 2667 N N . GLY A 1 333 ? -25.273 -9.878 -0.143 1.00 92.12 333 GLY A N 1
ATOM 2668 C CA . GLY A 1 333 ? -25.965 -10.491 -1.273 1.00 92.12 333 GLY A CA 1
ATOM 2669 C C . GLY A 1 333 ? -25.373 -11.863 -1.639 1.00 92.12 333 GLY A C 1
ATOM 2670 O O . GLY A 1 333 ? -24.230 -12.156 -1.275 1.00 92.12 333 GLY A O 1
ATOM 2671 N N . PRO A 1 334 ? -26.131 -12.735 -2.333 1.00 90.44 334 PRO A N 1
ATOM 2672 C CA . PRO A 1 334 ? -25.678 -14.075 -2.715 1.00 90.44 334 PRO A CA 1
ATOM 2673 C C . PRO A 1 334 ? -24.312 -14.099 -3.412 1.00 90.44 334 PRO A C 1
ATOM 2675 O O . PRO A 1 334 ? -23.513 -14.988 -3.132 1.00 90.44 334 PRO A O 1
ATOM 2678 N N . GLU A 1 335 ? -24.027 -13.093 -4.240 1.00 88.56 335 GLU A N 1
ATOM 2679 C CA . GLU A 1 335 ? -22.770 -12.903 -4.968 1.00 88.56 335 GLU A CA 1
ATOM 2680 C C . GLU A 1 335 ? -21.540 -12.863 -4.054 1.00 88.56 335 GLU A C 1
ATOM 2682 O O . GLU A 1 335 ? -20.462 -13.297 -4.448 1.00 88.56 335 GLU A O 1
ATOM 2687 N N . PHE A 1 336 ? -21.695 -12.403 -2.809 1.00 90.06 336 PHE A N 1
ATOM 2688 C CA . PHE A 1 336 ? -20.617 -12.419 -1.825 1.00 90.06 336 PHE A CA 1
ATOM 2689 C C . PHE A 1 336 ? -20.194 -13.851 -1.492 1.00 90.06 336 PHE A C 1
ATOM 2691 O O . PHE A 1 336 ? -19.017 -14.119 -1.280 1.00 90.06 336 PHE A O 1
ATOM 2698 N N . TYR A 1 337 ? -21.132 -14.796 -1.452 1.00 88.06 337 TYR A N 1
ATOM 2699 C CA . TYR A 1 337 ? -20.881 -16.168 -1.009 1.00 88.06 337 TYR A CA 1
ATOM 2700 C C . TYR A 1 337 ? -20.513 -17.125 -2.146 1.00 88.06 337 TYR A C 1
ATOM 2702 O O . TYR A 1 337 ? -20.106 -18.254 -1.869 1.00 88.06 337 TYR A O 1
ATOM 2710 N N . GLU A 1 338 ? -20.618 -16.690 -3.401 1.00 85.38 338 GLU A N 1
ATOM 2711 C CA . GLU A 1 338 ? -20.221 -17.488 -4.559 1.00 85.38 338 GLU A CA 1
ATOM 2712 C C . GLU A 1 338 ? -18.709 -17.777 -4.533 1.00 85.38 338 GLU A C 1
ATOM 2714 O O . GLU A 1 338 ? -17.899 -16.965 -4.076 1.00 85.38 338 GLU A O 1
ATOM 2719 N N . GLU A 1 339 ? -18.320 -18.982 -4.954 1.00 74.69 339 GLU A N 1
ATOM 2720 C CA . GLU A 1 339 ? -16.910 -19.302 -5.184 1.00 74.69 339 GLU A CA 1
ATOM 2721 C C . GLU A 1 339 ? -16.461 -18.632 -6.483 1.00 74.69 339 GLU A C 1
ATOM 2723 O O . GLU A 1 339 ? -17.151 -18.707 -7.500 1.00 74.69 339 GLU A O 1
ATOM 2728 N N . TYR A 1 340 ? -15.312 -17.963 -6.434 1.00 67.44 340 TYR A N 1
ATOM 2729 C CA . TYR A 1 340 ? -14.748 -17.246 -7.569 1.00 67.44 340 TYR A CA 1
ATOM 2730 C C . TYR A 1 340 ? -13.443 -17.918 -7.994 1.00 67.44 340 TYR A C 1
ATOM 2732 O O . TYR A 1 340 ? -12.566 -18.139 -7.156 1.00 67.44 340 TYR A O 1
ATOM 2740 N N . ASP A 1 341 ? -13.315 -18.227 -9.285 1.00 64.88 341 ASP A N 1
ATOM 2741 C CA . ASP A 1 341 ? -12.070 -18.751 -9.844 1.00 64.88 341 ASP A CA 1
ATOM 2742 C C . ASP A 1 341 ? -11.042 -17.622 -10.005 1.00 64.88 341 ASP A C 1
ATOM 2744 O O . ASP A 1 341 ? -11.385 -16.544 -10.505 1.00 64.88 341 ASP A O 1
ATOM 2748 N N . PRO A 1 342 ? -9.772 -17.848 -9.628 1.00 58.78 342 PRO A N 1
ATOM 2749 C CA . PRO A 1 342 ? -8.740 -16.842 -9.767 1.00 58.78 342 PRO A CA 1
ATOM 2750 C C . PRO A 1 342 ? -8.574 -16.386 -11.220 1.00 58.78 342 PRO A C 1
ATOM 2752 O O . PRO A 1 342 ? -8.428 -17.216 -12.126 1.00 58.78 342 PRO A O 1
ATOM 2755 N N . PRO A 1 343 ? -8.513 -15.070 -11.452 1.00 60.47 343 PRO A N 1
ATOM 2756 C CA . PRO A 1 343 ? -8.064 -14.532 -12.720 1.00 60.47 343 PRO A CA 1
ATOM 2757 C C . PRO A 1 343 ? -6.613 -14.962 -12.969 1.00 60.47 343 PRO A C 1
ATOM 2759 O O . PRO A 1 343 ? -5.764 -14.869 -12.083 1.00 60.47 343 PRO A O 1
ATOM 2762 N N . GLN A 1 344 ? -6.305 -15.432 -14.178 1.00 60.25 344 GLN A N 1
ATOM 2763 C CA . GLN A 1 344 ? -4.937 -15.826 -14.554 1.00 60.25 344 GLN A CA 1
ATOM 2764 C C . GLN A 1 344 ? -4.001 -14.618 -14.776 1.00 60.25 344 GLN A C 1
ATOM 2766 O O . GLN A 1 344 ? -2.810 -14.803 -15.030 1.00 60.25 344 GLN A O 1
ATOM 2771 N N . ASP A 1 345 ? -4.536 -13.397 -14.695 1.00 64.50 345 ASP A N 1
ATOM 2772 C CA . ASP A 1 345 ? -3.931 -12.130 -15.103 1.00 64.50 345 ASP A CA 1
ATOM 2773 C C . ASP A 1 345 ? -3.432 -11.245 -13.942 1.00 64.50 345 ASP A C 1
ATOM 2775 O O . ASP A 1 345 ? -3.046 -10.104 -14.182 1.00 64.50 345 ASP A O 1
ATOM 2779 N N . VAL A 1 346 ? -3.367 -11.744 -12.701 1.00 65.94 346 VAL A N 1
ATOM 2780 C CA . VAL A 1 346 ? -2.515 -11.142 -11.652 1.00 65.94 346 VAL A CA 1
ATOM 2781 C C . VAL A 1 346 ? -1.300 -12.002 -11.426 1.00 65.94 346 VAL A C 1
ATOM 2783 O O . VAL A 1 346 ? -1.411 -13.224 -11.316 1.00 65.94 346 VAL A O 1
ATOM 2786 N N . LYS A 1 347 ? -0.142 -11.355 -11.322 1.00 69.56 347 LYS A N 1
ATOM 2787 C CA . LYS A 1 347 ? 1.093 -11.999 -10.894 1.00 69.56 347 LYS A CA 1
ATOM 2788 C C . LYS A 1 347 ? 1.794 -11.139 -9.858 1.00 69.56 347 LYS A C 1
ATOM 2790 O O . LYS A 1 347 ? 1.774 -9.910 -9.925 1.00 69.56 347 LYS A O 1
ATOM 2795 N N . MET A 1 348 ? 2.439 -11.813 -8.919 1.00 67.88 348 MET A N 1
ATOM 2796 C CA . MET A 1 348 ? 3.439 -11.190 -8.070 1.00 67.88 348 MET A CA 1
ATOM 2797 C C . MET A 1 348 ? 4.707 -10.920 -8.856 1.00 67.88 348 MET A C 1
ATOM 2799 O O . MET A 1 348 ? 5.061 -11.664 -9.770 1.00 67.88 348 MET A O 1
ATOM 2803 N N . PHE A 1 349 ? 5.385 -9.867 -8.431 1.00 69.06 349 PHE A N 1
ATOM 2804 C CA . PHE A 1 349 ? 6.695 -9.494 -8.901 1.00 69.06 349 PHE A CA 1
ATOM 2805 C C . PHE A 1 349 ? 7.584 -9.057 -7.748 1.00 69.06 349 PHE A C 1
ATOM 2807 O O . PHE A 1 349 ? 7.258 -8.180 -6.944 1.00 69.06 349 PHE A O 1
ATOM 2814 N N . SER A 1 350 ? 8.777 -9.617 -7.738 1.00 72.94 350 SER A N 1
ATOM 2815 C CA . SER A 1 350 ? 9.950 -9.056 -7.094 1.00 72.94 350 SER A CA 1
ATOM 2816 C C . SER A 1 350 ? 10.663 -8.068 -8.023 1.00 72.94 350 SER A C 1
ATOM 2818 O O . SER A 1 350 ? 10.469 -8.058 -9.242 1.00 72.94 350 SER A O 1
ATOM 2820 N N . LEU A 1 351 ? 11.553 -7.257 -7.449 1.00 75.44 351 LEU A N 1
ATOM 2821 C CA . LEU A 1 351 ? 12.467 -6.419 -8.226 1.00 75.44 351 LEU A CA 1
ATOM 2822 C C . LEU A 1 351 ? 13.315 -7.256 -9.198 1.00 75.44 351 LEU A C 1
ATOM 2824 O O . LEU A 1 351 ? 13.504 -6.859 -10.344 1.00 75.44 351 LEU A O 1
ATOM 2828 N N . ASN A 1 352 ? 13.799 -8.421 -8.765 1.00 76.38 352 ASN A N 1
ATOM 2829 C CA . ASN A 1 352 ? 14.588 -9.308 -9.620 1.00 76.38 352 ASN A CA 1
ATOM 2830 C C . ASN A 1 352 ? 13.767 -9.810 -10.811 1.00 76.38 352 ASN A C 1
ATOM 2832 O O . ASN A 1 352 ? 14.232 -9.729 -11.943 1.00 76.38 352 ASN A O 1
ATOM 2836 N N . GLU A 1 353 ? 12.525 -10.242 -10.585 1.00 77.75 353 GLU A N 1
ATOM 2837 C CA . GLU A 1 353 ? 11.610 -10.623 -11.669 1.00 77.75 353 GLU A CA 1
ATOM 2838 C C . GLU A 1 353 ? 11.320 -9.450 -12.610 1.00 77.75 353 GLU A C 1
ATOM 2840 O O . GLU A 1 353 ? 11.236 -9.650 -13.819 1.00 77.75 353 GLU A O 1
ATOM 2845 N N . ALA A 1 354 ? 11.232 -8.219 -12.099 1.00 81.44 354 ALA A N 1
ATOM 2846 C CA . ALA A 1 354 ? 11.081 -7.029 -12.932 1.00 81.44 354 ALA A CA 1
ATOM 2847 C C . ALA A 1 354 ? 12.322 -6.785 -13.809 1.00 81.44 354 ALA A C 1
ATOM 2849 O O . ALA A 1 354 ? 12.188 -6.621 -15.020 1.00 81.44 354 ALA A O 1
ATOM 2850 N N . ILE A 1 355 ? 13.531 -6.825 -13.237 1.00 82.75 355 ILE A N 1
ATOM 2851 C CA . ILE A 1 355 ? 14.787 -6.672 -13.993 1.00 82.75 355 ILE A CA 1
ATOM 2852 C C . ILE A 1 355 ? 14.902 -7.760 -15.063 1.00 82.75 355 ILE A C 1
ATOM 2854 O O . ILE A 1 355 ? 15.196 -7.463 -16.221 1.00 82.75 355 ILE A O 1
ATOM 2858 N N . LEU A 1 356 ? 14.630 -9.010 -14.700 1.00 80.25 356 LEU A N 1
ATOM 2859 C CA . LEU A 1 356 ? 14.711 -10.145 -15.614 1.00 80.25 356 LEU A CA 1
ATOM 2860 C C . LEU A 1 356 ? 13.650 -10.085 -16.707 1.00 80.25 356 LEU A C 1
ATOM 2862 O O . LEU A 1 356 ? 13.947 -10.411 -17.852 1.00 80.25 356 LEU A O 1
ATOM 2866 N N . SER A 1 357 ? 12.457 -9.581 -16.391 1.00 81.25 357 SER A N 1
ATOM 2867 C CA . SER A 1 357 ? 11.439 -9.287 -17.397 1.00 81.25 357 SER A CA 1
ATOM 2868 C C . SER A 1 357 ? 11.963 -8.290 -18.425 1.00 81.25 357 SER A C 1
ATOM 2870 O O . SER A 1 357 ? 11.816 -8.529 -19.616 1.00 81.25 357 SER A O 1
ATOM 2872 N N . LEU A 1 358 ? 12.644 -7.216 -18.008 1.00 85.81 358 LEU A N 1
ATOM 2873 C CA . LEU A 1 358 ? 13.241 -6.260 -18.951 1.00 85.81 358 LEU A CA 1
ATOM 2874 C C . LEU A 1 358 ? 14.351 -6.891 -19.810 1.00 85.81 358 LEU A C 1
ATOM 2876 O O . LEU A 1 358 ? 14.482 -6.528 -20.980 1.00 85.81 358 LEU A O 1
ATOM 2880 N N . CYS A 1 359 ? 15.134 -7.823 -19.250 1.00 81.94 359 CYS A N 1
ATOM 2881 C CA . CYS A 1 359 ? 16.161 -8.582 -19.979 1.00 81.94 359 CYS A CA 1
ATOM 2882 C C . CYS A 1 359 ? 15.524 -9.477 -21.047 1.00 81.94 359 CYS A C 1
ATOM 2884 O O . CYS A 1 359 ? 15.826 -9.339 -22.229 1.00 81.94 359 CYS A O 1
ATOM 2886 N N . TYR A 1 360 ? 14.585 -10.328 -20.632 1.00 80.75 360 TYR A N 1
ATOM 2887 C CA . TYR A 1 360 ? 13.864 -11.252 -21.503 1.00 80.75 360 TYR A CA 1
ATOM 2888 C C . TYR A 1 360 ? 13.106 -10.513 -22.615 1.00 80.75 360 TYR A C 1
ATOM 2890 O O . TYR A 1 360 ? 13.134 -10.915 -23.775 1.00 80.75 360 TYR A O 1
ATOM 2898 N N . GLN A 1 361 ? 12.484 -9.378 -22.283 1.00 80.88 361 GLN A N 1
ATOM 2899 C CA . GLN A 1 361 ? 11.798 -8.532 -23.257 1.00 80.88 361 GLN A CA 1
ATOM 2900 C C . GLN A 1 361 ? 12.736 -7.955 -24.314 1.00 80.88 361 GLN A C 1
ATOM 2902 O O . GLN A 1 361 ? 12.335 -7.878 -25.470 1.00 80.88 361 GLN A O 1
ATOM 2907 N N . GLY A 1 362 ? 13.950 -7.555 -23.921 1.00 80.25 362 GLY A N 1
ATOM 2908 C CA . GLY A 1 362 ? 14.978 -7.091 -24.851 1.00 80.25 362 GLY A CA 1
ATOM 2909 C C . GLY A 1 362 ? 15.428 -8.195 -25.806 1.00 80.25 362 GLY A C 1
ATOM 2910 O O . GLY A 1 362 ? 15.378 -7.990 -27.012 1.00 80.25 362 GLY A O 1
ATOM 2911 N N . ALA A 1 363 ? 15.741 -9.380 -25.275 1.00 78.12 363 ALA A N 1
ATOM 2912 C CA . ALA A 1 363 ? 16.159 -10.543 -26.068 1.00 78.12 363 ALA A CA 1
ATOM 2913 C C . ALA A 1 363 ? 15.067 -11.052 -27.034 1.00 78.12 363 ALA A C 1
ATOM 2915 O O . ALA A 1 363 ? 15.336 -11.659 -28.062 1.00 78.12 363 ALA A O 1
ATOM 2916 N N . CYS A 1 364 ? 13.787 -10.813 -26.732 1.00 78.19 364 CYS A N 1
ATOM 2917 C CA . CYS A 1 364 ? 12.690 -11.210 -27.617 1.00 78.19 364 CYS A CA 1
ATOM 2918 C C . CYS A 1 364 ? 12.443 -10.239 -28.786 1.00 78.19 364 CYS A C 1
ATOM 2920 O O . CYS A 1 364 ? 11.580 -10.530 -29.618 1.00 78.19 364 CYS A O 1
ATOM 2922 N N . VAL A 1 365 ? 13.128 -9.088 -28.848 1.00 78.00 365 VAL A N 1
ATOM 2923 C CA . VAL A 1 365 ? 12.832 -8.027 -29.829 1.00 78.00 365 VAL A CA 1
ATOM 2924 C C . VAL A 1 365 ? 13.025 -8.501 -31.269 1.00 78.00 365 VAL A C 1
ATOM 2926 O O . VAL A 1 365 ? 12.171 -8.214 -32.108 1.00 78.00 365 VAL A O 1
ATOM 2929 N N . ASP A 1 366 ? 14.095 -9.239 -31.554 1.00 74.44 366 ASP A N 1
ATOM 2930 C CA . ASP A 1 366 ? 14.433 -9.743 -32.891 1.00 74.44 366 ASP A CA 1
ATOM 2931 C C . ASP A 1 366 ? 14.352 -11.279 -33.013 1.00 74.44 366 ASP A C 1
ATOM 2933 O O . ASP A 1 366 ? 14.553 -11.839 -34.096 1.00 74.44 366 ASP A O 1
ATOM 2937 N N . GLY A 1 367 ? 13.937 -11.944 -31.935 1.00 73.50 367 GLY A N 1
ATOM 2938 C CA . GLY A 1 367 ? 13.778 -13.389 -31.846 1.00 73.50 367 GLY A CA 1
ATOM 2939 C C . GLY A 1 367 ? 14.931 -14.022 -31.078 1.00 73.50 367 GLY A C 1
ATOM 2940 O O . GLY A 1 367 ? 15.962 -14.327 -31.666 1.00 73.50 367 GLY A O 1
ATOM 2941 N N . MET A 1 368 ? 14.681 -14.275 -29.790 1.00 78.19 368 MET A N 1
ATOM 2942 C CA . MET A 1 368 ? 15.640 -14.787 -28.808 1.00 78.19 368 MET A CA 1
ATOM 2943 C C . MET A 1 368 ? 16.488 -15.949 -29.348 1.00 78.19 368 MET A C 1
ATOM 2945 O O . MET A 1 368 ? 15.958 -16.984 -29.770 1.00 78.19 368 MET A O 1
ATOM 2949 N N . SER A 1 369 ? 17.808 -15.767 -29.320 1.00 79.38 369 SER A N 1
ATOM 2950 C CA . SER A 1 369 ? 18.804 -16.775 -29.697 1.00 79.38 369 SER A CA 1
ATOM 2951 C C . SER A 1 369 ? 18.949 -17.892 -28.650 1.00 79.38 369 SER A C 1
ATOM 2953 O O . SER A 1 369 ? 18.459 -17.786 -27.523 1.00 79.38 369 SER A O 1
ATOM 2955 N N . GLU A 1 370 ? 19.649 -18.979 -29.008 1.00 79.69 370 GLU A N 1
ATOM 2956 C CA . GLU A 1 370 ? 19.972 -20.053 -28.052 1.00 79.69 370 GLU A CA 1
ATOM 2957 C C . GLU A 1 370 ? 20.876 -19.523 -26.924 1.00 79.69 370 GLU A C 1
ATOM 2959 O O . GLU A 1 370 ? 20.633 -19.812 -25.754 1.00 79.69 370 GLU A O 1
ATOM 2964 N N . GLU A 1 371 ? 21.867 -18.689 -27.250 1.00 80.38 371 GLU A N 1
ATOM 2965 C CA . GLU A 1 371 ? 22.794 -18.099 -26.281 1.00 80.38 371 GLU A CA 1
ATOM 2966 C C . GLU A 1 371 ? 22.096 -17.168 -25.277 1.00 80.38 371 GLU A C 1
ATOM 2968 O O . GLU A 1 371 ? 22.395 -17.213 -24.077 1.00 80.38 371 GLU A O 1
ATOM 2973 N N . GLU A 1 372 ? 21.157 -16.344 -25.748 1.00 77.62 372 GLU A N 1
ATOM 2974 C CA . GLU A 1 372 ? 20.336 -15.490 -24.889 1.00 77.62 372 GLU A CA 1
ATOM 2975 C C . GLU A 1 372 ? 19.384 -16.316 -24.031 1.00 77.62 372 GLU A C 1
ATOM 2977 O O . GLU A 1 372 ? 19.309 -16.079 -22.826 1.00 77.62 372 GLU A O 1
ATOM 2982 N N . SER A 1 373 ? 18.718 -17.320 -24.612 1.00 77.94 373 SER A N 1
ATOM 2983 C CA . SER A 1 373 ? 17.826 -18.222 -23.876 1.00 77.94 373 SER A CA 1
ATOM 2984 C C . SER A 1 373 ? 18.558 -18.888 -22.711 1.00 77.94 373 SER A C 1
ATOM 2986 O O . SER A 1 373 ? 18.109 -18.811 -21.568 1.00 77.94 373 SER A O 1
ATOM 2988 N N . GLU A 1 374 ? 19.737 -19.466 -22.963 1.00 80.56 374 GLU A N 1
ATOM 2989 C CA . GLU A 1 374 ? 20.545 -20.090 -21.913 1.00 80.56 374 GLU A CA 1
ATOM 2990 C C . GLU A 1 374 ? 21.022 -19.083 -20.854 1.00 80.56 374 GLU A C 1
ATOM 2992 O O . GLU A 1 374 ? 21.194 -19.427 -19.683 1.00 80.56 374 GLU A O 1
ATOM 2997 N N . ALA A 1 375 ? 21.303 -17.836 -21.238 1.00 77.62 375 ALA A N 1
ATOM 2998 C CA . ALA A 1 375 ? 21.723 -16.811 -20.291 1.00 77.62 375 ALA A CA 1
ATOM 2999 C C . ALA A 1 375 ? 20.575 -16.330 -19.401 1.00 77.62 375 ALA A C 1
ATOM 3001 O O . ALA A 1 375 ? 20.793 -16.110 -18.208 1.00 77.62 375 ALA A O 1
ATOM 3002 N N . VAL A 1 376 ? 19.369 -16.197 -19.960 1.00 74.50 376 VAL A N 1
ATOM 3003 C CA . VAL A 1 376 ? 18.166 -15.868 -19.195 1.00 74.50 376 VAL A CA 1
ATOM 3004 C C . VAL A 1 376 ? 17.871 -17.011 -18.215 1.00 74.50 376 VAL A C 1
ATOM 3006 O O . VAL A 1 376 ? 17.678 -16.744 -17.031 1.00 74.50 376 VAL A O 1
ATOM 3009 N N . GLU A 1 377 ? 17.955 -18.272 -18.654 1.00 75.19 377 GLU A N 1
ATOM 3010 C CA . GLU A 1 377 ? 17.815 -19.446 -17.777 1.00 75.19 377 GLU A CA 1
ATOM 3011 C C . GLU A 1 377 ? 18.840 -19.453 -16.633 1.00 75.19 377 GLU A C 1
ATOM 3013 O O . GLU A 1 377 ? 18.470 -19.609 -15.469 1.00 75.19 377 GLU A O 1
ATOM 3018 N N . ARG A 1 378 ? 20.124 -19.196 -16.924 1.00 77.12 378 ARG A N 1
ATOM 3019 C CA . ARG A 1 378 ? 21.165 -19.094 -15.883 1.00 77.12 378 ARG A CA 1
ATOM 3020 C C . ARG A 1 378 ? 20.874 -17.996 -14.867 1.00 77.12 378 ARG A C 1
ATOM 3022 O O . ARG A 1 378 ? 21.180 -18.169 -13.688 1.00 77.12 378 ARG A O 1
ATOM 3029 N N . LEU A 1 379 ? 20.317 -16.867 -15.303 1.00 70.19 379 LEU A N 1
ATOM 3030 C CA . LEU A 1 379 ? 19.903 -15.829 -14.372 1.00 70.19 379 LEU A CA 1
ATOM 3031 C C . LEU A 1 379 ? 18.698 -16.261 -13.546 1.00 70.19 379 LEU A C 1
ATOM 3033 O O . LEU A 1 379 ? 18.686 -15.989 -12.352 1.00 70.19 379 LEU A O 1
ATOM 3037 N N . PHE A 1 380 ? 17.711 -16.949 -14.119 1.00 71.81 380 PHE A N 1
ATOM 3038 C CA . PHE A 1 380 ? 16.610 -17.494 -13.323 1.00 71.81 380 PHE A CA 1
ATOM 3039 C C . PHE A 1 380 ? 17.131 -18.383 -12.193 1.00 71.81 380 PHE A C 1
ATOM 3041 O O . PHE A 1 380 ? 16.760 -18.155 -11.040 1.00 71.81 380 PHE A O 1
ATOM 3048 N N . ASP A 1 381 ? 18.084 -19.269 -12.485 1.00 70.56 381 ASP A N 1
ATOM 3049 C CA . ASP A 1 381 ? 18.760 -20.085 -11.472 1.00 70.56 381 ASP A CA 1
ATOM 3050 C C . ASP A 1 381 ? 19.510 -19.230 -10.436 1.00 70.56 381 ASP A C 1
ATOM 3052 O O . ASP A 1 381 ? 19.396 -19.457 -9.228 1.00 70.56 381 ASP A O 1
ATOM 3056 N N . GLU A 1 382 ? 20.274 -18.230 -10.887 1.00 70.56 382 GLU A N 1
ATOM 3057 C CA . GLU A 1 382 ? 21.048 -17.334 -10.016 1.00 70.56 382 GLU A CA 1
ATOM 3058 C C . GLU A 1 382 ? 20.151 -16.525 -9.071 1.00 70.56 382 GLU A C 1
ATOM 3060 O O . GLU A 1 382 ? 20.481 -16.342 -7.897 1.00 70.56 382 GLU A O 1
ATOM 3065 N N . TYR A 1 383 ? 19.004 -16.072 -9.572 1.00 64.50 383 TYR A N 1
ATOM 3066 C CA . TYR A 1 383 ? 17.994 -15.337 -8.820 1.00 64.50 383 TYR A CA 1
ATOM 3067 C C . TYR A 1 383 ? 17.007 -16.258 -8.080 1.00 64.50 383 TYR A C 1
ATOM 3069 O O . TYR A 1 383 ? 16.126 -15.760 -7.378 1.00 64.50 383 TYR A O 1
ATOM 3077 N N . GLY A 1 384 ? 17.174 -17.583 -8.175 1.00 61.38 384 GLY A N 1
ATOM 3078 C CA . GLY A 1 384 ? 16.367 -18.576 -7.464 1.00 61.38 384 GLY A CA 1
ATOM 3079 C C . GLY A 1 384 ? 14.906 -18.639 -7.914 1.00 61.38 384 GLY A C 1
ATOM 3080 O O . GLY A 1 384 ? 14.034 -18.992 -7.116 1.00 61.38 384 GLY A O 1
ATOM 3081 N N . LEU A 1 385 ? 14.627 -18.270 -9.163 1.00 62.44 385 LEU A N 1
ATOM 3082 C CA . LEU A 1 385 ? 13.307 -18.364 -9.773 1.00 62.44 385 LEU A CA 1
ATOM 3083 C C . LEU A 1 385 ? 13.105 -19.789 -10.297 1.00 62.44 385 LEU A C 1
ATOM 3085 O O . LEU A 1 385 ? 14.007 -20.375 -10.881 1.00 62.44 385 LEU A O 1
ATOM 3089 N N . GLY A 1 386 ? 11.943 -20.381 -10.010 1.00 61.28 386 GLY A N 1
ATOM 3090 C CA . GLY A 1 386 ? 11.680 -21.787 -10.327 1.00 61.28 386 GLY A CA 1
ATOM 3091 C C . GLY A 1 386 ? 11.665 -22.093 -11.830 1.00 61.28 386 GLY A C 1
ATOM 3092 O O . GLY A 1 386 ? 11.426 -21.210 -12.649 1.00 61.28 386 GLY A O 1
ATOM 3093 N N . ASP A 1 387 ? 11.829 -23.376 -12.159 1.00 60.34 387 ASP A N 1
ATOM 3094 C CA . ASP A 1 387 ? 11.960 -23.921 -13.522 1.00 60.34 387 ASP A CA 1
ATOM 3095 C C . ASP A 1 387 ? 10.803 -23.577 -14.493 1.00 60.34 387 ASP A C 1
ATOM 3097 O O . ASP A 1 387 ? 10.909 -23.823 -15.689 1.00 60.34 387 ASP A O 1
ATOM 3101 N N . ASP A 1 388 ? 9.679 -23.040 -14.005 1.00 61.75 388 ASP A N 1
ATOM 3102 C CA . ASP A 1 388 ? 8.470 -22.740 -14.788 1.00 61.75 388 ASP A CA 1
ATOM 3103 C C . ASP A 1 388 ? 8.389 -21.285 -15.289 1.00 61.75 388 ASP A C 1
ATOM 3105 O O . ASP A 1 388 ? 7.380 -20.869 -15.864 1.00 61.75 388 ASP A O 1
ATOM 3109 N N . TYR A 1 389 ? 9.422 -20.477 -15.045 1.00 65.50 389 TYR A N 1
ATOM 3110 C CA . TYR A 1 389 ? 9.381 -19.044 -15.328 1.00 65.50 389 TYR A CA 1
ATOM 3111 C C . TYR A 1 389 ? 9.379 -18.712 -16.830 1.00 65.50 389 TYR A C 1
ATOM 3113 O O . TYR A 1 389 ? 8.673 -17.792 -17.247 1.00 65.50 389 TYR A O 1
ATOM 3121 N N . GLY A 1 390 ? 10.092 -19.487 -17.655 1.00 63.75 390 GLY A N 1
ATOM 3122 C CA . GLY A 1 390 ? 10.058 -19.343 -19.118 1.00 63.75 390 GLY A CA 1
ATOM 3123 C C . GLY A 1 390 ? 8.647 -19.538 -19.683 1.00 63.75 390 GLY A C 1
ATOM 3124 O O . GLY A 1 390 ? 8.127 -18.662 -20.372 1.00 63.75 390 GLY A O 1
ATOM 3125 N N . ASP A 1 391 ? 7.967 -20.609 -19.263 1.00 66.19 391 ASP A N 1
ATOM 3126 C CA . ASP A 1 391 ? 6.582 -20.898 -19.658 1.00 66.19 391 ASP A CA 1
ATOM 3127 C C . ASP A 1 391 ? 5.607 -19.784 -19.225 1.00 66.19 391 ASP A C 1
ATOM 3129 O O . ASP A 1 391 ? 4.654 -19.454 -19.940 1.00 66.19 391 ASP A O 1
ATOM 3133 N N . LYS A 1 392 ? 5.838 -19.170 -18.053 1.00 65.94 392 LYS A N 1
ATOM 3134 C CA . LYS A 1 392 ? 5.050 -18.017 -17.579 1.00 65.94 392 LYS A CA 1
ATOM 3135 C C . LYS A 1 392 ? 5.228 -16.803 -18.489 1.00 65.94 392 LYS A C 1
ATOM 3137 O O . LYS A 1 392 ? 4.238 -16.138 -18.794 1.00 65.94 392 LYS A O 1
ATOM 3142 N N . MET A 1 393 ? 6.454 -16.523 -18.925 1.00 66.31 393 MET A N 1
ATOM 3143 C CA . MET A 1 393 ? 6.752 -15.398 -19.815 1.00 66.31 393 MET A CA 1
ATOM 3144 C C . MET A 1 393 ? 6.189 -15.594 -21.220 1.00 66.31 393 MET A C 1
ATOM 3146 O O . MET A 1 393 ? 5.573 -14.675 -21.763 1.00 66.31 393 MET A O 1
ATOM 3150 N N . ASP A 1 394 ? 6.282 -16.803 -21.767 1.00 66.81 394 ASP A N 1
ATOM 3151 C CA . ASP A 1 394 ? 5.672 -17.141 -23.055 1.00 66.81 394 ASP A CA 1
ATOM 3152 C C . ASP A 1 394 ? 4.146 -16.974 -23.024 1.00 66.81 394 ASP A C 1
ATOM 3154 O O . ASP A 1 394 ? 3.540 -16.411 -23.945 1.00 66.81 394 ASP A O 1
ATOM 3158 N N . ALA A 1 395 ? 3.502 -17.395 -21.929 1.00 65.19 395 ALA A N 1
ATOM 3159 C CA . ALA A 1 395 ? 2.069 -17.192 -21.730 1.00 65.19 395 ALA A CA 1
ATOM 3160 C C . ALA A 1 395 ? 1.688 -15.699 -21.657 1.00 65.19 395 ALA A C 1
ATOM 3162 O O . ALA A 1 395 ? 0.624 -15.307 -22.144 1.00 65.19 395 ALA A O 1
ATOM 3163 N N . LEU A 1 396 ? 2.554 -14.858 -21.085 1.00 61.69 396 LEU A N 1
ATOM 3164 C CA . LEU A 1 396 ? 2.366 -13.405 -21.001 1.00 61.69 396 LEU A CA 1
ATOM 3165 C C . LEU A 1 396 ? 2.551 -12.704 -22.349 1.00 61.69 396 LEU A C 1
ATOM 3167 O O . LEU A 1 396 ? 1.781 -11.802 -22.685 1.00 61.69 396 LEU A O 1
ATOM 3171 N N . ILE A 1 397 ? 3.520 -13.139 -23.157 1.00 61.94 397 ILE A N 1
ATOM 3172 C CA . ILE A 1 397 ? 3.663 -12.681 -24.546 1.00 61.94 397 ILE A CA 1
ATOM 3173 C C . ILE A 1 397 ? 2.389 -13.010 -25.329 1.00 61.94 397 ILE A C 1
ATOM 3175 O O . ILE A 1 397 ? 1.818 -12.151 -26.008 1.00 61.94 397 ILE A O 1
ATOM 3179 N N . ALA A 1 398 ? 1.904 -14.246 -25.194 1.00 62.03 398 ALA A N 1
ATOM 3180 C CA . ALA A 1 398 ? 0.717 -14.715 -25.895 1.00 62.03 398 ALA A CA 1
ATOM 3181 C C . ALA A 1 398 ? -0.571 -13.977 -25.480 1.00 62.03 398 ALA A C 1
ATOM 3183 O O . ALA A 1 398 ? -1.513 -13.899 -26.274 1.00 62.03 398 ALA A O 1
ATOM 3184 N N . SER A 1 399 ? -0.626 -13.412 -24.268 1.00 60.75 399 SER A N 1
ATOM 3185 C CA . SER A 1 399 ? -1.819 -12.753 -23.723 1.00 60.75 399 SER A CA 1
ATOM 3186 C C . SER A 1 399 ? -2.004 -11.291 -24.155 1.00 60.75 399 SER A C 1
ATOM 3188 O O . SER A 1 399 ? -2.983 -10.669 -23.753 1.00 60.75 399 SER A O 1
ATOM 3190 N N . GLN A 1 400 ? -1.106 -10.730 -24.981 1.00 57.94 400 GLN A N 1
ATOM 3191 C CA . GLN A 1 400 ? -1.032 -9.287 -25.292 1.00 57.94 400 GLN A CA 1
ATOM 3192 C C . GLN A 1 400 ? -0.748 -8.394 -24.063 1.00 57.94 400 GLN A C 1
ATOM 3194 O O . GLN A 1 400 ? -0.762 -7.171 -24.182 1.00 57.94 400 GLN A O 1
ATOM 3199 N N . GLY A 1 401 ? -0.436 -8.985 -22.902 1.00 63.31 401 GLY A N 1
ATOM 3200 C CA . GLY A 1 401 ? -0.070 -8.282 -21.667 1.00 63.31 401 GLY A CA 1
ATOM 3201 C C . GLY A 1 401 ? 1.394 -7.832 -21.606 1.00 63.31 401 GLY A C 1
ATOM 3202 O O . GLY A 1 401 ? 1.822 -7.249 -20.617 1.00 63.31 401 GLY A O 1
ATOM 3203 N N . PHE A 1 402 ? 2.181 -8.081 -22.653 1.00 70.69 402 PHE A N 1
ATOM 3204 C CA . PHE A 1 402 ? 3.627 -7.839 -22.669 1.00 70.69 402 PHE A CA 1
ATOM 3205 C C . PHE A 1 402 ? 4.021 -6.369 -22.435 1.00 70.69 402 PHE A C 1
ATOM 3207 O O . PHE A 1 402 ? 4.928 -6.088 -21.653 1.00 70.69 402 PHE A O 1
ATOM 3214 N N . ASP A 1 403 ? 3.307 -5.417 -23.047 1.00 71.75 403 ASP A N 1
ATOM 3215 C CA . ASP A 1 403 ? 3.552 -3.979 -22.845 1.00 71.75 403 ASP A CA 1
ATOM 3216 C C . ASP A 1 403 ? 3.148 -3.512 -21.437 1.00 71.75 403 ASP A C 1
ATOM 3218 O O . ASP A 1 403 ? 3.833 -2.686 -20.832 1.00 71.75 403 ASP A O 1
ATOM 3222 N N . ALA A 1 404 ? 2.058 -4.059 -20.895 1.00 70.69 404 ALA A N 1
ATOM 3223 C CA . ALA A 1 404 ? 1.601 -3.793 -19.532 1.00 70.69 404 ALA A CA 1
ATOM 3224 C C . ALA A 1 404 ? 2.592 -4.346 -18.494 1.00 70.69 404 ALA A C 1
ATOM 3226 O O . ALA A 1 404 ? 2.945 -3.660 -17.536 1.00 70.69 404 ALA A O 1
ATOM 3227 N N . TRP A 1 405 ? 3.110 -5.550 -18.739 1.00 74.62 405 TRP A N 1
ATOM 3228 C CA . TRP A 1 405 ? 4.158 -6.190 -17.948 1.00 74.62 405 TRP A CA 1
ATOM 3229 C C . TRP A 1 405 ? 5.462 -5.383 -17.971 1.00 74.62 405 TRP A C 1
ATOM 3231 O O . TRP A 1 405 ? 6.077 -5.157 -16.931 1.00 74.62 405 TRP A O 1
ATOM 3241 N N . ARG A 1 406 ? 5.848 -4.869 -19.148 1.00 80.00 406 ARG A N 1
ATOM 3242 C CA . ARG A 1 406 ? 6.997 -3.962 -19.310 1.00 80.00 406 ARG A CA 1
ATOM 3243 C C . ARG A 1 406 ? 6.822 -2.680 -18.507 1.00 80.00 406 ARG A C 1
ATOM 3245 O O . ARG A 1 406 ? 7.743 -2.264 -17.810 1.00 80.00 406 ARG A O 1
ATOM 3252 N N . ALA A 1 407 ? 5.651 -2.054 -18.613 1.00 77.81 407 ALA A N 1
ATOM 3253 C CA . ALA A 1 407 ? 5.345 -0.829 -17.887 1.00 77.81 407 ALA A CA 1
ATOM 3254 C C . ALA A 1 407 ? 5.456 -1.046 -16.371 1.00 77.81 407 ALA A C 1
ATOM 3256 O O . ALA A 1 407 ? 6.136 -0.270 -15.701 1.00 77.81 407 ALA A O 1
ATOM 3257 N N . ALA A 1 408 ? 4.894 -2.143 -15.856 1.00 75.56 408 ALA A N 1
ATOM 3258 C CA . ALA A 1 408 ? 5.010 -2.502 -14.447 1.00 75.56 408 ALA A CA 1
ATOM 3259 C C . ALA A 1 408 ? 6.470 -2.746 -14.030 1.00 75.56 408 ALA A C 1
ATOM 3261 O O . ALA A 1 408 ? 6.922 -2.201 -13.026 1.00 75.56 408 ALA A O 1
ATOM 3262 N N . ALA A 1 409 ? 7.246 -3.490 -14.827 1.00 83.06 409 ALA A N 1
ATOM 3263 C CA . ALA A 1 409 ? 8.655 -3.754 -14.539 1.00 83.06 409 ALA A CA 1
ATOM 3264 C C . ALA A 1 409 ? 9.499 -2.467 -14.489 1.00 83.06 409 ALA A C 1
ATOM 3266 O O . ALA A 1 409 ? 10.295 -2.286 -13.566 1.00 83.06 409 ALA A O 1
ATOM 3267 N N . VAL A 1 410 ? 9.287 -1.540 -15.433 1.00 81.38 410 VAL A N 1
ATOM 3268 C CA . VAL A 1 410 ? 9.915 -0.208 -15.413 1.00 81.38 410 VAL A CA 1
ATOM 3269 C C . VAL A 1 410 ? 9.570 0.518 -14.119 1.00 81.38 410 VAL A C 1
ATOM 3271 O O . VAL A 1 410 ? 10.461 1.038 -13.452 1.00 81.38 410 VAL A O 1
ATOM 3274 N N . GLN A 1 411 ? 8.297 0.547 -13.737 1.00 74.12 411 GLN A N 1
ATOM 3275 C CA . GLN A 1 411 ? 7.868 1.290 -12.558 1.00 74.12 411 GLN A CA 1
ATOM 3276 C C . GLN A 1 411 ? 8.405 0.671 -11.249 1.00 74.12 411 GLN A C 1
ATOM 3278 O O . GLN A 1 411 ? 8.838 1.416 -10.370 1.00 74.12 411 GLN A O 1
ATOM 3283 N N . ILE A 1 412 ? 8.481 -0.662 -11.146 1.00 76.00 412 ILE A N 1
ATOM 3284 C CA . ILE A 1 412 ? 9.115 -1.373 -10.019 1.00 76.00 412 ILE A CA 1
ATOM 3285 C C . ILE A 1 412 ? 10.600 -1.004 -9.904 1.00 76.00 412 ILE A C 1
ATOM 3287 O O . ILE A 1 412 ? 11.082 -0.642 -8.830 1.00 76.00 412 ILE A O 1
ATOM 3291 N N . VAL A 1 413 ? 11.332 -1.046 -11.019 1.00 79.50 413 VAL A N 1
ATOM 3292 C CA . VAL A 1 413 ? 12.755 -0.680 -11.062 1.00 79.50 413 VAL A CA 1
ATOM 3293 C C . VAL A 1 413 ? 12.968 0.777 -10.641 1.00 79.50 413 VAL A C 1
ATOM 3295 O O . VAL A 1 413 ? 13.901 1.082 -9.890 1.00 79.50 413 VAL A O 1
ATOM 3298 N N . MET A 1 414 ? 12.096 1.678 -11.098 1.00 74.50 414 MET A N 1
ATOM 3299 C CA . MET A 1 414 ? 12.144 3.093 -10.736 1.00 74.50 414 MET A CA 1
ATOM 3300 C C . MET A 1 414 ? 11.868 3.316 -9.247 1.00 74.50 414 MET A C 1
ATOM 3302 O O . MET A 1 414 ? 12.578 4.106 -8.621 1.00 74.50 414 MET A O 1
ATOM 3306 N N . ALA A 1 415 ? 10.908 2.591 -8.664 1.00 66.88 415 ALA A N 1
ATOM 3307 C CA . ALA A 1 415 ? 10.594 2.663 -7.236 1.00 66.88 415 ALA A CA 1
ATOM 3308 C C . ALA A 1 415 ? 11.796 2.274 -6.358 1.00 66.88 415 ALA A C 1
ATOM 3310 O O . ALA A 1 415 ? 12.054 2.907 -5.336 1.00 66.88 415 ALA A O 1
ATOM 3311 N N . HIS A 1 416 ? 12.593 1.303 -6.807 1.00 69.44 416 HIS A N 1
ATOM 3312 C CA . HIS A 1 416 ? 13.804 0.862 -6.116 1.00 69.44 416 HIS A CA 1
ATOM 3313 C C . HIS A 1 416 ? 15.055 1.703 -6.402 1.00 69.44 416 HIS A C 1
ATOM 3315 O O . HIS A 1 416 ? 16.116 1.403 -5.864 1.00 69.44 416 HIS A O 1
ATOM 3321 N N . LYS A 1 417 ? 14.968 2.752 -7.236 1.00 72.31 417 LYS A N 1
ATOM 3322 C CA . LYS A 1 417 ? 16.130 3.533 -7.712 1.00 72.31 417 LYS A CA 1
ATOM 3323 C C . LYS A 1 417 ? 17.202 2.674 -8.401 1.00 72.31 417 LYS A C 1
ATOM 3325 O O . LYS A 1 417 ? 18.359 3.075 -8.498 1.00 72.31 417 LYS A O 1
ATOM 3330 N N . GLU A 1 418 ? 16.808 1.531 -8.951 1.00 79.50 418 GLU A N 1
ATOM 3331 C CA . GLU A 1 418 ? 17.708 0.562 -9.586 1.00 79.50 418 GLU A CA 1
ATOM 3332 C C . GLU A 1 418 ? 17.750 0.732 -11.113 1.00 79.50 418 GLU A C 1
ATOM 3334 O O . GLU A 1 418 ? 18.228 -0.137 -11.834 1.00 79.50 418 GLU A O 1
ATOM 3339 N N . ALA A 1 419 ? 17.280 1.873 -11.628 1.00 84.38 419 ALA A N 1
ATOM 3340 C CA . ALA A 1 419 ? 17.194 2.185 -13.056 1.00 84.38 419 ALA A CA 1
ATOM 3341 C C . ALA A 1 419 ? 18.508 1.948 -13.813 1.00 84.38 419 ALA A C 1
ATOM 3343 O O . ALA A 1 419 ? 18.523 1.262 -14.831 1.00 84.38 419 ALA A O 1
ATOM 3344 N N . ALA A 1 420 ? 19.619 2.479 -13.298 1.00 85.00 420 ALA A N 1
ATOM 3345 C CA . ALA A 1 420 ? 20.931 2.343 -13.927 1.00 85.00 420 ALA A CA 1
ATOM 3346 C C . ALA A 1 420 ? 21.416 0.883 -13.931 1.00 85.00 420 ALA A C 1
ATOM 3348 O O . ALA A 1 420 ? 21.875 0.378 -14.955 1.00 85.00 420 ALA A O 1
ATOM 3349 N N . ARG A 1 421 ? 21.257 0.181 -12.801 1.00 84.69 421 ARG A N 1
ATOM 3350 C CA . ARG A 1 421 ? 21.628 -1.232 -12.656 1.00 84.69 421 ARG A CA 1
ATOM 3351 C C . ARG A 1 421 ? 20.788 -2.123 -13.565 1.00 84.69 421 ARG A C 1
ATOM 3353 O O . ARG A 1 421 ? 21.346 -2.928 -14.302 1.00 84.69 421 ARG A O 1
ATOM 3360 N N . ALA A 1 422 ? 19.468 -1.969 -13.526 1.00 86.38 422 ALA A N 1
ATOM 3361 C CA . ALA A 1 422 ? 18.527 -2.721 -14.346 1.00 86.38 422 ALA A CA 1
ATOM 3362 C C . ALA A 1 422 ? 18.784 -2.493 -15.836 1.00 86.38 422 ALA A C 1
ATOM 3364 O O . ALA A 1 422 ? 18.812 -3.450 -16.605 1.00 86.38 422 ALA A O 1
ATOM 3365 N N . PHE A 1 423 ? 19.031 -1.239 -16.232 1.00 89.69 423 PHE A N 1
ATOM 3366 C CA . PHE A 1 423 ? 19.387 -0.904 -17.605 1.00 89.69 423 PHE A CA 1
ATOM 3367 C C . PHE A 1 423 ? 20.684 -1.583 -18.032 1.00 89.69 423 PHE A C 1
ATOM 3369 O O . PHE A 1 423 ? 20.718 -2.186 -19.098 1.00 89.69 423 PHE A O 1
ATOM 3376 N N . ARG A 1 424 ? 21.732 -1.529 -17.198 1.00 85.94 424 ARG A N 1
ATOM 3377 C CA . ARG A 1 424 ? 23.011 -2.177 -17.504 1.00 85.94 424 ARG A CA 1
ATOM 3378 C C . ARG A 1 424 ? 22.852 -3.689 -17.654 1.00 85.94 424 ARG A C 1
ATOM 3380 O O . ARG A 1 424 ? 23.264 -4.220 -18.672 1.00 85.94 424 ARG A O 1
ATOM 3387 N N . ILE A 1 425 ? 22.215 -4.355 -16.689 1.00 82.75 425 ILE A N 1
ATOM 3388 C CA . ILE A 1 425 ? 21.980 -5.807 -16.745 1.00 82.75 425 ILE A CA 1
ATOM 3389 C C . ILE A 1 425 ? 21.177 -6.166 -18.001 1.00 82.75 425 ILE A C 1
ATOM 3391 O O . ILE A 1 425 ? 21.567 -7.071 -18.723 1.00 82.75 425 ILE A O 1
ATOM 3395 N N . SER A 1 426 ? 20.098 -5.434 -18.300 1.00 84.00 426 SER A N 1
ATOM 3396 C CA . SER A 1 426 ? 19.273 -5.676 -19.492 1.00 84.00 426 SER A CA 1
ATOM 3397 C C . SER A 1 426 ? 20.024 -5.419 -20.800 1.00 84.00 426 SER A C 1
ATOM 3399 O O . SER A 1 426 ? 19.822 -6.155 -21.759 1.00 84.00 426 SER A O 1
ATOM 3401 N N . ALA A 1 427 ? 20.889 -4.405 -20.859 1.00 80.31 427 ALA A N 1
ATOM 3402 C CA . ALA A 1 427 ? 21.686 -4.104 -22.044 1.00 80.31 427 ALA A CA 1
ATOM 3403 C C . ALA A 1 427 ? 22.832 -5.105 -22.259 1.00 80.31 427 ALA A C 1
ATOM 3405 O O . ALA A 1 427 ? 23.203 -5.335 -23.402 1.00 80.31 427 ALA A O 1
ATOM 3406 N N . ASP A 1 428 ? 23.372 -5.726 -21.203 1.00 79.25 428 ASP A N 1
ATOM 3407 C CA . ASP A 1 428 ? 24.387 -6.783 -21.333 1.00 79.25 428 ASP A CA 1
ATOM 3408 C C . ASP A 1 428 ? 23.841 -7.994 -22.131 1.00 79.25 428 ASP A C 1
ATOM 3410 O O . ASP A 1 428 ? 24.609 -8.660 -22.826 1.00 79.25 428 ASP A O 1
ATOM 3414 N N . PHE A 1 429 ? 22.522 -8.254 -22.085 1.00 73.94 429 PHE A N 1
ATOM 3415 C CA . PHE A 1 429 ? 21.876 -9.335 -22.852 1.00 73.94 429 PHE A CA 1
ATOM 3416 C C . PHE A 1 429 ? 21.926 -9.127 -24.361 1.00 73.94 429 PHE A C 1
ATOM 3418 O O . PHE A 1 429 ? 22.174 -10.085 -25.084 1.00 73.94 429 PHE A O 1
ATOM 3425 N N . ALA A 1 430 ? 21.798 -7.873 -24.798 1.00 67.25 430 ALA A N 1
ATOM 3426 C CA . ALA A 1 430 ? 21.817 -7.426 -26.193 1.00 67.25 430 ALA A CA 1
ATOM 3427 C C . ALA A 1 430 ? 23.069 -7.812 -26.993 1.00 67.25 430 ALA A C 1
ATOM 3429 O O . ALA A 1 430 ? 23.203 -7.466 -28.160 1.00 67.25 430 ALA A O 1
ATOM 3430 N N . PHE A 1 431 ? 24.072 -8.367 -26.320 1.00 70.00 431 PHE A N 1
ATOM 3431 C CA . PHE A 1 431 ? 25.378 -8.658 -26.887 1.00 70.00 431 PHE A CA 1
ATOM 3432 C C . PHE A 1 431 ? 25.786 -10.120 -26.701 1.00 70.00 431 PHE A C 1
ATOM 3434 O O . PHE A 1 431 ? 26.883 -10.496 -27.113 1.00 70.00 431 PHE A O 1
ATOM 3441 N N . LEU A 1 432 ? 24.937 -10.954 -26.089 1.00 71.31 432 LEU A N 1
ATOM 3442 C CA . LEU A 1 432 ? 25.278 -12.338 -25.755 1.00 71.31 432 LEU A CA 1
ATOM 3443 C C . LEU A 1 432 ? 25.439 -13.237 -26.981 1.00 71.31 432 LEU A C 1
ATOM 3445 O O . LEU A 1 432 ? 26.319 -14.096 -26.986 1.00 71.31 432 LEU A O 1
ATOM 3449 N N . ASP A 1 433 ? 24.630 -13.025 -28.017 1.00 67.44 433 ASP A N 1
ATOM 3450 C CA . ASP A 1 433 ? 24.677 -13.794 -29.267 1.00 67.44 433 ASP A CA 1
ATOM 3451 C C . ASP A 1 433 ? 25.668 -13.200 -30.297 1.00 67.44 433 ASP A C 1
ATOM 3453 O O . ASP A 1 433 ? 25.808 -13.696 -31.424 1.00 67.44 433 ASP A O 1
ATOM 3457 N N . GLY A 1 434 ? 26.358 -12.116 -29.919 1.00 64.94 434 GLY A N 1
ATOM 3458 C CA . GLY A 1 434 ? 27.272 -11.384 -30.787 1.00 64.94 434 GLY A CA 1
ATOM 3459 C C . GLY A 1 434 ? 26.587 -10.574 -31.897 1.00 64.94 434 GLY A C 1
ATOM 3460 O O . GLY A 1 434 ? 27.204 -10.225 -32.910 1.00 64.94 434 GLY A O 1
ATOM 3461 N N . LYS A 1 435 ? 25.303 -10.252 -31.772 1.00 67.12 435 LYS A N 1
ATOM 3462 C CA . LYS A 1 435 ? 24.603 -9.372 -32.707 1.00 67.12 435 LYS A CA 1
ATOM 3463 C C . LYS A 1 435 ? 23.850 -8.320 -31.920 1.00 67.12 435 LYS A C 1
ATOM 3465 O O . LYS A 1 435 ? 23.278 -8.590 -30.889 1.00 67.12 435 LYS A O 1
ATOM 3470 N N . LEU A 1 436 ? 23.885 -7.099 -32.439 1.00 71.19 436 LEU A N 1
ATOM 3471 C CA . LEU A 1 436 ? 22.991 -6.038 -32.001 1.00 71.19 436 LEU A CA 1
ATOM 3472 C C . LEU A 1 436 ? 22.262 -5.535 -33.237 1.00 71.19 436 LEU A C 1
ATOM 3474 O O . LEU A 1 436 ? 22.855 -4.895 -34.120 1.00 71.19 436 LEU A O 1
ATOM 3478 N N . THR A 1 437 ? 20.983 -5.856 -33.330 1.00 70.62 437 THR A N 1
ATOM 3479 C CA . THR A 1 437 ? 20.117 -5.396 -34.402 1.00 70.62 437 THR A CA 1
ATOM 3480 C C . THR A 1 437 ? 19.674 -3.952 -34.173 1.00 70.62 437 THR A C 1
ATOM 3482 O O . THR A 1 437 ? 19.801 -3.353 -33.102 1.00 70.62 437 THR A O 1
ATOM 3485 N N . HIS A 1 438 ? 19.155 -3.329 -35.231 1.00 67.25 438 HIS A N 1
ATOM 3486 C CA . HIS A 1 438 ? 18.627 -1.972 -35.119 1.00 67.25 438 HIS A CA 1
ATOM 3487 C C . HIS A 1 438 ? 17.379 -1.903 -34.223 1.00 67.25 438 HIS A C 1
ATOM 3489 O O . HIS A 1 438 ? 17.170 -0.889 -33.559 1.00 67.25 438 HIS A O 1
ATOM 3495 N N . GLU A 1 439 ? 16.554 -2.950 -34.231 1.00 70.06 439 GLU A N 1
ATOM 3496 C CA . GLU A 1 439 ? 15.292 -3.007 -33.483 1.00 70.06 439 GLU A CA 1
ATOM 3497 C C . GLU A 1 439 ? 15.565 -3.077 -31.980 1.00 70.06 439 GLU A C 1
ATOM 3499 O O . GLU A 1 439 ? 15.043 -2.273 -31.209 1.00 70.06 439 GLU A O 1
ATOM 3504 N N . GLU A 1 440 ? 16.492 -3.944 -31.606 1.00 74.31 440 GLU A N 1
ATOM 3505 C CA . GLU A 1 440 ? 17.124 -4.045 -30.299 1.00 74.31 440 GLU A CA 1
ATOM 3506 C C . GLU A 1 440 ? 17.698 -2.714 -29.790 1.00 74.31 440 GLU A C 1
ATOM 3508 O O . GLU A 1 440 ? 17.322 -2.213 -28.727 1.00 74.31 440 GLU A O 1
ATOM 3513 N N . PHE A 1 441 ? 18.552 -2.058 -30.583 1.00 76.25 441 PHE A N 1
ATOM 3514 C CA . PHE A 1 441 ? 19.124 -0.768 -30.193 1.00 76.25 441 PHE A CA 1
ATOM 3515 C C . PHE A 1 441 ? 18.046 0.300 -29.917 1.00 76.25 441 PHE A C 1
ATOM 3517 O O . PHE A 1 441 ? 18.143 1.060 -28.947 1.00 76.25 441 PHE A O 1
ATOM 3524 N N . GLU A 1 442 ? 16.996 0.371 -30.743 1.00 77.56 442 GLU A N 1
ATOM 3525 C CA . GLU A 1 442 ? 15.881 1.298 -30.511 1.00 77.56 442 GLU A CA 1
ATOM 3526 C C . GLU A 1 442 ? 15.041 0.903 -29.283 1.00 77.56 442 GLU A C 1
ATOM 3528 O O . GLU A 1 442 ? 14.575 1.794 -28.563 1.00 77.56 442 GLU A O 1
ATOM 3533 N N . TYR A 1 443 ? 14.893 -0.395 -28.993 1.00 83.25 443 TYR A N 1
ATOM 3534 C CA . TYR A 1 443 ? 14.237 -0.884 -27.779 1.00 83.25 443 TYR A CA 1
ATOM 3535 C C . TYR A 1 443 ? 14.954 -0.398 -26.517 1.00 83.25 443 TYR A C 1
ATOM 3537 O O . TYR A 1 443 ? 14.333 0.253 -25.672 1.00 83.25 443 TYR A O 1
ATOM 3545 N N . TRP A 1 444 ? 16.261 -0.633 -26.389 1.00 84.94 444 TRP A N 1
ATOM 3546 C CA . TRP A 1 444 ? 16.996 -0.203 -25.197 1.00 84.94 444 TRP A CA 1
ATOM 3547 C C . TRP A 1 444 ? 17.108 1.317 -25.105 1.00 84.94 444 TRP A C 1
ATOM 3549 O O . TRP A 1 444 ? 16.996 1.883 -24.020 1.00 84.94 444 TRP A O 1
ATOM 3559 N N . LYS A 1 445 ? 17.208 2.033 -26.229 1.00 82.75 445 LYS A N 1
ATOM 3560 C CA . LYS A 1 445 ? 17.111 3.499 -26.212 1.00 82.75 445 LYS A CA 1
ATOM 3561 C C . LYS A 1 445 ? 15.759 3.981 -25.674 1.00 82.75 445 LYS A C 1
ATOM 3563 O O . LYS A 1 445 ? 15.704 4.968 -24.937 1.00 82.75 445 LYS A O 1
ATOM 3568 N N . LYS A 1 446 ? 14.661 3.310 -26.038 1.00 85.62 446 LYS A N 1
ATOM 3569 C CA . LYS A 1 446 ? 13.329 3.582 -25.481 1.00 85.62 446 LYS A CA 1
ATOM 3570 C C . LYS A 1 446 ? 13.293 3.266 -23.983 1.00 85.62 446 LYS A C 1
ATOM 3572 O O . LYS A 1 446 ? 12.816 4.100 -23.218 1.00 85.62 446 LYS A O 1
ATOM 3577 N N . LEU A 1 447 ? 13.840 2.123 -23.569 1.00 88.62 447 LEU A N 1
ATOM 3578 C CA . LEU A 1 447 ? 13.912 1.720 -22.163 1.00 88.62 447 LEU A CA 1
ATOM 3579 C C . LEU A 1 447 ? 14.698 2.731 -21.316 1.00 88.62 447 LEU A C 1
ATOM 3581 O O . LEU A 1 447 ? 14.216 3.137 -20.266 1.00 88.62 447 LEU A O 1
ATOM 3585 N N . GLY A 1 448 ? 15.850 3.214 -21.790 1.00 87.75 448 GLY A N 1
ATOM 3586 C CA . GLY A 1 448 ? 16.640 4.228 -21.085 1.00 87.75 448 GLY A CA 1
ATOM 3587 C C . GLY A 1 448 ? 15.856 5.519 -20.818 1.00 87.75 448 GLY A C 1
ATOM 3588 O O . GLY A 1 448 ? 15.951 6.088 -19.732 1.00 87.75 448 GLY A O 1
ATOM 3589 N N . LYS A 1 449 ? 15.004 5.942 -21.763 1.00 85.31 449 LYS A N 1
ATOM 3590 C CA . LYS A 1 449 ? 14.108 7.095 -21.575 1.00 85.31 449 LYS A CA 1
ATOM 3591 C C . LYS A 1 449 ? 13.005 6.832 -20.558 1.00 85.31 449 LYS A C 1
ATOM 3593 O O . LYS A 1 449 ? 12.712 7.707 -19.750 1.00 85.31 449 LYS A O 1
ATOM 3598 N N . GLU A 1 450 ? 12.384 5.658 -20.607 1.00 85.00 450 GLU A N 1
ATOM 3599 C CA . GLU A 1 450 ? 11.343 5.260 -19.649 1.00 85.00 450 GLU A CA 1
ATOM 3600 C C . GLU A 1 450 ? 11.906 5.135 -18.226 1.00 85.00 450 GLU A C 1
ATOM 3602 O O . GLU A 1 450 ? 11.257 5.551 -17.270 1.00 85.00 450 GLU A O 1
ATOM 3607 N N . LEU A 1 451 ? 13.157 4.685 -18.103 1.00 86.31 451 LEU A N 1
ATOM 3608 C CA . LEU A 1 451 ? 13.934 4.664 -16.862 1.00 86.31 451 LEU A CA 1
ATOM 3609 C C . LEU A 1 451 ? 14.501 6.041 -16.463 1.00 86.31 451 LEU A C 1
ATOM 3611 O O . LEU A 1 451 ? 15.268 6.146 -15.506 1.00 86.31 451 LEU A O 1
ATOM 3615 N N . LYS A 1 452 ? 14.140 7.109 -17.190 1.00 86.75 452 LYS A N 1
ATOM 3616 C CA . LYS A 1 452 ? 14.570 8.498 -16.950 1.00 86.75 452 LYS A CA 1
ATOM 3617 C C . LYS A 1 452 ? 16.102 8.648 -16.842 1.00 86.75 452 LYS A C 1
ATOM 3619 O O . LYS A 1 452 ? 16.591 9.514 -16.117 1.00 86.75 452 LYS A O 1
ATOM 3624 N N . LEU A 1 453 ? 16.864 7.820 -17.562 1.00 86.00 453 LEU A N 1
ATOM 3625 C CA . LEU A 1 453 ? 18.327 7.874 -17.588 1.00 86.00 453 LEU A CA 1
ATOM 3626 C C . LEU A 1 453 ? 18.821 8.981 -18.537 1.00 86.00 453 LEU A C 1
ATOM 3628 O O . LEU A 1 453 ? 18.197 9.222 -19.574 1.00 86.00 453 LEU A O 1
ATOM 3632 N N . PRO A 1 454 ? 19.951 9.649 -18.233 1.00 83.81 454 PRO A N 1
ATOM 3633 C CA . PRO A 1 454 ? 20.563 10.597 -19.159 1.00 83.81 454 PRO A CA 1
ATOM 3634 C C . PRO A 1 454 ? 20.940 9.929 -20.489 1.00 83.81 454 PRO A C 1
ATOM 3636 O O . PRO A 1 454 ? 21.526 8.846 -20.490 1.00 83.81 454 PRO A O 1
ATOM 3639 N N . ASP A 1 455 ? 20.690 10.603 -21.617 1.00 77.19 455 ASP A N 1
ATOM 3640 C CA . ASP A 1 455 ? 21.046 10.094 -22.956 1.00 77.19 455 ASP A CA 1
ATOM 3641 C C . ASP A 1 455 ? 22.545 9.734 -23.065 1.00 77.19 455 ASP A C 1
ATOM 3643 O O . ASP A 1 455 ? 22.911 8.781 -23.752 1.00 77.19 455 ASP A O 1
ATOM 3647 N N . GLU A 1 456 ? 23.409 10.482 -22.371 1.00 73.81 456 GLU A N 1
ATOM 3648 C CA . GLU A 1 456 ? 24.860 10.258 -22.323 1.00 73.81 456 GLU A CA 1
ATOM 3649 C C . GLU A 1 456 ? 25.210 8.959 -21.579 1.00 73.81 456 GLU A C 1
ATOM 3651 O O . GLU A 1 456 ? 25.990 8.163 -22.085 1.00 73.81 456 GLU A O 1
ATOM 3656 N N . TYR A 1 457 ? 24.531 8.663 -20.463 1.00 80.31 457 TYR A N 1
ATOM 3657 C CA . TYR A 1 457 ? 24.710 7.406 -19.727 1.00 80.31 457 TYR A CA 1
ATOM 3658 C C . TYR A 1 457 ? 24.330 6.188 -20.577 1.00 80.31 457 TYR A C 1
ATOM 3660 O O . TYR A 1 457 ? 25.033 5.175 -20.588 1.00 80.31 457 TYR A O 1
ATOM 3668 N N . VAL A 1 458 ? 23.219 6.290 -21.312 1.00 77.81 458 VAL A N 1
ATOM 3669 C CA . VAL A 1 458 ? 22.776 5.236 -22.233 1.00 77.81 458 VAL A CA 1
ATOM 3670 C C . VAL A 1 458 ? 23.828 5.013 -23.322 1.00 77.81 458 VAL A C 1
ATOM 3672 O O . VAL A 1 458 ? 24.211 3.874 -23.580 1.00 77.81 458 VAL A O 1
ATOM 3675 N N . ALA A 1 459 ? 24.333 6.090 -23.931 1.00 70.69 459 ALA A N 1
ATOM 3676 C CA . ALA A 1 459 ? 25.364 6.012 -24.963 1.00 70.69 459 ALA A CA 1
ATOM 3677 C C . ALA A 1 459 ? 26.682 5.411 -24.442 1.00 70.69 459 ALA A C 1
ATOM 3679 O O . ALA A 1 459 ? 27.235 4.517 -25.085 1.00 70.69 459 ALA A O 1
ATOM 3680 N N . ASP A 1 460 ? 27.149 5.851 -23.273 1.00 71.88 460 ASP A N 1
ATOM 3681 C CA . ASP A 1 460 ? 28.381 5.368 -22.643 1.00 71.88 460 ASP A CA 1
ATOM 3682 C C . ASP A 1 460 ? 28.282 3.892 -22.250 1.00 71.88 460 ASP A C 1
ATOM 3684 O O . ASP A 1 460 ? 29.248 3.139 -22.392 1.00 71.88 460 ASP A O 1
ATOM 3688 N N . THR A 1 461 ? 27.102 3.449 -21.807 1.00 76.31 461 THR A N 1
ATOM 3689 C CA . THR A 1 461 ? 26.842 2.038 -21.497 1.00 76.31 461 THR A CA 1
ATOM 3690 C C . THR A 1 461 ? 27.058 1.166 -22.731 1.00 76.31 461 THR A C 1
ATOM 3692 O O . THR A 1 461 ? 27.809 0.193 -22.665 1.00 76.31 461 THR A O 1
ATOM 3695 N N . PHE A 1 462 ? 26.482 1.551 -23.873 1.00 72.44 462 PHE A N 1
ATOM 3696 C CA . PHE A 1 462 ? 26.680 0.838 -25.137 1.00 72.44 462 PHE A CA 1
ATOM 3697 C C . PHE A 1 462 ? 28.124 0.895 -25.635 1.00 72.44 462 PHE A C 1
ATOM 3699 O O . PHE A 1 462 ? 28.649 -0.115 -26.096 1.00 72.44 462 PHE A O 1
ATOM 3706 N N . ALA A 1 463 ? 28.784 2.051 -25.525 1.00 66.62 463 ALA A N 1
ATOM 3707 C CA . ALA A 1 463 ? 30.184 2.191 -25.916 1.00 66.62 463 ALA A CA 1
ATOM 3708 C C . ALA A 1 463 ? 31.098 1.276 -25.086 1.00 66.62 463 ALA A C 1
ATOM 3710 O O . ALA A 1 463 ? 31.978 0.620 -25.637 1.00 66.62 463 ALA A O 1
ATOM 3711 N N . THR A 1 464 ? 30.849 1.190 -23.777 1.00 69.94 464 THR A N 1
ATOM 3712 C CA . THR A 1 464 ? 31.584 0.300 -22.869 1.00 69.94 464 THR A CA 1
ATOM 3713 C C . THR A 1 464 ? 31.373 -1.164 -23.250 1.00 69.94 464 THR A C 1
ATOM 3715 O O . THR A 1 464 ? 32.336 -1.918 -23.335 1.00 69.94 464 THR A O 1
ATOM 3718 N N . LEU A 1 465 ? 30.129 -1.561 -23.529 1.00 69.06 465 LEU A N 1
ATOM 3719 C CA . LEU A 1 465 ? 29.808 -2.944 -23.886 1.00 69.06 465 LEU A CA 1
ATOM 3720 C C . LEU A 1 465 ? 30.464 -3.389 -25.194 1.00 69.06 465 LEU A C 1
ATOM 3722 O O . LEU A 1 465 ? 31.027 -4.478 -25.258 1.00 69.06 465 LEU A O 1
ATOM 3726 N N . LEU A 1 466 ? 30.476 -2.516 -26.202 1.00 65.06 466 LEU A N 1
ATOM 3727 C CA . LEU A 1 466 ? 31.180 -2.759 -27.463 1.00 65.06 466 LEU A CA 1
ATOM 3728 C C . LEU A 1 466 ? 32.698 -2.920 -27.264 1.00 65.06 466 LEU A C 1
ATOM 3730 O O . LEU A 1 466 ? 33.318 -3.724 -27.952 1.00 65.06 466 LEU A O 1
ATOM 3734 N N . GLN A 1 467 ? 33.299 -2.188 -26.320 1.00 63.44 467 GLN A N 1
ATOM 3735 C CA . GLN A 1 467 ? 34.725 -2.321 -25.993 1.00 63.44 467 GLN A CA 1
ATOM 3736 C C . GLN A 1 467 ? 35.048 -3.602 -25.217 1.00 63.44 467 GLN A C 1
ATOM 3738 O O . GLN A 1 467 ? 36.125 -4.167 -25.390 1.00 63.44 467 GLN A O 1
ATOM 3743 N N . GLU A 1 468 ? 34.144 -4.055 -24.346 1.00 67.81 468 GLU A N 1
ATOM 3744 C CA . GLU A 1 468 ? 34.318 -5.288 -23.567 1.00 67.81 468 GLU A CA 1
ATOM 3745 C C . GLU A 1 468 ? 34.187 -6.550 -24.436 1.00 67.81 468 GLU A C 1
ATOM 3747 O O . GLU A 1 468 ? 34.713 -7.603 -24.071 1.00 67.81 468 GLU A O 1
ATOM 3752 N N . GLN A 1 469 ? 33.517 -6.441 -25.588 1.00 64.50 469 GLN A N 1
ATOM 3753 C CA . GLN A 1 469 ? 33.181 -7.547 -26.486 1.00 64.50 469 GLN A CA 1
ATOM 3754 C C . GLN A 1 469 ? 33.496 -7.242 -27.974 1.00 64.50 469 GLN A C 1
ATOM 3756 O O . GLN A 1 469 ? 32.606 -7.282 -28.826 1.00 64.50 469 GLN A O 1
ATOM 3761 N N . PRO A 1 470 ? 34.766 -6.950 -28.326 1.00 52.34 470 PRO A N 1
ATOM 3762 C CA . PRO A 1 470 ? 35.131 -6.456 -29.660 1.00 52.34 470 PRO A CA 1
ATOM 3763 C C . PRO A 1 470 ? 35.021 -7.519 -30.769 1.00 52.34 470 PRO A C 1
ATOM 3765 O O . PRO A 1 470 ? 34.767 -7.179 -31.922 1.00 52.34 470 PRO A O 1
ATOM 3768 N N . ASP A 1 471 ? 35.180 -8.803 -30.425 1.00 49.06 471 ASP A N 1
ATOM 3769 C CA . ASP A 1 471 ? 35.218 -9.921 -31.382 1.00 49.06 471 ASP A CA 1
ATOM 3770 C C . ASP A 1 471 ? 33.847 -10.575 -31.635 1.00 49.06 471 ASP A C 1
ATOM 3772 O O . ASP A 1 471 ? 33.700 -11.360 -32.575 1.00 49.06 471 ASP A O 1
ATOM 3776 N N . THR A 1 472 ? 32.851 -10.299 -30.787 1.00 48.81 472 THR A N 1
ATOM 3777 C CA . THR A 1 472 ? 31.537 -10.950 -30.844 1.00 48.81 472 THR A CA 1
ATOM 3778 C C . THR A 1 472 ? 30.528 -10.151 -31.650 1.00 48.81 472 THR A C 1
ATOM 3780 O O . THR A 1 472 ? 29.732 -10.778 -32.328 1.00 48.81 472 THR A O 1
ATOM 3783 N N . VAL A 1 473 ? 30.579 -8.814 -31.678 1.00 44.19 473 VAL A N 1
ATOM 3784 C CA . VAL A 1 473 ? 29.500 -7.989 -32.252 1.00 44.19 473 VAL A CA 1
ATOM 3785 C C . VAL A 1 473 ? 29.680 -7.731 -33.751 1.00 44.19 473 VAL A C 1
ATOM 3787 O O . VAL A 1 473 ? 30.303 -6.753 -34.168 1.00 44.19 473 VAL A O 1
ATOM 3790 N N . SER A 1 474 ? 29.053 -8.548 -34.603 1.00 44.66 474 SER A N 1
ATOM 3791 C CA . SER A 1 474 ? 28.805 -8.124 -35.986 1.00 44.66 474 SER A CA 1
ATOM 3792 C C . SER A 1 474 ? 27.593 -7.204 -35.980 1.00 44.66 474 SER A C 1
ATOM 3794 O O . SER A 1 474 ? 26.452 -7.660 -35.941 1.00 44.66 474 SER A O 1
ATOM 3796 N N . LEU A 1 475 ? 27.831 -5.892 -35.999 1.00 40.75 475 LEU A N 1
ATOM 3797 C CA . LEU A 1 475 ? 26.758 -4.910 -36.113 1.00 40.75 475 LEU A CA 1
ATOM 3798 C C . LEU A 1 475 ? 25.939 -5.249 -37.371 1.00 40.75 475 LEU A C 1
ATOM 3800 O O . LEU A 1 475 ? 26.430 -5.108 -38.499 1.00 40.75 475 LEU A O 1
ATOM 3804 N N . VAL A 1 476 ? 24.696 -5.716 -37.203 1.00 45.81 476 VAL A N 1
ATOM 3805 C CA . VAL A 1 476 ? 23.773 -5.916 -38.327 1.00 45.81 476 VAL A CA 1
ATOM 3806 C C . VAL A 1 476 ? 23.301 -4.529 -38.723 1.00 45.81 476 VAL A C 1
ATOM 3808 O O . VAL A 1 476 ? 22.281 -4.007 -38.279 1.00 45.81 476 VAL A O 1
ATOM 3811 N N . LEU A 1 477 ? 24.154 -3.881 -39.510 1.00 47.50 477 LEU A N 1
ATOM 3812 C CA . LEU A 1 477 ? 24.016 -2.484 -39.861 1.00 47.50 477 LEU A CA 1
ATOM 3813 C C . LEU A 1 477 ? 22.661 -2.245 -40.532 1.00 47.50 477 LEU A C 1
ATOM 3815 O O . LEU A 1 477 ? 22.221 -3.058 -41.354 1.00 47.50 477 LEU A O 1
ATOM 3819 N N . PRO A 1 478 ? 22.012 -1.110 -40.221 1.00 48.34 478 PRO A N 1
ATOM 3820 C CA . PRO A 1 478 ? 20.679 -0.798 -40.707 1.00 48.34 478 PRO A CA 1
ATOM 3821 C C . PRO A 1 478 ? 20.626 -0.881 -42.232 1.00 48.34 478 PRO A C 1
ATOM 3823 O O . PRO A 1 478 ? 21.629 -0.657 -42.921 1.00 48.34 478 PRO A O 1
ATOM 3826 N N . ALA A 1 479 ? 19.431 -1.165 -42.765 1.00 57.12 479 ALA A N 1
ATOM 3827 C CA . ALA A 1 479 ? 19.169 -1.183 -44.202 1.00 57.12 479 ALA A CA 1
ATOM 3828 C C . ALA A 1 479 ? 19.914 -0.035 -44.920 1.00 57.12 479 ALA A C 1
ATOM 3830 O O . ALA A 1 479 ? 19.915 1.089 -44.406 1.00 57.12 479 ALA A O 1
ATOM 3831 N N . PRO A 1 480 ? 20.527 -0.274 -46.100 1.00 75.31 480 PRO A N 1
ATOM 3832 C CA . PRO A 1 480 ? 21.538 0.617 -46.659 1.00 75.31 480 PRO A CA 1
ATOM 3833 C C . PRO A 1 480 ? 21.124 2.089 -46.619 1.00 75.31 480 PRO A C 1
ATOM 3835 O O . PRO A 1 480 ? 20.121 2.476 -47.240 1.00 75.31 480 PRO A O 1
ATOM 3838 N N . LEU A 1 481 ? 21.893 2.919 -45.906 1.00 81.50 481 LEU A N 1
ATOM 3839 C CA . LEU A 1 481 ? 21.552 4.331 -45.781 1.00 81.50 481 LEU A CA 1
ATOM 3840 C C . LEU A 1 481 ? 21.718 5.008 -47.137 1.00 81.50 481 LEU A C 1
ATOM 3842 O O . LEU A 1 481 ? 22.719 4.845 -47.841 1.00 81.50 481 LEU A O 1
ATOM 3846 N N . LYS A 1 482 ? 20.710 5.783 -47.517 1.00 88.25 482 LYS A N 1
ATOM 3847 C CA . LYS A 1 482 ? 20.640 6.452 -48.811 1.00 88.25 482 LYS A CA 1
ATOM 3848 C C . LYS A 1 482 ? 20.062 7.846 -48.641 1.00 88.25 482 LYS A C 1
ATOM 3850 O O . LYS A 1 482 ? 19.641 8.254 -47.565 1.00 88.25 482 LYS A O 1
ATOM 3855 N N . LEU A 1 483 ? 20.035 8.594 -49.740 1.00 86.62 483 LEU A N 1
ATOM 3856 C CA . LEU A 1 483 ? 19.439 9.926 -49.754 1.00 86.62 483 LEU A CA 1
ATOM 3857 C C . LEU A 1 483 ? 18.027 9.889 -49.145 1.00 86.62 483 LEU A C 1
ATOM 3859 O O . LEU A 1 483 ? 17.196 9.098 -49.592 1.00 86.62 483 LEU A O 1
ATOM 3863 N N . HIS A 1 484 ? 17.779 10.793 -48.199 1.00 86.25 484 HIS A N 1
ATOM 3864 C CA . HIS A 1 484 ? 16.561 10.929 -47.396 1.00 86.25 484 HIS A CA 1
ATOM 3865 C C . HIS A 1 484 ? 16.384 9.938 -46.233 1.00 86.25 484 HIS A C 1
ATOM 3867 O O . HIS A 1 484 ? 15.379 10.055 -45.534 1.00 86.25 484 HIS A O 1
ATOM 3873 N N . SER A 1 485 ? 17.336 9.033 -45.971 1.00 78.62 485 SER A N 1
ATOM 3874 C CA . SER A 1 485 ? 17.384 8.288 -44.703 1.00 78.62 485 SER A CA 1
ATOM 3875 C C . SER A 1 485 ? 17.438 9.249 -43.506 1.00 78.62 485 SER A C 1
ATOM 3877 O O . SER A 1 485 ? 17.955 10.368 -43.619 1.00 78.62 485 SER A O 1
ATOM 3879 N N . ARG A 1 486 ? 16.884 8.825 -42.368 1.00 75.44 486 ARG A N 1
ATOM 3880 C CA . ARG A 1 486 ? 16.816 9.592 -41.116 1.00 75.44 486 ARG A CA 1
ATOM 3881 C C . ARG A 1 486 ? 17.119 8.696 -39.915 1.00 75.44 486 ARG A C 1
ATOM 3883 O O . ARG A 1 486 ? 16.926 7.492 -40.032 1.00 75.44 486 ARG A O 1
ATOM 3890 N N . GLY A 1 487 ? 17.532 9.283 -38.794 1.00 56.59 487 GLY A N 1
ATOM 3891 C CA . GLY A 1 487 ? 17.705 8.589 -37.510 1.00 56.59 487 GLY A CA 1
ATOM 3892 C C . GLY A 1 487 ? 19.158 8.509 -37.037 1.00 56.59 487 GLY A C 1
ATOM 3893 O O . GLY A 1 487 ? 20.061 9.040 -37.685 1.00 56.59 487 GLY A O 1
ATOM 3894 N N . VAL A 1 488 ? 19.382 7.825 -35.912 1.00 50.38 488 VAL A N 1
ATOM 3895 C CA . VAL A 1 488 ? 20.678 7.773 -35.201 1.00 50.38 488 VAL A CA 1
ATOM 3896 C C . VAL A 1 488 ? 21.797 7.206 -36.069 1.00 50.38 488 VAL A C 1
ATOM 3898 O O . VAL A 1 488 ? 22.902 7.734 -36.065 1.00 50.38 488 VAL A O 1
ATOM 3901 N N . ALA A 1 489 ? 21.506 6.208 -36.904 1.00 56.38 489 ALA A N 1
ATOM 3902 C CA . ALA A 1 489 ? 22.485 5.668 -37.845 1.00 56.38 489 ALA A CA 1
ATOM 3903 C C . ALA A 1 489 ? 23.013 6.732 -38.827 1.00 56.38 489 ALA A C 1
ATOM 3905 O O . ALA A 1 489 ? 24.165 6.697 -39.249 1.00 56.38 489 ALA A O 1
ATOM 3906 N N . VAL A 1 490 ? 22.189 7.722 -39.187 1.00 76.38 490 VAL A N 1
ATOM 3907 C CA . VAL A 1 490 ? 22.641 8.856 -40.002 1.00 76.38 490 VAL A CA 1
ATOM 3908 C C . VAL A 1 490 ? 23.509 9.808 -39.179 1.00 76.38 490 VAL A C 1
ATOM 3910 O O . VAL A 1 490 ? 24.466 10.351 -39.723 1.00 76.38 490 VAL A O 1
ATOM 3913 N N . GLU A 1 491 ? 23.219 9.997 -37.891 1.00 70.38 491 GLU A N 1
ATOM 3914 C CA . GLU A 1 491 ? 24.056 10.799 -36.986 1.00 70.38 491 GLU A CA 1
ATOM 3915 C C . GLU A 1 491 ? 25.427 10.156 -36.773 1.00 70.38 491 GLU A C 1
ATOM 3917 O O . GLU A 1 491 ? 26.437 10.841 -36.904 1.00 70.38 491 GLU A O 1
ATOM 3922 N N . GLN A 1 492 ? 25.477 8.844 -36.529 1.00 64.94 492 GLN A N 1
ATOM 3923 C CA . GLN A 1 492 ? 26.716 8.070 -36.401 1.00 64.94 492 GLN A CA 1
ATOM 3924 C C . GLN A 1 492 ? 27.540 8.114 -37.689 1.00 64.94 492 GLN A C 1
ATOM 3926 O O . GLN A 1 492 ? 28.731 8.405 -37.648 1.00 64.94 492 GLN A O 1
ATOM 3931 N N . LEU A 1 493 ? 26.895 7.941 -38.848 1.00 79.88 493 LEU A N 1
ATOM 3932 C CA . LEU A 1 493 ? 27.542 8.140 -40.143 1.00 79.88 493 LEU A CA 1
ATOM 3933 C C . LEU A 1 493 ? 28.110 9.560 -40.281 1.00 79.88 493 LEU A C 1
ATOM 3935 O O . LEU A 1 493 ? 29.218 9.736 -40.772 1.00 79.88 493 LEU A O 1
ATOM 3939 N N . GLN A 1 494 ? 27.345 10.588 -39.905 1.00 87.44 494 GLN A N 1
ATOM 3940 C CA . GLN A 1 494 ? 27.770 11.985 -40.020 1.00 87.44 494 GLN A CA 1
ATOM 3941 C C . GLN A 1 494 ? 28.943 12.313 -39.083 1.00 87.44 494 GLN A C 1
ATOM 3943 O O . GLN A 1 494 ? 29.836 13.059 -39.491 1.00 87.44 494 GLN A O 1
ATOM 3948 N N . LYS A 1 495 ? 28.962 11.742 -37.871 1.00 77.62 495 LYS A N 1
ATOM 3949 C CA . LYS A 1 495 ? 30.090 11.818 -36.931 1.00 77.62 495 LYS A CA 1
ATOM 3950 C C . LYS A 1 495 ? 31.322 11.119 -37.507 1.00 77.62 495 LYS A C 1
ATOM 3952 O O . LYS A 1 495 ? 32.283 11.807 -37.825 1.00 77.62 495 LYS A O 1
ATOM 3957 N N . GLY A 1 496 ? 31.224 9.827 -37.834 1.00 79.56 496 GLY A N 1
ATOM 3958 C CA . GLY A 1 496 ? 32.343 9.056 -38.388 1.00 79.56 496 GLY A CA 1
ATOM 3959 C C . GLY A 1 496 ? 32.901 9.634 -39.694 1.00 79.56 496 GLY A C 1
ATOM 3960 O O . GLY A 1 496 ? 34.110 9.678 -39.892 1.00 79.56 496 GLY A O 1
ATOM 3961 N N . LEU A 1 497 ? 32.053 10.173 -40.580 1.00 85.94 497 LEU A N 1
ATOM 3962 C CA . LEU A 1 497 ? 32.526 10.903 -41.764 1.00 85.94 497 LEU A CA 1
ATOM 3963 C C . LEU A 1 497 ? 33.316 12.156 -41.386 1.00 85.94 497 LEU A C 1
ATOM 3965 O O . LEU A 1 497 ? 34.329 12.434 -42.020 1.00 85.94 497 LEU A O 1
ATOM 3969 N N . THR A 1 498 ? 32.859 12.911 -40.388 1.00 87.69 498 THR A N 1
ATOM 3970 C CA . THR A 1 498 ? 33.552 14.116 -39.917 1.00 87.69 498 THR A CA 1
ATOM 3971 C C . THR A 1 498 ? 34.910 13.761 -39.317 1.00 87.69 498 THR A C 1
ATOM 3973 O O . THR A 1 498 ? 35.898 14.400 -39.683 1.00 87.69 498 THR A O 1
ATOM 3976 N N . ASP A 1 499 ? 34.972 12.702 -38.513 1.00 81.38 499 ASP A N 1
ATOM 3977 C CA . ASP A 1 499 ? 36.200 12.200 -37.886 1.00 81.38 499 ASP A CA 1
ATOM 3978 C C . ASP A 1 499 ? 37.186 11.657 -38.933 1.00 81.38 499 ASP A C 1
ATOM 3980 O O . ASP A 1 499 ? 38.379 11.953 -38.897 1.00 81.38 499 ASP A O 1
ATOM 3984 N N . ALA A 1 500 ? 36.677 10.996 -39.977 1.00 81.38 500 ALA A N 1
ATOM 3985 C CA . ALA A 1 500 ? 37.457 10.541 -41.127 1.00 81.38 500 ALA A CA 1
ATOM 3986 C C . ALA A 1 500 ? 37.885 11.671 -42.096 1.00 81.38 500 ALA A C 1
ATOM 3988 O O . ALA A 1 500 ? 38.435 11.389 -43.164 1.00 81.38 500 ALA A O 1
ATOM 3989 N N . GLY A 1 501 ? 37.629 12.945 -41.767 1.00 92.50 501 GLY A N 1
ATOM 3990 C CA . GLY A 1 501 ? 38.050 14.110 -42.557 1.00 92.50 501 GLY A CA 1
ATOM 3991 C C . GLY A 1 501 ? 37.063 14.569 -43.640 1.00 92.50 501 GLY A C 1
ATOM 3992 O O . GLY A 1 501 ? 37.419 15.372 -44.507 1.00 92.50 501 GLY A O 1
ATOM 3993 N N . TYR A 1 502 ? 35.813 14.106 -43.595 1.00 94.12 502 TYR A N 1
ATOM 3994 C CA . TYR A 1 502 ? 34.716 14.461 -44.504 1.00 94.12 502 TYR A CA 1
ATOM 3995 C C . TYR A 1 502 ? 33.602 15.207 -43.746 1.00 94.12 502 TYR A C 1
ATOM 3997 O O . TYR A 1 502 ? 32.520 14.653 -43.528 1.00 94.12 502 TYR A O 1
ATOM 4005 N N . PRO A 1 503 ? 33.827 16.475 -43.352 1.00 91.25 503 PRO A N 1
ATOM 4006 C CA . PRO A 1 503 ? 32.945 17.193 -42.439 1.00 91.25 503 PRO A CA 1
ATOM 4007 C C . PRO A 1 503 ? 31.531 17.362 -42.999 1.00 91.25 503 PRO A C 1
ATOM 4009 O O . PRO A 1 503 ? 31.329 17.849 -44.118 1.00 91.25 503 PRO A O 1
ATOM 4012 N N . VAL A 1 504 ? 30.540 17.009 -42.183 1.00 94.75 504 VAL A N 1
ATOM 4013 C CA . VAL A 1 504 ? 29.111 17.181 -42.467 1.00 94.75 504 VAL A CA 1
ATOM 4014 C C . VAL A 1 504 ? 28.369 17.629 -41.214 1.00 94.75 504 VAL A C 1
ATOM 4016 O O . VAL A 1 504 ? 28.796 17.384 -40.093 1.00 94.75 504 VAL A O 1
ATOM 4019 N N . GLN A 1 505 ? 27.229 18.295 -41.395 1.00 91.31 505 GLN A N 1
ATOM 4020 C CA . GLN A 1 505 ? 26.376 18.642 -40.263 1.00 91.31 505 GLN A CA 1
ATOM 4021 C C . GLN A 1 505 ? 25.749 17.371 -39.675 1.00 91.31 505 GLN A C 1
ATOM 4023 O O . GLN A 1 505 ? 25.037 16.665 -40.390 1.00 91.31 505 GLN A O 1
ATOM 4028 N N . VAL A 1 506 ? 25.982 17.121 -38.385 1.00 88.06 506 VAL A N 1
ATOM 4029 C CA . VAL A 1 506 ? 25.359 16.029 -37.627 1.00 88.06 506 VAL A CA 1
ATOM 4030 C C . VAL A 1 506 ? 23.946 16.459 -37.229 1.00 88.06 506 VAL A C 1
ATOM 4032 O O . VAL A 1 506 ? 23.765 17.282 -36.337 1.00 88.06 506 VAL A O 1
ATOM 4035 N N . ASN A 1 507 ? 22.944 15.992 -37.967 1.00 80.44 507 ASN A N 1
ATOM 4036 C CA . ASN A 1 507 ? 21.534 16.355 -37.778 1.00 80.44 507 ASN A CA 1
ATOM 4037 C C . ASN A 1 507 ? 20.568 15.181 -38.000 1.00 80.44 507 ASN A C 1
ATOM 4039 O O . ASN A 1 507 ? 19.360 15.393 -38.111 1.00 80.44 507 ASN A O 1
ATOM 4043 N N . GLY A 1 508 ? 21.099 13.971 -38.184 1.00 69.56 508 GLY A N 1
ATOM 4044 C CA . GLY A 1 508 ? 20.311 12.756 -38.359 1.00 69.56 508 GLY A CA 1
ATOM 4045 C C . GLY A 1 508 ? 19.509 12.702 -39.653 1.00 69.56 508 GLY A C 1
ATOM 4046 O O . GLY A 1 508 ? 18.661 11.827 -39.803 1.00 69.56 508 GLY A O 1
ATOM 4047 N N . PHE A 1 509 ? 19.763 13.600 -40.615 1.00 89.12 509 PHE A N 1
ATOM 4048 C CA . PHE A 1 509 ? 19.127 13.606 -41.931 1.00 89.12 509 PHE A CA 1
ATOM 4049 C C . PHE A 1 509 ? 20.141 13.431 -43.066 1.00 89.12 509 PHE A C 1
ATOM 4051 O O . PHE A 1 509 ? 21.009 14.273 -43.305 1.00 89.12 509 PHE A O 1
ATOM 4058 N N . PHE A 1 510 ? 19.973 12.362 -43.850 1.00 86.69 510 PHE A N 1
ATOM 4059 C CA . PHE A 1 510 ? 20.864 12.010 -44.952 1.00 86.69 510 PHE A CA 1
ATOM 4060 C C . PHE A 1 510 ? 20.512 12.853 -46.183 1.00 86.69 510 PHE A C 1
ATOM 4062 O O . PHE A 1 510 ? 19.893 12.404 -47.155 1.00 86.69 510 PHE A O 1
ATOM 4069 N N . GLY A 1 511 ? 20.894 14.125 -46.128 1.00 91.31 511 GLY A N 1
ATOM 4070 C CA . GLY A 1 511 ? 20.697 15.092 -47.197 1.00 91.31 511 GLY A CA 1
ATOM 4071 C C . GLY A 1 511 ? 21.722 14.971 -48.328 1.00 91.31 511 GLY A C 1
ATOM 4072 O O . GLY A 1 511 ? 22.631 14.137 -48.325 1.00 91.31 511 GLY A O 1
ATOM 4073 N N . LYS A 1 512 ? 21.606 15.868 -49.315 1.00 95.44 512 LYS A N 1
ATOM 4074 C CA . LYS A 1 512 ? 22.592 15.992 -50.404 1.00 95.44 512 LYS A CA 1
ATOM 4075 C C . LYS A 1 512 ? 24.037 16.183 -49.897 1.00 95.44 512 LYS A C 1
ATOM 4077 O O . LYS A 1 512 ? 24.907 15.553 -50.497 1.00 95.44 512 LYS A O 1
ATOM 4082 N N . PRO A 1 513 ? 24.306 16.967 -48.828 1.00 95.19 513 PRO A N 1
ATOM 4083 C CA . PRO A 1 513 ? 25.661 17.115 -48.290 1.00 95.19 513 PRO A CA 1
ATOM 4084 C C . PRO A 1 513 ? 26.235 15.792 -47.766 1.00 95.19 513 PRO A C 1
ATOM 4086 O O . PRO A 1 513 ? 27.310 15.385 -48.196 1.00 95.19 513 PRO A O 1
ATOM 4089 N N . THR A 1 514 ? 25.476 15.052 -46.949 1.00 95.12 514 THR A N 1
ATOM 4090 C CA . THR A 1 514 ? 25.878 13.729 -46.436 1.00 95.12 514 THR A CA 1
ATOM 4091 C C . THR A 1 514 ? 26.135 12.743 -47.571 1.00 95.12 514 THR A C 1
ATOM 4093 O O . THR A 1 514 ? 27.162 12.073 -47.589 1.00 95.12 514 THR A O 1
ATOM 4096 N N . LYS A 1 515 ? 25.286 12.730 -48.609 1.00 96.00 515 LYS A N 1
ATOM 4097 C CA . LYS A 1 515 ? 25.531 11.896 -49.797 1.00 96.00 515 LYS A CA 1
ATOM 4098 C C . LYS A 1 515 ? 26.831 12.242 -50.515 1.00 96.00 515 LYS A C 1
ATOM 4100 O O . LYS A 1 515 ? 27.492 11.347 -51.037 1.00 96.00 515 LYS A O 1
ATOM 4105 N N . GLN A 1 516 ? 27.179 13.522 -50.610 1.00 95.94 516 GLN A N 1
ATOM 4106 C CA . GLN A 1 516 ? 28.431 13.938 -51.239 1.00 95.94 516 GLN A CA 1
ATOM 4107 C C . GLN A 1 516 ? 29.639 13.496 -50.413 1.00 95.94 516 GLN A C 1
ATOM 4109 O O . GLN A 1 516 ? 30.564 12.941 -50.998 1.00 95.94 516 GLN A O 1
ATOM 4114 N N . ALA A 1 517 ? 29.589 13.654 -49.089 1.00 95.94 517 ALA A N 1
ATOM 4115 C CA . ALA A 1 517 ? 30.637 13.193 -48.182 1.00 95.94 517 ALA A CA 1
ATOM 4116 C C . ALA A 1 517 ? 30.850 11.676 -48.269 1.00 95.94 517 ALA A C 1
ATOM 4118 O O . ALA A 1 517 ? 31.970 11.244 -48.523 1.00 95.94 517 ALA A O 1
ATOM 4119 N N . VAL A 1 518 ? 29.774 10.879 -48.231 1.00 95.12 518 VAL A N 1
ATOM 4120 C CA . VAL A 1 518 ? 29.845 9.419 -48.428 1.00 95.12 518 VAL A CA 1
ATOM 4121 C C . VAL A 1 518 ? 30.506 9.067 -49.759 1.00 95.12 518 VAL A C 1
ATOM 4123 O O . VAL A 1 518 ? 31.366 8.197 -49.821 1.00 95.12 518 VAL A O 1
ATOM 4126 N N . ARG A 1 519 ? 30.150 9.757 -50.850 1.00 95.50 519 ARG A N 1
ATOM 4127 C CA . ARG A 1 519 ? 30.765 9.500 -52.163 1.00 95.50 519 ARG A CA 1
ATOM 4128 C C . ARG A 1 519 ? 32.234 9.905 -52.227 1.00 95.50 519 ARG A C 1
ATOM 4130 O O . ARG A 1 519 ? 32.952 9.355 -53.059 1.00 95.50 519 ARG A O 1
ATOM 4137 N N . SER A 1 520 ? 32.663 10.893 -51.454 1.00 94.31 520 SER A N 1
ATOM 4138 C CA . SER A 1 520 ? 34.074 11.272 -51.365 1.00 94.31 520 SER A CA 1
ATOM 4139 C C . SER A 1 520 ? 34.844 10.221 -50.572 1.00 94.31 520 SER A C 1
ATOM 4141 O O . SER A 1 520 ? 35.777 9.641 -51.116 1.00 94.31 520 SER A O 1
ATOM 4143 N N . PHE A 1 521 ? 34.349 9.863 -49.388 1.00 94.69 521 PHE A N 1
ATOM 4144 C CA . PHE A 1 521 ? 34.893 8.794 -48.554 1.00 94.69 521 PHE A CA 1
ATOM 4145 C C . PHE A 1 521 ? 35.034 7.470 -49.319 1.00 94.69 521 PHE A C 1
ATOM 4147 O O . PHE A 1 521 ? 36.126 6.921 -49.434 1.00 94.69 521 PHE A O 1
ATOM 4154 N N . GLN A 1 522 ? 33.955 7.003 -49.957 1.00 95.06 522 GLN A N 1
ATOM 4155 C CA . GLN A 1 522 ? 33.967 5.767 -50.742 1.00 95.06 522 GLN A CA 1
ATOM 4156 C C . GLN A 1 522 ? 35.007 5.798 -51.862 1.00 95.06 522 GLN A C 1
ATOM 4158 O O . GLN A 1 522 ? 35.667 4.800 -52.124 1.00 95.06 522 GLN A O 1
ATOM 4163 N N . LYS A 1 523 ? 35.158 6.939 -52.541 1.00 94.25 523 LYS A N 1
ATOM 4164 C CA . LYS A 1 523 ? 36.142 7.079 -53.616 1.00 94.25 523 LYS A CA 1
ATOM 4165 C C . LYS A 1 523 ? 37.563 6.953 -53.067 1.00 94.25 523 LYS A C 1
ATOM 4167 O O . LYS A 1 523 ? 38.373 6.249 -53.663 1.00 94.25 523 LYS A O 1
ATOM 4172 N N . ASP A 1 524 ? 37.851 7.646 -51.976 1.00 93.44 524 ASP A N 1
ATOM 4173 C CA . ASP A 1 524 ? 39.200 7.738 -51.423 1.00 93.44 524 ASP A CA 1
ATOM 4174 C C . ASP A 1 524 ? 39.627 6.427 -50.749 1.00 93.44 524 ASP A C 1
ATOM 4176 O O . ASP A 1 524 ? 40.805 6.083 -50.756 1.00 93.44 524 ASP A O 1
ATOM 4180 N N . LYS A 1 525 ? 38.658 5.643 -50.266 1.00 89.62 525 LYS A N 1
ATOM 4181 C CA . LYS A 1 525 ? 38.864 4.313 -49.682 1.00 89.62 525 LYS A CA 1
ATOM 4182 C C . LYS A 1 525 ? 38.727 3.149 -50.678 1.00 89.62 525 LYS A C 1
ATOM 4184 O O . LYS A 1 525 ? 38.685 1.993 -50.278 1.00 89.62 525 LYS A O 1
ATOM 4189 N N . GLY A 1 526 ? 38.635 3.424 -51.983 1.00 91.12 526 GLY A N 1
ATOM 4190 C CA . GLY A 1 526 ? 38.573 2.380 -53.020 1.00 91.12 526 GLY A CA 1
ATOM 4191 C C . GLY A 1 526 ? 37.259 1.583 -53.071 1.00 91.12 526 GLY A C 1
ATOM 4192 O O . GLY A 1 526 ? 37.194 0.530 -53.706 1.00 91.12 526 GLY A O 1
ATOM 4193 N N . LEU A 1 527 ? 36.199 2.086 -52.440 1.00 90.81 527 LEU A N 1
ATOM 4194 C CA . LEU A 1 527 ? 34.861 1.502 -52.437 1.00 90.81 527 LEU A CA 1
ATOM 4195 C C . LEU A 1 527 ? 34.035 1.939 -53.659 1.00 90.81 527 LEU A C 1
ATOM 4197 O O . LEU A 1 527 ? 34.349 2.882 -54.394 1.00 90.81 527 LEU A O 1
ATOM 4201 N N . LYS A 1 528 ? 32.899 1.266 -53.873 1.00 89.56 528 LYS A N 1
ATOM 4202 C CA . LYS A 1 528 ? 31.943 1.630 -54.924 1.00 89.56 528 LYS A CA 1
ATOM 4203 C C . LYS A 1 528 ? 31.310 2.998 -54.624 1.00 89.56 528 LYS A C 1
ATOM 4205 O O . LYS A 1 528 ? 30.578 3.155 -53.659 1.00 89.56 528 LYS A O 1
ATOM 4210 N N . LYS A 1 529 ? 31.540 3.981 -55.501 1.00 93.88 529 LYS A N 1
ATOM 4211 C CA . LYS A 1 529 ? 31.116 5.391 -55.351 1.00 93.88 529 LYS A CA 1
ATOM 4212 C C . LYS A 1 529 ? 29.631 5.664 -55.667 1.00 93.88 529 LYS A C 1
ATOM 4214 O O . LYS A 1 529 ? 29.304 6.562 -56.466 1.00 93.88 529 LYS A O 1
ATOM 4219 N N . ASP A 1 530 ? 28.717 4.900 -55.086 1.00 88.19 530 ASP A N 1
ATOM 4220 C CA . ASP A 1 530 ? 27.271 5.043 -55.311 1.00 88.19 530 ASP A CA 1
ATOM 4221 C C . ASP A 1 530 ? 26.573 5.971 -54.299 1.00 88.19 530 ASP A C 1
ATOM 4223 O O . ASP A 1 530 ? 25.474 6.470 -54.574 1.00 88.19 530 ASP A O 1
ATOM 4227 N N . GLY A 1 531 ? 27.247 6.330 -53.202 1.00 88.38 531 GLY A N 1
ATOM 4228 C CA . GLY A 1 531 ? 26.689 7.193 -52.163 1.00 88.38 531 GLY A CA 1
ATOM 4229 C C . GLY A 1 531 ? 25.601 6.505 -51.345 1.00 88.38 531 GLY A C 1
ATOM 4230 O O . GLY A 1 531 ? 24.724 7.199 -50.827 1.00 88.38 531 GLY A O 1
ATOM 4231 N N . ILE A 1 532 ? 25.620 5.171 -51.323 1.00 89.31 532 ILE A N 1
ATOM 4232 C CA . ILE A 1 532 ? 24.799 4.312 -50.475 1.00 89.31 532 ILE A CA 1
ATOM 4233 C C . ILE A 1 532 ? 25.731 3.696 -49.435 1.00 89.31 532 ILE A C 1
ATOM 4235 O O . ILE A 1 532 ? 26.753 3.117 -49.794 1.00 89.31 532 ILE A O 1
ATOM 4239 N N . VAL A 1 533 ? 25.381 3.813 -48.160 1.00 82.00 533 VAL A N 1
ATOM 4240 C CA . VAL A 1 533 ? 26.175 3.244 -47.067 1.00 82.00 533 VAL A CA 1
ATOM 4241 C C . VAL A 1 533 ? 25.637 1.852 -46.769 1.00 82.00 533 VAL A C 1
ATOM 4243 O O . VAL A 1 533 ? 24.655 1.692 -46.051 1.00 82.00 533 VAL A O 1
ATOM 4246 N N . GLY A 1 534 ? 26.235 0.856 -47.419 1.00 74.06 534 GLY A N 1
ATOM 4247 C CA . GLY A 1 534 ? 26.064 -0.557 -47.076 1.00 74.06 534 GLY A CA 1
ATOM 4248 C C . GLY A 1 534 ? 27.225 -1.057 -46.217 1.00 74.06 534 GLY A C 1
ATOM 4249 O O . GLY A 1 534 ? 28.174 -0.313 -45.979 1.00 74.06 534 GLY A O 1
ATOM 4250 N N . GLN A 1 535 ? 27.172 -2.329 -45.824 1.00 69.69 535 GLN A N 1
ATOM 4251 C CA . GLN A 1 535 ? 28.132 -3.000 -44.937 1.00 69.69 535 GLN A CA 1
ATOM 4252 C C . GLN A 1 535 ? 29.606 -2.604 -45.173 1.00 69.69 535 GLN A C 1
ATOM 4254 O O . GLN A 1 535 ? 30.227 -2.019 -44.300 1.00 69.69 535 GLN A O 1
ATOM 4259 N N . LYS A 1 536 ? 30.126 -2.750 -46.399 1.00 75.19 536 LYS A N 1
ATOM 4260 C CA . LYS A 1 536 ? 31.527 -2.399 -46.727 1.00 75.19 536 LYS A CA 1
ATOM 4261 C C . LYS A 1 536 ? 31.909 -0.933 -46.516 1.00 75.19 536 LYS A C 1
ATOM 4263 O O . LYS A 1 536 ? 33.080 -0.606 -46.411 1.00 75.19 536 LYS A O 1
ATOM 4268 N N . THR A 1 537 ? 30.940 -0.018 -46.583 1.00 79.94 537 THR A N 1
ATOM 4269 C CA . THR A 1 537 ? 31.206 1.407 -46.318 1.00 79.94 537 THR A CA 1
ATOM 4270 C C . THR A 1 537 ? 31.272 1.679 -44.825 1.00 79.94 537 THR A C 1
ATOM 4272 O O . THR A 1 537 ? 32.033 2.548 -44.429 1.00 79.94 537 THR A O 1
ATOM 4275 N N . TRP A 1 538 ? 30.503 0.942 -44.025 1.00 73.44 538 TRP A N 1
ATOM 4276 C CA . TRP A 1 538 ? 30.561 1.005 -42.571 1.00 73.44 538 TRP A CA 1
ATOM 4277 C C . TRP A 1 538 ? 31.846 0.385 -42.031 1.00 73.44 538 TRP A C 1
ATOM 4279 O O . TRP A 1 538 ? 32.552 1.069 -41.306 1.00 73.44 538 TRP A O 1
ATOM 4289 N N . GLU A 1 539 ? 32.192 -0.832 -42.464 1.00 69.06 539 GLU A N 1
ATOM 4290 C CA . GLU A 1 539 ? 33.429 -1.529 -42.065 1.00 69.06 539 GLU A CA 1
ATOM 4291 C C . GLU A 1 539 ? 34.644 -0.602 -42.220 1.00 69.06 539 GLU A C 1
ATOM 4293 O O . GLU A 1 539 ? 35.299 -0.259 -41.248 1.00 69.06 539 GLU A O 1
ATOM 4298 N N . VAL A 1 540 ? 34.840 -0.042 -43.415 1.00 77.31 540 VAL A N 1
ATOM 4299 C CA . VAL A 1 540 ? 35.997 0.819 -43.712 1.00 77.31 540 VAL A CA 1
ATOM 4300 C C . VAL A 1 540 ? 35.949 2.186 -43.011 1.00 77.31 540 VAL A C 1
ATOM 4302 O O . VAL A 1 540 ? 36.975 2.862 -42.898 1.00 77.31 540 VAL A O 1
ATOM 4305 N N . LEU A 1 541 ? 34.764 2.650 -42.598 1.00 76.38 541 LEU A N 1
ATOM 4306 C CA . LEU A 1 541 ? 34.611 3.934 -41.904 1.00 76.38 541 LEU A CA 1
ATOM 4307 C C . LEU A 1 541 ? 35.003 3.832 -40.428 1.00 76.38 541 LEU A C 1
ATOM 4309 O O . LEU A 1 541 ? 35.482 4.825 -39.893 1.00 76.38 541 LEU A O 1
ATOM 4313 N N . PHE A 1 542 ? 34.857 2.650 -39.822 1.00 68.00 542 PHE A N 1
ATOM 4314 C CA . PHE A 1 542 ? 35.114 2.408 -38.397 1.00 68.00 542 PHE A CA 1
ATOM 4315 C C . PHE A 1 542 ? 36.268 1.419 -38.129 1.00 68.00 542 PHE A C 1
ATOM 4317 O O . PHE A 1 542 ? 36.590 1.151 -36.984 1.00 68.00 542 PHE A O 1
ATOM 4324 N N . GLU A 1 543 ? 36.951 0.930 -39.169 1.00 54.16 543 GLU A N 1
ATOM 4325 C CA . GLU A 1 543 ? 38.086 -0.013 -39.083 1.00 54.16 543 GLU A CA 1
ATOM 4326 C C . GLU A 1 543 ? 39.392 0.554 -38.472 1.00 54.16 543 GLU A C 1
ATOM 4328 O O . GLU A 1 543 ? 40.392 -0.152 -38.478 1.00 54.16 543 GLU A O 1
ATOM 4333 N N . ASN A 1 544 ? 39.459 1.814 -38.010 1.00 42.03 544 ASN A N 1
ATOM 4334 C CA . ASN A 1 544 ? 40.735 2.448 -37.599 1.00 42.03 544 ASN A CA 1
ATOM 4335 C C . ASN A 1 544 ? 40.779 2.998 -36.160 1.00 42.03 544 ASN A C 1
ATOM 4337 O O . ASN A 1 544 ? 41.573 3.898 -35.901 1.00 42.03 544 ASN A O 1
ATOM 4341 N N . ASP A 1 545 ? 40.004 2.450 -35.225 1.00 39.50 545 ASP A N 1
ATOM 4342 C CA . ASP A 1 545 ? 40.161 2.769 -33.792 1.00 39.50 545 ASP A CA 1
ATOM 4343 C C . ASP A 1 545 ? 41.084 1.766 -33.045 1.00 39.50 545 ASP A C 1
ATOM 4345 O O . ASP A 1 545 ? 41.035 1.673 -31.822 1.00 39.50 545 ASP A O 1
ATOM 4349 N N . GLU A 1 546 ? 41.955 1.030 -33.758 1.00 34.06 546 GLU A N 1
ATOM 4350 C CA . GLU A 1 546 ? 42.967 0.106 -33.189 1.00 34.06 546 GLU A CA 1
ATOM 4351 C C . GLU A 1 546 ? 44.443 0.513 -33.457 1.00 34.06 546 GLU A C 1
ATOM 4353 O O . GLU A 1 546 ? 45.287 -0.340 -33.743 1.00 34.06 546 GLU A O 1
ATOM 4358 N N . GLU A 1 547 ? 44.812 1.795 -33.341 1.00 29.80 547 GLU A N 1
ATOM 4359 C CA . GLU A 1 547 ? 46.239 2.182 -33.188 1.00 29.80 547 GLU A CA 1
ATOM 4360 C C . GLU A 1 547 ? 46.512 3.082 -31.979 1.00 29.80 547 GLU A C 1
ATOM 4362 O O . GLU A 1 547 ? 45.916 4.181 -31.889 1.00 29.80 547 GLU A O 1
#

Foldseek 3Di:
DQDPVHDDQFAFFKKAQLQQLDMAGFAQADAQPDVVVLCVQAAADDLDPDDLVRFFQKFFLVVQWDFFAAPFAFSLQLLSQLQRLLQSQLSLVVDHAAWASLQLFQQQQVVSLVVVVVVVVPDDPDDDPDLQPDARRHGYNSSSLVCCQPQNTAGCVQVNQDDDPVNHARPCSNPDRDPVGSVRRNVQCPDLSFPFDRKHFFQLALRRQSSCLLQQWKKKWKFADAPQQQCLQVLLQLEGDDHDPVPCPDSHNRHIGIWIFNMDFNLAQWTKIAGNRGLSGHPGRIHTHHSCQRSPCSTIPSSMITGGGDPSDPVPDSRSNPPGRDNVSDDDDPSSVDDDDDDPRMDTDDLLNLLLLLQVLLCPQVHHDPQLVVVSVVSCVVSVNDPCVVVVSVVSVVVVSSVSSNLSSLVNCLNNVVLLVSLLVSVLSCCRQQEHEPRSLVSSCVSCVSNVHDPVSSVVSVVVSCVVCVPRHPYPQPDWDAAFQFDDSLLVLQVLLVVVVQHDDRDRGCHPSVLVSLLVQCVVQVHDNPSIHDDVSVCVSPVPPPD

Sequence (547 aa):
MPNKYGQKQQKINYLVNVVTGQFRSIGGAIAHPNPEKEKEFGKDYEPTRYQPDELPPAVDMRPFMTTVENQAGANSCAANAIVGGYEYIMKRNGVSIDFSRLFVYYNARVKAMEEEEKAEDDDDEGEEKQEGQLEDEGSHIGLGLQSLIDLGVCREKTWGYDLGEDDFTVVRVNDKPSEDSYKEAEHLKNVSQFQFEQPERVKVDLFTMKHCLAEGYPIVIGVSLYENFDYVDYSKTGRVPMPNLEGAKTRDSHGHHALLVVGYKDSAEHFIVRNSWGESWGDGGYCYMPYKYIANPIFCSEDCWIVKGNHANKEERTDYSQGIWDDKDEPFGPEFYEEYDPPQDVKMFSLNEAILSLCYQGACVDGMSEEESEAVERLFDEYGLGDDYGDKMDALIASQGFDAWRAAAVQIVMAHKEAARAFRISADFAFLDGKLTHEEFEYWKKLGKELKLPDEYVADTFATLLQEQPDTVSLVLPAPLKLHSRGVAVEQLQKGLTDAGYPVQVNGFFGKPTKQAVRSFQKDKGLKKDGIVGQKTWEVLFENDEE

Radius of gyration: 29.31 Å; chains: 1; bounding box: 76×50×88 Å